Protein AF-X6NNB9-F1 (afdb_monomer_lite)

Foldseek 3Di:
DQCLLAPVQDDPVCVVVVHDPLRSCQVVVCVVDVVDHGDDPVDDDDLVCVVPDPDLEDEDEPDQPVVCLVVLVSLLVCQVPDVVRRFYWYFADFPFAWGKTFGFFWDWEDDWDFDWAADDDDDQGKGFGDPVDFPPDAQQWWKQKDPWPFQCVRRPDDTFTWHDDDSGMITTHGPVVTGDTDDDMTMTTGDDIDTDGADGPVVCLVVNDEDEPDPVVQDQDPDDDDDDDDDPPSRCASVLLRSLLVVLQSVLCVVPVDAAALLDLPQLVSSLVSSVVVQVVDPDDHDHPSVSSSLSRNLRRAHHNVRCVVVVVLSVVLVVCSVPVYDDHPRTIYTDHDCVPEDPDDDDSVQLDAPVDSNNSVSSTHGPVVVVVVVVDDD

Radius of gyration: 26.91 Å; chains: 1; bounding box: 64×59×76 Å

Organism: Reticulomyxa filosa (NCBI:txid46433)

InterPro domains:
  IPR032418 Ubiquitin-activating enzyme E1, FCCH domain [PF16190] (123-191)
  IPR032420 Ubiquitin-activating enzyme E1, four-helix bundle [PF16191] (244-278)
  IPR035985 Ubiquitin-activating enzyme-like [SSF69572] (2-343)
  IPR042302 Ubiquitin-activating enzyme E1, FCCH domain superfamily [G3DSA:2.40.30.180] (122-190)
  IPR042449 Ubiquitin-activating enzyme E1, inactive adenylation domain, subdomain 1 [G3DSA:3.50.50.80] (1-59)

Structure (mmCIF, N/CA/C/O backbone):
data_AF-X6NNB9-F1
#
_entry.id   AF-X6NNB9-F1
#
loop_
_atom_site.group_PDB
_atom_site.id
_atom_site.type_symbol
_atom_site.label_atom_id
_atom_site.label_alt_id
_atom_site.label_comp_id
_atom_site.label_asym_id
_atom_site.label_entity_id
_atom_site.label_seq_id
_atom_site.pdbx_PDB_ins_code
_atom_site.Cartn_x
_atom_site.Cartn_y
_atom_site.Cartn_z
_atom_site.occupancy
_atom_site.B_iso_or_equiv
_atom_site.auth_seq_id
_atom_site.auth_comp_id
_atom_site.auth_asym_id
_atom_site.auth_atom_id
_atom_site.pdbx_PDB_model_num
ATOM 1 N N . MET A 1 1 ? -18.240 -5.305 16.911 1.00 81.62 1 MET A N 1
ATOM 2 C CA . MET A 1 1 ? -19.152 -4.350 16.248 1.00 81.62 1 MET A CA 1
ATOM 3 C C . MET A 1 1 ? -18.374 -3.438 15.309 1.00 81.62 1 MET A C 1
ATOM 5 O O . MET A 1 1 ? -18.698 -3.414 14.134 1.00 81.62 1 MET A O 1
ATOM 9 N N . ASN A 1 2 ? -17.308 -2.787 15.786 1.00 83.62 2 ASN A N 1
ATOM 10 C CA . ASN A 1 2 ? -16.506 -1.815 15.028 1.00 83.62 2 ASN A CA 1
ATOM 11 C C . ASN A 1 2 ? -16.001 -2.300 13.659 1.00 83.62 2 ASN A C 1
ATOM 13 O O . ASN A 1 2 ? -16.065 -1.534 12.704 1.00 83.62 2 ASN A O 1
ATOM 17 N N . ASP A 1 3 ? -15.602 -3.574 13.522 1.00 86.69 3 ASP A N 1
ATOM 18 C CA . ASP A 1 3 ? -15.132 -4.123 12.236 1.00 86.69 3 ASP A CA 1
ATOM 19 C C . ASP A 1 3 ? -16.156 -3.945 11.083 1.00 86.69 3 ASP A C 1
ATOM 21 O O . ASP A 1 3 ? -15.767 -3.868 9.920 1.00 86.69 3 ASP A O 1
ATOM 25 N N . LEU A 1 4 ? -17.459 -3.828 11.381 1.00 90.38 4 LEU A N 1
ATOM 26 C CA . LEU A 1 4 ? -18.524 -3.601 10.387 1.00 90.38 4 LEU A CA 1
ATOM 27 C C . LEU A 1 4 ? -18.468 -2.218 9.714 1.00 90.38 4 LEU A C 1
ATOM 29 O O . LEU A 1 4 ? -19.171 -2.006 8.721 1.00 90.38 4 LEU A O 1
ATOM 33 N N . SER A 1 5 ? -17.669 -1.285 10.247 1.00 85.75 5 SER A N 1
ATOM 34 C CA . SER A 1 5 ? -17.521 0.075 9.706 1.00 85.75 5 SER A CA 1
ATOM 35 C C . SER A 1 5 ? -16.839 0.085 8.343 1.00 85.75 5 SER A C 1
ATOM 37 O O . SER A 1 5 ? -17.160 0.901 7.482 1.00 85.75 5 SER A O 1
ATOM 39 N N . SER A 1 6 ? -15.912 -0.846 8.125 1.00 86.12 6 SER A N 1
ATOM 40 C CA . SER A 1 6 ? -15.100 -0.900 6.909 1.00 86.12 6 SER A CA 1
ATOM 41 C C . SER A 1 6 ? -15.060 -2.279 6.261 1.00 86.12 6 SER A C 1
ATOM 43 O O . SER A 1 6 ? -14.846 -2.354 5.050 1.00 86.12 6 SER A O 1
ATOM 45 N N . GLN A 1 7 ? -15.300 -3.357 7.017 1.00 91.00 7 GLN A N 1
ATOM 46 C CA . GLN A 1 7 ? -15.304 -4.707 6.472 1.00 91.00 7 GLN A CA 1
ATOM 47 C C . GLN A 1 7 ? -16.680 -5.048 5.879 1.00 91.00 7 GLN A C 1
ATOM 49 O O . GLN A 1 7 ? -17.599 -5.485 6.573 1.00 91.00 7 GLN A O 1
ATOM 54 N N . PHE A 1 8 ? -16.808 -4.867 4.568 1.00 93.25 8 PHE A N 1
ATOM 55 C CA . PHE A 1 8 ? -18.043 -5.079 3.816 1.00 93.25 8 PHE A CA 1
ATOM 56 C C . PHE A 1 8 ? -18.513 -6.543 3.729 1.00 93.25 8 PHE A C 1
ATOM 58 O O . PHE A 1 8 ? -19.668 -6.772 3.378 1.00 93.25 8 PHE A O 1
ATOM 65 N N . TYR A 1 9 ? -17.674 -7.528 4.066 1.00 95.19 9 TYR A N 1
ATOM 66 C CA . TYR A 1 9 ? -18.084 -8.939 4.125 1.00 95.19 9 TYR A CA 1
ATOM 67 C C . TYR A 1 9 ? -18.668 -9.371 5.465 1.00 95.19 9 TYR A C 1
ATOM 69 O O . TYR A 1 9 ? -19.368 -10.386 5.520 1.00 95.19 9 TYR A O 1
ATOM 77 N N . LEU A 1 10 ? -18.390 -8.637 6.541 1.00 95.19 10 LEU A N 1
ATOM 78 C CA . LEU A 1 10 ? -18.893 -8.995 7.860 1.00 95.19 10 LEU A CA 1
ATOM 79 C C . LEU A 1 10 ? -20.354 -8.575 8.010 1.00 95.19 10 LEU A C 1
ATOM 81 O O . LEU A 1 10 ? -20.778 -7.517 7.541 1.00 95.19 10 LEU A O 1
ATOM 85 N N . LYS A 1 11 ? -21.122 -9.399 8.718 1.00 94.19 11 LYS A N 1
ATOM 86 C CA . LYS A 1 11 ? -22.515 -9.131 9.081 1.00 94.19 11 LYS A CA 1
ATOM 87 C C . LYS A 1 11 ? -22.673 -9.164 10.596 1.00 94.19 11 LYS A C 1
ATOM 89 O O . LYS A 1 11 ? -21.926 -9.830 11.309 1.00 94.19 11 LYS A O 1
ATOM 94 N N . GLU A 1 12 ? -23.708 -8.504 11.111 1.00 93.19 12 GLU A N 1
ATOM 95 C CA . GLU A 1 12 ? -24.040 -8.574 12.544 1.00 93.19 12 GLU A CA 1
ATOM 96 C C . GLU A 1 12 ? -24.313 -10.010 13.014 1.00 93.19 12 GLU A C 1
ATOM 98 O O . GLU A 1 12 ? -24.028 -10.362 14.158 1.00 93.19 12 GLU A O 1
ATOM 103 N N . SER A 1 13 ? -24.826 -10.866 12.124 1.00 95.06 13 SER A N 1
ATOM 104 C CA . SER A 1 13 ? -25.012 -12.292 12.397 1.00 95.06 13 SER A CA 1
ATOM 105 C C . SER A 1 13 ? -23.696 -13.021 12.665 1.00 95.06 13 SER A C 1
ATOM 107 O O . SER A 1 13 ? -23.679 -13.929 13.489 1.00 95.06 13 SER A O 1
ATOM 109 N N . ASP A 1 14 ? -22.588 -12.630 12.025 1.00 95.25 14 ASP A N 1
ATOM 110 C CA . ASP A 1 14 ? -21.284 -13.265 12.257 1.00 95.25 14 ASP A CA 1
ATOM 111 C C . ASP A 1 14 ? -20.779 -12.987 13.677 1.00 95.25 14 ASP A C 1
ATOM 113 O O . ASP A 1 14 ? -20.205 -13.872 14.310 1.00 95.25 14 ASP A O 1
ATOM 117 N N . ILE A 1 15 ? -21.076 -11.793 14.208 1.00 91.56 15 ILE A N 1
ATOM 118 C CA . ILE A 1 15 ? -20.790 -11.422 15.600 1.00 91.56 15 ILE A CA 1
ATOM 119 C C . ILE A 1 15 ? -21.631 -12.272 16.556 1.00 91.56 15 ILE A C 1
ATOM 121 O O . ILE A 1 15 ? -21.085 -12.861 17.486 1.00 91.56 15 ILE A O 1
ATOM 125 N N . LYS A 1 16 ? -22.946 -12.368 16.311 1.00 92.62 16 LYS A N 1
ATOM 126 C CA . LYS A 1 16 ? -23.874 -13.169 17.135 1.00 92.62 16 LYS A CA 1
ATOM 127 C C . LYS A 1 16 ? -23.490 -14.650 17.166 1.00 92.62 16 LYS A C 1
ATOM 129 O O . LYS A 1 16 ? -23.654 -15.301 18.189 1.00 92.62 16 LYS A O 1
ATOM 134 N N . ASN A 1 17 ? -22.952 -15.157 16.060 1.00 94.69 17 ASN A N 1
ATOM 135 C CA . ASN A 1 17 ? -22.528 -16.547 15.913 1.00 94.69 17 ASN A CA 1
ATOM 136 C C . ASN A 1 17 ? -21.061 -16.785 16.315 1.00 94.69 17 ASN A C 1
ATOM 138 O O . ASN A 1 17 ? -20.543 -17.870 16.065 1.00 94.69 17 ASN A O 1
ATOM 142 N N . HIS A 1 18 ? -20.377 -15.791 16.896 1.00 92.62 18 HIS A N 1
ATOM 143 C CA . HIS A 1 18 ? -18.976 -15.880 17.327 1.00 92.62 18 HIS A CA 1
ATOM 144 C C . HIS A 1 18 ? -18.006 -16.376 16.237 1.00 92.62 18 HIS A C 1
ATOM 146 O O . HIS A 1 18 ? -17.013 -17.048 16.525 1.00 92.62 18 HIS A O 1
ATOM 152 N N . ARG A 1 19 ? -18.270 -16.041 14.967 1.00 94.19 19 ARG A N 1
ATOM 153 C CA . ARG A 1 19 ? -17.373 -16.397 13.860 1.00 94.19 19 ARG A CA 1
ATOM 154 C C . ARG A 1 19 ? -16.107 -15.550 13.918 1.00 94.19 19 ARG A C 1
ATOM 156 O O . ARG A 1 19 ? -16.148 -14.346 14.167 1.00 94.19 19 ARG A O 1
ATOM 163 N N . THR A 1 20 ? -14.966 -16.167 13.619 1.00 93.94 20 THR A N 1
ATOM 164 C CA . THR A 1 20 ? -13.726 -15.410 13.410 1.00 93.94 20 THR A CA 1
ATOM 165 C C . THR A 1 20 ? -13.821 -14.617 12.108 1.00 93.94 20 THR A C 1
ATOM 167 O O . THR A 1 20 ? -14.436 -15.085 11.146 1.00 93.94 20 THR A O 1
ATOM 170 N N . ARG A 1 21 ? -13.160 -13.453 12.037 1.00 93.56 21 ARG A N 1
ATOM 171 C CA . ARG A 1 21 ? -13.135 -12.598 10.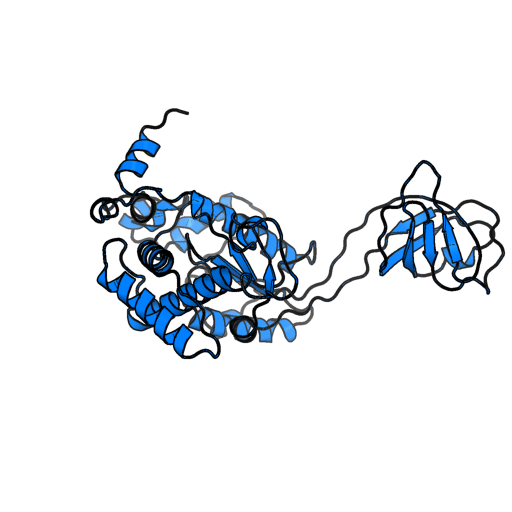831 1.00 93.56 21 ARG A CA 1
ATOM 172 C C . ARG A 1 21 ? -12.752 -13.377 9.569 1.00 93.56 21 ARG A C 1
ATOM 174 O O . ARG A 1 21 ? -13.436 -13.283 8.560 1.00 93.56 21 ARG A O 1
ATOM 181 N N . ALA A 1 22 ? -11.708 -14.205 9.648 1.00 94.19 22 ALA A N 1
ATOM 182 C CA . ALA A 1 22 ? -11.268 -15.031 8.524 1.00 94.19 22 ALA A CA 1
ATOM 183 C C . ALA A 1 22 ? -12.341 -16.048 8.097 1.00 94.19 22 ALA A C 1
ATOM 185 O O . ALA A 1 22 ? -12.646 -16.157 6.913 1.00 94.19 22 ALA A O 1
ATOM 186 N N . SER A 1 23 ? -12.965 -16.745 9.056 1.00 94.94 23 SER A N 1
ATOM 187 C CA . SER A 1 23 ? -14.029 -17.710 8.750 1.00 94.94 23 SER A CA 1
ATOM 188 C C . SER A 1 23 ? -15.288 -17.063 8.171 1.00 94.94 23 SER A C 1
ATOM 190 O O . SER A 1 23 ? -15.997 -17.722 7.422 1.00 94.94 23 SER A O 1
ATOM 192 N N . ALA A 1 24 ? -15.580 -15.803 8.510 1.00 95.75 24 ALA A N 1
ATOM 193 C CA . ALA A 1 24 ? -16.736 -15.065 8.002 1.00 95.75 24 ALA A CA 1
ATOM 194 C C . ALA A 1 24 ? -16.547 -14.569 6.557 1.00 95.75 24 ALA A C 1
ATOM 196 O O . ALA A 1 24 ? -17.519 -14.461 5.809 1.00 95.75 24 ALA A O 1
ATOM 197 N N . CYS A 1 25 ? -15.301 -14.308 6.152 1.00 95.88 25 CYS A N 1
ATOM 198 C CA . CYS A 1 25 ? -14.985 -13.754 4.834 1.00 95.88 25 CYS A CA 1
ATOM 199 C C . CYS A 1 25 ? -14.585 -14.802 3.782 1.00 95.88 25 CYS A C 1
ATOM 201 O O . CYS A 1 25 ? -14.632 -14.487 2.596 1.00 95.88 25 CYS A O 1
ATOM 203 N N . VAL A 1 26 ? -14.169 -16.013 4.181 1.00 96.12 26 VAL A N 1
ATOM 204 C CA . VAL A 1 26 ? -13.543 -16.996 3.270 1.00 96.12 26 VAL A CA 1
ATOM 205 C C . VAL A 1 26 ? -14.426 -17.365 2.072 1.00 96.12 2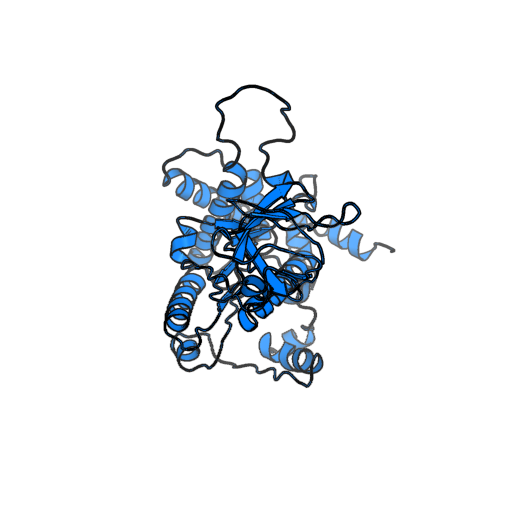6 VAL A C 1
ATOM 207 O O . VAL A 1 26 ? -13.951 -17.311 0.941 1.00 96.12 26 VAL A O 1
ATOM 210 N N . ASP A 1 27 ? -15.711 -17.644 2.300 1.00 95.25 27 ASP A N 1
ATOM 211 C CA . ASP A 1 27 ? -16.632 -18.074 1.239 1.00 95.25 27 ASP A CA 1
ATOM 212 C C . ASP A 1 27 ? -16.874 -16.943 0.227 1.00 95.25 27 ASP A C 1
ATOM 214 O O . ASP A 1 27 ? -16.748 -17.132 -0.980 1.00 95.25 27 ASP A O 1
ATOM 218 N N . GLN A 1 28 ? -17.114 -15.727 0.728 1.00 96.75 28 GLN A N 1
ATOM 219 C CA . GLN A 1 28 ? -17.351 -14.542 -0.104 1.00 96.75 28 GLN A CA 1
ATOM 220 C C . GLN A 1 28 ? -16.108 -14.148 -0.920 1.00 96.75 28 GLN A C 1
ATOM 222 O O . GLN A 1 28 ? -16.228 -13.684 -2.051 1.00 96.75 28 GLN A O 1
ATOM 227 N N . LEU A 1 29 ? -14.905 -14.351 -0.372 1.00 96.44 29 LEU A N 1
ATOM 228 C CA . LEU A 1 29 ? -13.653 -14.154 -1.107 1.00 96.44 29 LEU A CA 1
ATOM 229 C C . LEU A 1 29 ? -13.461 -15.212 -2.200 1.00 96.44 29 LEU A C 1
ATOM 231 O O . LEU A 1 29 ? -13.030 -14.877 -3.302 1.00 96.44 29 LEU A O 1
ATOM 235 N N . GLN A 1 30 ? -13.789 -16.475 -1.916 1.00 96.94 30 GLN A N 1
ATOM 236 C CA . GLN A 1 30 ? -13.692 -17.572 -2.881 1.00 96.94 30 GLN A CA 1
ATOM 237 C C . GLN A 1 30 ? -14.629 -17.370 -4.086 1.00 96.94 30 GLN A C 1
ATOM 239 O O . GLN A 1 30 ? -14.284 -17.747 -5.209 1.00 96.94 30 GLN A O 1
ATOM 244 N N . GLU A 1 31 ? -15.789 -16.744 -3.879 1.00 97.31 31 GLU A N 1
ATOM 245 C CA . GLU A 1 31 ? -16.753 -16.428 -4.940 1.00 97.31 31 GLU A CA 1
ATOM 246 C C . GLU A 1 31 ? -16.230 -15.413 -5.970 1.00 97.31 31 GLU A C 1
ATOM 248 O O . GLU A 1 31 ? -16.669 -15.446 -7.122 1.00 97.31 31 GLU A O 1
ATOM 253 N N . LEU A 1 32 ? -15.269 -14.553 -5.604 1.00 97.31 32 LEU A N 1
ATOM 254 C CA . LEU A 1 32 ? -14.730 -13.528 -6.508 1.00 97.31 32 LEU A CA 1
ATOM 255 C C . LEU A 1 32 ? -14.003 -14.120 -7.719 1.00 97.31 32 LEU A C 1
ATOM 257 O O . LEU A 1 32 ? -14.046 -13.548 -8.808 1.00 97.31 32 LEU A O 1
ATOM 261 N N . ASN A 1 33 ? -13.293 -15.237 -7.536 1.00 96.81 33 ASN A N 1
ATOM 262 C CA . ASN A 1 33 ? -12.534 -15.866 -8.609 1.00 96.81 33 ASN A CA 1
ATOM 263 C C . ASN A 1 33 ? -12.366 -17.372 -8.380 1.00 96.81 33 ASN A C 1
ATOM 265 O O . ASN A 1 33 ? -11.608 -17.807 -7.517 1.00 96.81 33 ASN A O 1
ATOM 269 N N . ARG A 1 34 ? -13.002 -18.175 -9.239 1.00 94.75 34 ARG A N 1
ATOM 270 C CA . ARG A 1 34 ? -12.955 -19.647 -9.184 1.00 94.75 34 ARG A CA 1
ATOM 271 C C . ARG A 1 34 ? -11.579 -20.241 -9.497 1.00 94.75 34 ARG A C 1
ATOM 273 O O . ARG A 1 34 ? -11.345 -21.402 -9.187 1.00 94.75 34 ARG A O 1
ATOM 280 N N . HIS A 1 35 ? -10.683 -19.476 -10.119 1.00 97.06 35 HIS A N 1
ATOM 281 C CA . HIS A 1 35 ? -9.320 -19.920 -10.419 1.00 97.06 35 HIS A CA 1
ATOM 282 C C . HIS A 1 35 ? -8.357 -19.751 -9.237 1.00 97.06 35 HIS A C 1
ATOM 284 O O . HIS A 1 35 ? -7.240 -20.257 -9.292 1.00 97.06 35 HIS A O 1
ATOM 290 N N . VAL A 1 36 ? -8.765 -19.042 -8.181 1.00 95.94 36 VAL A N 1
ATOM 291 C CA . VAL A 1 36 ? -7.947 -18.804 -6.989 1.00 95.94 36 VAL A CA 1
ATOM 292 C C . VAL A 1 36 ? -8.539 -19.589 -5.832 1.00 95.94 36 VAL A C 1
ATOM 294 O O . VAL A 1 36 ? -9.727 -19.479 -5.559 1.00 95.94 36 VAL A O 1
ATOM 297 N N . THR A 1 37 ? -7.720 -20.376 -5.141 1.00 96.75 37 THR A N 1
ATOM 298 C CA . THR A 1 37 ? -8.144 -21.051 -3.908 1.00 96.75 37 THR A CA 1
ATOM 299 C C . THR A 1 37 ? -7.945 -20.119 -2.720 1.00 96.75 37 THR A C 1
ATOM 301 O O . THR A 1 37 ? -6.839 -19.622 -2.504 1.00 96.75 37 THR A O 1
ATOM 304 N N . VAL A 1 38 ? -9.002 -19.894 -1.941 1.00 96.81 38 VAL A N 1
ATOM 305 C CA . VAL A 1 38 ? -8.962 -19.088 -0.717 1.00 96.81 38 VAL A CA 1
ATOM 306 C C . VAL A 1 38 ? -9.094 -20.007 0.491 1.00 96.81 38 VAL A C 1
ATOM 308 O O . VAL A 1 38 ? -10.103 -20.686 0.663 1.00 96.81 38 VAL A O 1
ATOM 311 N N . THR A 1 39 ? -8.085 -19.997 1.363 1.00 94.88 39 THR A N 1
ATOM 312 C CA . THR A 1 39 ? -8.033 -20.886 2.531 1.00 94.88 39 THR A CA 1
ATOM 313 C C . THR A 1 39 ? -7.853 -20.084 3.812 1.00 94.88 39 THR A C 1
ATOM 315 O O . THR A 1 39 ? -6.929 -19.280 3.932 1.00 94.88 39 THR A O 1
ATOM 318 N N . ASN A 1 40 ? -8.695 -20.346 4.814 1.00 94.94 40 ASN A N 1
ATOM 319 C CA . ASN A 1 40 ? -8.436 -19.904 6.181 1.00 94.94 40 ASN A CA 1
ATOM 320 C C . ASN A 1 40 ? -7.502 -20.907 6.873 1.00 94.94 40 ASN A C 1
ATOM 322 O O . ASN A 1 40 ? -7.904 -22.032 7.158 1.00 94.94 40 ASN A O 1
ATOM 326 N N . ILE A 1 41 ? -6.271 -20.489 7.171 1.00 92.19 41 ILE A N 1
ATOM 327 C CA . ILE A 1 41 ? -5.259 -21.343 7.815 1.00 92.19 41 ILE A CA 1
ATOM 328 C C . ILE A 1 41 ? -5.676 -21.719 9.249 1.00 92.19 41 ILE A C 1
ATOM 330 O O . ILE A 1 41 ? -5.284 -22.773 9.743 1.00 92.19 41 ILE A O 1
ATOM 334 N N . GLY A 1 42 ? -6.453 -20.866 9.930 1.00 87.88 42 GLY A N 1
ATOM 335 C CA . GLY A 1 42 ? -6.936 -21.107 11.296 1.00 87.88 42 GLY A CA 1
ATOM 336 C C . GLY A 1 42 ? -5.842 -21.198 12.369 1.00 87.88 42 GLY A C 1
ATOM 337 O O . GLY A 1 42 ? -6.141 -21.538 13.510 1.00 87.88 42 GLY A O 1
ATOM 338 N N . LYS A 1 43 ? -4.584 -20.909 12.018 1.00 87.25 43 LYS A N 1
ATOM 339 C CA . LYS A 1 43 ? -3.427 -20.913 12.918 1.00 87.25 43 LYS A CA 1
ATOM 340 C C . LYS A 1 43 ? -2.940 -19.489 13.136 1.00 87.25 43 LYS A C 1
ATOM 342 O O . LYS A 1 43 ? -3.019 -18.657 12.233 1.00 87.25 43 LYS A O 1
ATOM 347 N N . GLU A 1 44 ? -2.392 -19.235 14.315 1.00 89.56 44 GLU A N 1
ATOM 348 C CA . GLU A 1 44 ? -1.663 -17.999 14.568 1.00 89.56 44 GLU A CA 1
ATOM 349 C C . GLU A 1 44 ? -0.402 -17.924 13.701 1.00 89.56 44 GLU A C 1
ATOM 351 O O . GLU A 1 44 ? 0.235 -18.936 13.381 1.00 89.56 44 GLU A O 1
ATOM 356 N N . LEU A 1 45 ? -0.037 -16.699 13.325 1.00 89.62 45 LEU A N 1
ATOM 357 C CA . LEU A 1 45 ? 1.203 -16.446 12.612 1.00 89.62 45 LEU A CA 1
ATOM 358 C C . LEU A 1 45 ? 2.385 -16.821 13.511 1.00 89.62 45 LEU A C 1
ATOM 360 O O . LEU A 1 45 ? 2.487 -16.356 14.643 1.00 89.62 45 LEU A O 1
ATOM 364 N N . SER A 1 46 ? 3.289 -17.651 12.999 1.00 92.44 46 SER A N 1
ATOM 365 C CA . SER A 1 46 ? 4.490 -18.073 13.716 1.00 92.44 46 SER A CA 1
ATOM 366 C C . SER A 1 46 ? 5.685 -18.165 12.765 1.00 92.44 46 SER A C 1
ATOM 368 O O . SER A 1 46 ? 5.493 -18.362 11.562 1.00 92.44 46 SER A O 1
ATOM 370 N N . PRO A 1 47 ? 6.930 -18.068 13.275 1.00 90.44 47 PRO A N 1
ATOM 371 C CA . PRO A 1 47 ? 8.125 -18.241 12.448 1.00 90.44 47 PRO A CA 1
ATOM 372 C C . PRO A 1 47 ? 8.130 -19.579 11.703 1.00 90.44 47 PRO A C 1
ATOM 374 O O . PRO A 1 47 ? 8.441 -19.629 10.518 1.00 90.44 47 PRO A O 1
ATOM 377 N N . ARG A 1 48 ? 7.703 -20.644 12.391 1.00 91.94 48 ARG A N 1
ATOM 378 C CA . ARG A 1 48 ? 7.597 -21.992 11.835 1.00 91.94 48 ARG A CA 1
ATOM 379 C C . ARG A 1 48 ? 6.608 -22.056 10.672 1.00 91.94 48 ARG A C 1
ATOM 381 O O . ARG A 1 48 ? 6.946 -22.618 9.641 1.00 91.94 48 ARG A O 1
ATOM 388 N N . LEU A 1 49 ? 5.428 -21.439 10.809 1.00 90.62 49 LEU A N 1
ATOM 389 C CA . LEU A 1 49 ? 4.443 -21.381 9.724 1.00 90.62 49 LEU A CA 1
ATOM 390 C C . LEU A 1 49 ? 5.036 -20.728 8.472 1.00 90.62 49 LEU A C 1
ATOM 392 O O . LEU A 1 49 ? 4.851 -21.255 7.386 1.00 90.62 49 LEU A O 1
ATOM 396 N N . LEU A 1 50 ? 5.758 -19.613 8.618 1.00 86.19 50 LEU A N 1
ATOM 397 C CA . LEU A 1 50 ? 6.384 -18.930 7.481 1.00 86.19 50 LEU A CA 1
ATOM 398 C C . LEU A 1 50 ? 7.456 -19.796 6.809 1.00 86.19 50 LEU A C 1
ATOM 400 O O . LEU A 1 50 ? 7.485 -19.886 5.585 1.00 86.19 50 LEU A O 1
ATOM 404 N N . GLN A 1 51 ? 8.300 -20.456 7.603 1.00 85.75 51 GLN A N 1
ATOM 405 C CA . GLN A 1 51 ? 9.380 -21.319 7.115 1.00 85.75 51 GLN A CA 1
ATOM 406 C C . GLN A 1 51 ? 8.871 -22.587 6.418 1.00 85.75 51 GLN A C 1
ATOM 408 O O . GLN A 1 51 ? 9.444 -22.999 5.416 1.00 85.75 51 GLN A O 1
ATOM 413 N N . GLU A 1 52 ? 7.811 -23.201 6.945 1.00 88.19 52 GLU A N 1
ATOM 414 C CA . GLU A 1 52 ? 7.204 -24.418 6.389 1.00 88.19 52 GLU A CA 1
ATOM 415 C C . GLU A 1 52 ? 6.212 -24.119 5.251 1.00 88.19 52 GLU A C 1
ATOM 417 O O . GLU A 1 52 ? 5.728 -25.043 4.603 1.00 88.19 52 GLU A O 1
ATOM 422 N N . SER A 1 53 ? 5.880 -22.845 5.017 1.00 84.75 53 SER A N 1
ATOM 423 C CA . SER A 1 53 ? 4.950 -22.441 3.963 1.00 84.75 53 SER A CA 1
ATOM 424 C C . SER A 1 53 ? 5.624 -22.190 2.616 1.00 84.75 53 SER A C 1
ATOM 426 O O . SER A 1 53 ? 6.750 -21.691 2.511 1.00 84.75 53 SER A O 1
ATOM 428 N N . ASP A 1 54 ? 4.836 -22.400 1.567 1.00 82.44 54 ASP A N 1
ATOM 429 C CA . ASP A 1 54 ? 5.163 -21.996 0.202 1.00 82.44 54 ASP A CA 1
ATOM 430 C C . ASP A 1 54 ? 4.643 -20.594 -0.129 1.00 82.44 54 ASP A C 1
ATOM 432 O O . ASP A 1 54 ? 4.395 -20.293 -1.291 1.00 82.44 54 ASP A O 1
ATOM 436 N N . PHE A 1 55 ? 4.454 -19.715 0.863 1.00 83.00 55 PHE A N 1
ATOM 437 C CA . PHE A 1 55 ? 4.050 -18.339 0.585 1.00 83.00 55 PHE A CA 1
ATOM 438 C C . PHE A 1 55 ? 5.186 -17.583 -0.108 1.00 83.00 55 PHE A C 1
ATOM 440 O O . PHE A 1 55 ? 6.312 -17.520 0.389 1.00 83.00 55 PHE A O 1
ATOM 447 N N . GLN A 1 56 ? 4.878 -16.997 -1.266 1.00 77.25 56 GLN A N 1
ATOM 448 C CA . GLN A 1 56 ? 5.781 -16.081 -1.960 1.00 77.25 56 GLN A CA 1
ATOM 449 C C . GLN A 1 56 ? 5.668 -14.684 -1.355 1.00 77.25 56 GLN A C 1
ATOM 451 O O . GLN A 1 56 ? 6.690 -14.081 -1.057 1.00 77.25 56 GLN A O 1
ATOM 456 N N . VAL A 1 57 ? 4.436 -14.217 -1.114 1.00 78.06 57 VAL A N 1
ATOM 457 C CA . VAL A 1 57 ? 4.131 -12.886 -0.577 1.00 78.06 57 VAL A CA 1
ATOM 458 C C . VAL A 1 57 ? 3.388 -13.018 0.753 1.00 78.06 57 VAL A C 1
ATOM 460 O O . VAL A 1 57 ? 2.413 -13.761 0.848 1.00 78.06 57 VAL A O 1
ATOM 463 N N . VAL A 1 58 ? 3.816 -12.267 1.772 1.00 79.12 58 VAL A N 1
ATOM 464 C CA . VAL A 1 58 ? 3.188 -12.243 3.104 1.00 79.12 58 VAL A CA 1
ATOM 465 C C . VAL A 1 58 ? 2.792 -10.823 3.465 1.00 79.12 58 VAL A C 1
ATOM 467 O O . VAL A 1 58 ? 3.660 -9.981 3.663 1.00 79.12 58 VAL A O 1
ATOM 470 N N . VAL A 1 59 ? 1.490 -10.595 3.619 1.00 81.56 59 VAL A N 1
ATOM 471 C CA . VAL A 1 59 ? 0.904 -9.298 3.962 1.00 81.56 59 VAL A CA 1
ATOM 472 C C . VAL A 1 59 ? 0.483 -9.285 5.434 1.00 81.56 59 VAL A C 1
ATOM 474 O O . VAL A 1 59 ? -0.384 -10.053 5.845 1.00 81.56 59 VAL A O 1
ATOM 477 N N . LEU A 1 60 ? 1.076 -8.393 6.230 1.00 78.81 60 LEU A N 1
ATOM 478 C CA . LEU A 1 60 ? 0.691 -8.162 7.627 1.00 78.81 60 LEU A CA 1
ATOM 479 C C . LEU A 1 60 ? -0.289 -6.989 7.702 1.00 78.81 60 LEU A C 1
ATOM 481 O O . LEU A 1 60 ? -0.018 -5.935 7.160 1.00 78.81 60 LEU A O 1
ATOM 485 N N . VAL A 1 61 ? -1.435 -7.132 8.367 1.00 80.38 61 VAL A N 1
ATOM 486 C CA . VAL A 1 61 ? -2.426 -6.042 8.478 1.00 80.38 61 VAL A CA 1
ATOM 487 C C . VAL A 1 61 ? -2.767 -5.816 9.945 1.00 80.38 61 VAL A C 1
ATOM 489 O O . VAL A 1 61 ? -3.150 -6.757 10.635 1.00 80.38 61 VAL A O 1
ATOM 492 N N . ASN A 1 62 ? -2.637 -4.577 10.432 1.00 76.62 62 ASN A N 1
ATOM 493 C CA . ASN A 1 62 ? -2.925 -4.167 11.819 1.00 76.62 62 ASN A CA 1
ATOM 494 C C . ASN A 1 62 ? -2.097 -4.885 12.919 1.00 76.62 62 ASN A C 1
ATOM 496 O O . ASN A 1 62 ? -2.462 -4.843 14.105 1.00 76.62 62 ASN A O 1
ATOM 500 N N . TYR A 1 63 ? -0.970 -5.514 12.566 1.00 79.00 63 TYR A N 1
ATOM 501 C CA . TYR A 1 63 ? -0.072 -6.167 13.529 1.00 79.00 63 TYR A CA 1
ATOM 502 C C . TYR A 1 63 ? 0.691 -5.146 14.396 1.00 79.00 63 TYR A C 1
ATOM 504 O O . TYR A 1 63 ? 0.960 -4.034 13.937 1.00 79.00 63 TYR A O 1
ATOM 512 N N . PRO A 1 64 ? 1.060 -5.480 15.645 1.00 79.81 64 PRO A N 1
ATOM 513 C CA . PRO A 1 64 ? 1.997 -4.678 16.433 1.00 79.81 64 PRO A CA 1
ATOM 514 C C . PRO A 1 64 ? 3.336 -4.476 15.707 1.00 79.81 64 PRO A C 1
ATOM 516 O O . PRO A 1 64 ? 3.797 -5.369 14.999 1.00 79.81 64 PRO A O 1
ATOM 519 N N . LEU A 1 65 ? 3.987 -3.322 15.895 1.00 77.38 65 LEU A N 1
ATOM 520 C CA . LEU A 1 65 ? 5.267 -3.006 15.240 1.00 77.38 65 LEU A CA 1
ATOM 521 C C . LEU A 1 65 ? 6.353 -4.057 15.529 1.00 77.38 65 LEU A C 1
ATOM 523 O O . LEU A 1 65 ? 7.105 -4.424 14.631 1.00 77.38 65 LEU A O 1
ATOM 527 N N . GLU A 1 66 ? 6.412 -4.577 16.755 1.00 83.44 66 GLU A N 1
ATOM 528 C CA . GLU A 1 66 ? 7.364 -5.625 17.149 1.00 83.44 66 GLU A CA 1
ATOM 529 C C . GLU A 1 66 ? 7.198 -6.912 16.325 1.00 83.44 66 GLU A C 1
ATOM 531 O O . GLU A 1 66 ? 8.182 -7.464 15.828 1.00 83.44 66 GLU A O 1
ATOM 536 N N . ASP A 1 67 ? 5.955 -7.335 16.087 1.00 84.00 67 ASP A N 1
ATOM 537 C CA . ASP A 1 67 ? 5.646 -8.487 15.244 1.00 84.00 67 ASP A CA 1
ATOM 538 C C . ASP A 1 67 ? 5.984 -8.204 13.784 1.00 84.00 67 ASP A C 1
ATOM 540 O O . ASP A 1 67 ? 6.522 -9.066 13.091 1.00 84.00 67 ASP A O 1
ATOM 544 N N . GLN A 1 68 ? 5.726 -6.986 13.313 1.00 79.75 68 GLN A N 1
ATOM 545 C CA . GLN A 1 68 ? 6.076 -6.594 11.953 1.00 79.75 68 GLN A CA 1
ATOM 546 C C . GLN A 1 68 ? 7.589 -6.593 11.724 1.00 79.75 68 GLN A C 1
ATOM 548 O O . GLN A 1 68 ? 8.035 -7.063 10.684 1.00 79.75 68 GLN A O 1
ATOM 553 N N . ILE A 1 69 ? 8.398 -6.149 12.691 1.00 81.12 69 ILE A N 1
ATOM 554 C CA . ILE A 1 69 ? 9.867 -6.231 12.616 1.00 81.12 69 ILE A CA 1
ATOM 555 C C . ILE A 1 69 ? 10.335 -7.691 12.660 1.00 81.12 69 ILE A C 1
ATOM 557 O O . ILE A 1 69 ? 11.204 -8.089 11.877 1.00 81.12 69 ILE A O 1
ATOM 561 N N . LYS A 1 70 ? 9.755 -8.496 13.557 1.00 86.81 70 LYS A N 1
ATOM 562 C CA . LYS A 1 70 ? 10.092 -9.912 13.746 1.00 86.81 70 LYS A CA 1
ATOM 563 C C . LYS A 1 70 ? 9.791 -10.733 12.495 1.00 86.81 70 LYS A C 1
ATOM 565 O O . LYS A 1 70 ? 10.695 -11.344 11.926 1.00 86.81 70 LYS A O 1
ATOM 570 N N . TYR A 1 71 ? 8.532 -10.744 12.059 1.00 84.81 71 TYR A N 1
ATOM 571 C CA . TYR A 1 71 ? 8.112 -11.464 10.860 1.00 84.81 71 TYR A CA 1
ATOM 572 C C . TYR A 1 71 ? 8.712 -10.823 9.612 1.00 84.81 71 TYR A C 1
ATOM 574 O O . TYR A 1 71 ? 9.171 -11.550 8.744 1.00 84.81 71 TYR A O 1
ATOM 582 N N . GLY A 1 72 ? 8.847 -9.493 9.593 1.00 80.19 72 GLY A N 1
ATOM 583 C CA . GLY A 1 72 ? 9.633 -8.709 8.638 1.00 80.19 72 GLY A CA 1
ATOM 584 C C . GLY A 1 72 ? 11.002 -9.294 8.335 1.00 80.19 72 GLY A C 1
ATOM 585 O O . GLY A 1 72 ? 11.336 -9.593 7.190 1.00 80.19 72 GLY A O 1
ATOM 586 N N . SER A 1 73 ? 11.787 -9.485 9.390 1.00 82.88 73 SER A N 1
ATOM 587 C CA . SER A 1 73 ? 13.149 -10.005 9.299 1.00 82.88 73 SER A CA 1
ATOM 588 C C . SER A 1 73 ? 13.182 -11.465 8.855 1.00 82.88 73 SER A C 1
ATOM 590 O O . SER A 1 73 ? 13.936 -11.795 7.949 1.00 82.88 73 SER A O 1
ATOM 592 N N . ILE A 1 74 ? 12.337 -12.333 9.427 1.00 84.19 74 ILE A N 1
ATOM 593 C CA . ILE A 1 74 ? 12.244 -13.748 9.009 1.00 84.19 74 ILE A CA 1
ATOM 594 C C . ILE A 1 74 ? 11.962 -13.835 7.513 1.00 84.19 74 ILE A C 1
ATOM 596 O O . ILE A 1 74 ? 12.583 -14.603 6.780 1.00 84.19 74 ILE A O 1
ATOM 600 N N . CYS A 1 75 ? 11.023 -13.010 7.078 1.00 78.56 75 CYS A N 1
ATOM 601 C CA . CYS A 1 75 ? 10.594 -12.950 5.712 1.00 78.56 75 CYS A CA 1
ATOM 602 C C . CYS A 1 75 ? 11.706 -12.454 4.771 1.00 78.56 75 CYS A C 1
ATOM 604 O O . CYS A 1 75 ? 11.999 -13.074 3.753 1.00 78.56 75 CYS A O 1
ATOM 606 N N . TYR A 1 76 ? 12.400 -11.383 5.158 1.00 76.44 76 TYR A N 1
ATOM 607 C CA . TYR A 1 76 ? 13.574 -10.888 4.443 1.00 76.44 76 TYR A CA 1
ATOM 608 C C . TYR A 1 76 ? 14.634 -11.981 4.236 1.00 76.44 76 TYR A C 1
ATOM 610 O O . TYR A 1 76 ? 15.088 -12.195 3.112 1.00 76.44 76 TYR A O 1
ATOM 618 N N . GLU A 1 77 ? 14.992 -12.699 5.305 1.00 79.88 77 GLU A N 1
ATOM 619 C CA . GLU A 1 77 ? 16.013 -13.753 5.272 1.00 79.88 77 GLU A CA 1
ATOM 620 C C . GLU A 1 77 ? 15.616 -14.924 4.368 1.00 79.88 77 GLU A C 1
ATOM 622 O O . GLU A 1 77 ? 16.414 -15.404 3.565 1.00 79.88 77 GLU A O 1
ATOM 627 N N . LEU A 1 78 ? 14.373 -15.388 4.446 1.00 77.25 78 LEU A N 1
ATOM 628 C CA . LEU A 1 78 ? 13.878 -16.439 3.555 1.00 77.25 78 LEU A CA 1
ATOM 629 C C . LEU A 1 78 ? 13.836 -15.968 2.085 1.00 77.25 78 LEU A C 1
ATOM 631 O O . LEU A 1 78 ? 14.034 -16.762 1.161 1.00 77.25 78 LEU A O 1
ATOM 635 N N . GLY A 1 79 ? 13.599 -14.675 1.850 1.00 72.50 79 GLY A N 1
ATOM 636 C CA . GLY A 1 79 ? 13.528 -14.080 0.518 1.00 72.50 79 GLY A CA 1
ATOM 637 C C . GLY A 1 79 ? 14.869 -14.016 -0.187 1.00 72.50 79 GLY A C 1
ATOM 638 O O . GLY A 1 79 ? 14.981 -14.446 -1.331 1.00 72.50 79 GLY A O 1
ATOM 639 N N . ILE A 1 80 ? 15.904 -13.542 0.507 1.00 66.94 80 ILE A N 1
ATOM 640 C CA . ILE A 1 80 ? 17.256 -13.469 -0.062 1.00 66.94 80 ILE A CA 1
ATOM 641 C C . ILE A 1 80 ? 17.877 -14.855 -0.290 1.00 66.94 80 ILE A C 1
ATOM 643 O O . ILE A 1 80 ? 18.708 -15.000 -1.182 1.00 66.94 80 ILE A O 1
ATOM 647 N N . ASN A 1 81 ? 17.464 -15.862 0.488 1.00 60.00 81 ASN A N 1
ATOM 648 C CA . ASN A 1 81 ? 18.019 -17.218 0.446 1.00 60.00 81 ASN A CA 1
ATOM 649 C C . ASN A 1 81 ? 17.247 -18.184 -0.476 1.00 60.00 81 ASN A C 1
ATOM 651 O O . ASN A 1 81 ? 17.617 -19.353 -0.576 1.00 60.00 81 ASN A O 1
ATOM 655 N N . SER A 1 82 ? 16.179 -17.737 -1.146 1.00 60.00 82 SER A N 1
ATOM 656 C CA . SER A 1 82 ? 15.386 -18.581 -2.055 1.00 60.00 82 SER A CA 1
ATOM 657 C C . SER A 1 82 ? 15.862 -18.496 -3.513 1.00 60.00 82 SER A C 1
ATOM 659 O O . SER A 1 82 ? 16.392 -17.479 -3.959 1.00 60.00 82 SER A O 1
ATOM 661 N N . LEU A 1 83 ? 15.671 -19.585 -4.270 1.00 48.16 83 LEU A N 1
ATOM 662 C CA . LEU A 1 83 ? 15.932 -19.679 -5.712 1.00 48.16 83 LEU A CA 1
ATOM 663 C C . LEU A 1 83 ? 14.697 -20.272 -6.427 1.00 48.16 83 LEU A C 1
ATOM 665 O O . LEU A 1 83 ? 14.397 -21.446 -6.208 1.00 48.16 83 LEU A O 1
ATOM 669 N N . PRO A 1 84 ? 13.987 -19.500 -7.276 1.00 53.56 84 PRO A N 1
ATOM 670 C CA . PRO A 1 84 ? 14.159 -18.061 -7.488 1.00 53.56 84 PRO A CA 1
ATOM 671 C C . PRO A 1 84 ? 13.851 -17.271 -6.197 1.00 53.56 84 PRO A C 1
ATOM 673 O O . PRO A 1 84 ? 13.061 -17.749 -5.378 1.00 53.56 84 PRO A O 1
ATOM 676 N N . PRO A 1 85 ? 14.470 -16.093 -5.986 1.00 52.12 85 PRO A N 1
ATOM 677 C CA . PRO A 1 85 ? 14.192 -15.309 -4.791 1.00 52.12 85 PRO A CA 1
ATOM 678 C C . PRO A 1 85 ? 12.691 -14.987 -4.679 1.00 52.12 85 PRO A C 1
ATOM 680 O O . PRO A 1 85 ? 12.025 -14.637 -5.652 1.00 52.12 85 PRO A O 1
ATOM 683 N N . ARG A 1 86 ? 12.121 -15.178 -3.492 1.00 57.16 86 ARG A N 1
ATOM 684 C CA . ARG A 1 86 ? 10.716 -14.851 -3.203 1.00 57.16 86 ARG A CA 1
ATOM 685 C C . ARG A 1 86 ? 10.589 -13.324 -3.049 1.00 57.16 86 ARG A C 1
ATOM 687 O O . ARG A 1 86 ? 11.515 -12.708 -2.522 1.00 57.16 86 ARG A O 1
ATOM 694 N N . GLY A 1 87 ? 9.484 -12.717 -3.494 1.00 48.69 87 GLY A N 1
ATOM 695 C CA . GLY A 1 87 ? 9.190 -11.276 -3.367 1.00 48.69 87 GLY A CA 1
ATOM 696 C C . GLY A 1 87 ? 8.152 -10.999 -2.271 1.00 48.69 87 GLY A C 1
ATOM 697 O O . GLY A 1 87 ? 7.122 -11.653 -2.265 1.00 48.69 87 GLY A O 1
ATOM 698 N N . TRP A 1 88 ? 8.382 -10.064 -1.337 1.00 55.31 88 TRP A N 1
ATOM 699 C CA . TRP A 1 88 ? 7.631 -10.009 -0.068 1.00 55.31 88 TRP A CA 1
ATOM 700 C C . TRP A 1 88 ? 7.040 -8.609 0.141 1.00 55.31 88 TRP A C 1
ATOM 702 O O . TRP A 1 88 ? 7.735 -7.608 0.066 1.00 55.31 88 TRP A O 1
ATOM 712 N N . ALA A 1 89 ? 5.747 -8.484 0.420 1.00 44.25 89 ALA A N 1
ATOM 713 C CA . ALA A 1 89 ? 5.112 -7.177 0.606 1.00 44.25 89 ALA A CA 1
ATOM 714 C C . ALA A 1 89 ? 4.574 -7.060 2.030 1.00 44.25 89 ALA A C 1
ATOM 716 O O . ALA A 1 89 ? 3.526 -7.626 2.324 1.00 44.25 89 ALA A O 1
ATOM 717 N N . PHE A 1 90 ? 5.245 -6.314 2.910 1.00 48.66 90 PHE A N 1
ATOM 718 C CA . PHE A 1 90 ? 4.685 -6.036 4.230 1.00 48.66 90 PHE A CA 1
ATOM 719 C C . PHE A 1 90 ? 3.713 -4.871 4.129 1.00 48.66 90 PHE A C 1
ATOM 721 O O . PHE A 1 90 ? 3.998 -3.815 3.564 1.00 48.66 90 PHE A O 1
ATOM 728 N N . LEU A 1 91 ? 2.543 -5.038 4.720 1.00 42.00 91 LEU A N 1
ATOM 729 C CA . LEU A 1 91 ? 1.695 -3.894 4.961 1.00 42.00 91 LEU A CA 1
ATOM 730 C C . LEU A 1 91 ? 1.936 -3.416 6.372 1.00 42.00 91 LEU A C 1
ATOM 732 O O . LEU A 1 91 ? 2.017 -4.197 7.314 1.00 42.00 91 LEU A O 1
ATOM 736 N N . PHE A 1 92 ? 1.996 -2.102 6.491 1.00 41.88 92 PHE A N 1
ATOM 737 C CA . PHE A 1 92 ? 1.635 -1.452 7.725 1.00 41.88 92 PHE A CA 1
ATOM 738 C C . PHE A 1 92 ? 0.179 -1.011 7.567 1.00 41.88 92 PHE A C 1
ATOM 740 O O . PHE A 1 92 ? -0.252 -0.581 6.498 1.00 41.88 92 PHE A O 1
ATOM 747 N N . PHE A 1 93 ? -0.604 -1.149 8.629 1.00 38.69 93 PHE A N 1
ATOM 748 C CA . PHE A 1 93 ? -1.958 -0.617 8.675 1.00 38.69 93 PHE A CA 1
ATOM 749 C C . PHE A 1 93 ? -2.066 0.188 9.964 1.00 38.69 93 PHE A C 1
ATOM 751 O O . PHE A 1 93 ? -1.996 -0.367 11.059 1.00 38.69 93 PHE A O 1
ATOM 758 N N . PHE A 1 94 ? -2.154 1.502 9.809 1.00 40.28 94 PHE A N 1
ATOM 759 C CA . PHE A 1 94 ? -2.568 2.458 10.828 1.00 40.28 94 PHE A CA 1
ATOM 760 C C . PHE A 1 94 ? -3.576 3.342 10.110 1.00 40.28 94 PHE A C 1
ATOM 762 O O . PHE A 1 94 ? -3.249 3.986 9.112 1.00 40.28 94 PHE A O 1
ATOM 769 N N . ILE A 1 95 ? -4.841 3.257 10.506 1.00 40.66 95 ILE A N 1
ATOM 770 C CA . ILE A 1 95 ? -5.900 3.902 9.742 1.00 40.66 95 ILE A CA 1
ATOM 771 C C . ILE A 1 95 ? -6.042 5.345 10.217 1.00 40.66 95 ILE A C 1
ATOM 773 O O . ILE A 1 95 ? -5.910 5.668 11.396 1.00 40.66 95 ILE A O 1
ATOM 777 N N . ILE A 1 96 ? -6.330 6.182 9.219 1.00 39.59 96 ILE A N 1
ATOM 778 C CA . ILE A 1 96 ? -6.705 7.604 9.210 1.00 39.59 96 ILE A CA 1
ATOM 779 C C . ILE A 1 96 ? -5.549 8.593 9.141 1.00 39.59 96 ILE A C 1
ATOM 781 O O . ILE A 1 96 ? -5.748 9.682 8.617 1.00 39.59 96 ILE A O 1
ATOM 785 N N . HIS A 1 97 ? -4.340 8.247 9.574 1.00 43.34 97 HIS A N 1
ATOM 786 C CA . HIS A 1 97 ? -3.485 9.347 10.005 1.00 43.34 97 HIS A CA 1
ATOM 787 C C . HIS A 1 97 ? -1.992 9.221 9.739 1.00 43.34 97 HIS A C 1
ATOM 789 O O . HIS A 1 97 ? -1.378 10.175 9.271 1.00 43.34 97 HIS A O 1
ATOM 795 N N . LEU A 1 98 ? -1.444 8.024 9.881 1.00 33.59 98 LEU A N 1
ATOM 796 C CA . LEU A 1 98 ? -0.248 7.613 9.167 1.00 33.59 98 LEU A CA 1
ATOM 797 C C . LEU A 1 98 ? -0.529 6.222 8.680 1.00 33.59 98 LEU A C 1
ATOM 799 O O . LEU A 1 98 ? -0.647 5.331 9.505 1.00 33.59 98 LEU A O 1
ATOM 803 N N . THR A 1 99 ? -0.575 5.996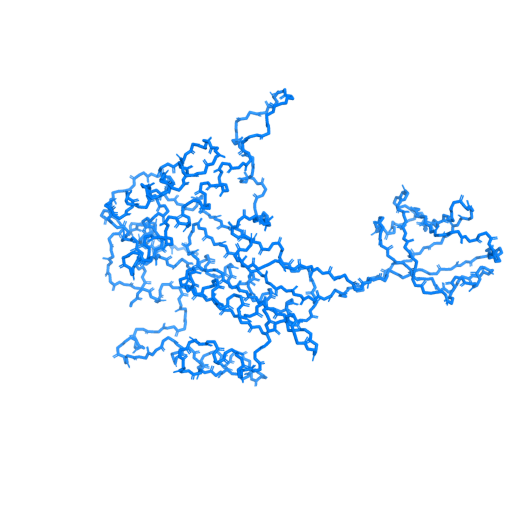 7.382 1.00 33.69 99 THR A N 1
ATOM 804 C CA . THR A 1 99 ? -0.388 4.632 6.910 1.00 33.69 99 THR A CA 1
ATOM 805 C C . THR A 1 99 ? 0.964 4.561 6.263 1.00 33.69 99 THR A C 1
ATOM 807 O O . THR A 1 99 ? 1.146 5.095 5.181 1.00 33.69 99 THR A O 1
ATOM 810 N N . THR A 1 100 ? 1.903 3.928 6.950 1.00 34.81 100 THR A N 1
ATOM 811 C CA . THR A 1 100 ? 3.129 3.424 6.348 1.00 34.81 100 THR A CA 1
ATOM 812 C C . THR A 1 100 ? 2.735 2.203 5.513 1.00 34.81 100 THR A C 1
ATOM 814 O O . THR A 1 100 ? 1.911 1.408 5.937 1.00 34.81 100 THR A O 1
ATOM 817 N N . CYS A 1 101 ? 3.263 1.996 4.321 1.00 38.78 101 CYS A N 1
ATOM 818 C CA . CYS A 1 101 ? 3.227 0.673 3.688 1.00 38.78 101 CYS A CA 1
ATOM 819 C C . CYS A 1 101 ? 4.664 0.286 3.389 1.00 38.78 101 CYS A C 1
ATOM 821 O O . CYS A 1 101 ? 5.397 1.134 2.892 1.00 38.78 101 CYS A O 1
ATOM 823 N N . PHE A 1 102 ? 5.073 -0.936 3.744 1.00 38.91 102 PHE A N 1
ATOM 824 C CA . PHE A 1 102 ? 6.474 -1.339 3.690 1.00 38.91 102 PHE A CA 1
ATOM 825 C C . PHE A 1 102 ? 6.700 -2.461 2.687 1.00 38.91 102 PHE A C 1
ATOM 827 O O . PHE A 1 102 ? 6.614 -3.652 2.984 1.00 38.91 102 PHE A O 1
ATOM 834 N N . PHE A 1 103 ? 7.041 -2.089 1.469 1.00 44.72 103 PHE A N 1
ATOM 835 C CA . PHE A 1 103 ? 7.250 -3.079 0.426 1.00 44.72 103 PHE A CA 1
ATOM 836 C C . PHE A 1 103 ? 8.679 -3.612 0.508 1.00 44.72 103 PHE A C 1
ATOM 838 O O . PHE A 1 103 ? 9.618 -2.853 0.746 1.00 44.72 103 PHE A O 1
ATOM 845 N N . LEU A 1 104 ? 8.847 -4.927 0.353 1.00 41.41 104 LEU A N 1
ATOM 846 C CA . LEU A 1 104 ? 10.145 -5.591 0.304 1.00 41.41 104 LEU A CA 1
ATOM 847 C C . LEU A 1 104 ? 10.222 -6.486 -0.932 1.00 41.41 104 LEU A C 1
ATOM 849 O O . LEU A 1 104 ? 10.227 -7.713 -0.855 1.00 41.41 104 LEU A O 1
ATOM 853 N N . VAL A 1 105 ? 10.255 -5.864 -2.102 1.00 36.91 105 VAL A N 1
ATOM 854 C CA . VAL A 1 105 ? 10.192 -6.600 -3.361 1.00 36.91 105 VAL A CA 1
ATOM 855 C C . VAL A 1 105 ? 11.589 -6.731 -3.962 1.00 36.91 105 VAL A C 1
ATOM 857 O O . VAL A 1 105 ? 11.979 -5.891 -4.766 1.00 36.91 105 VAL A O 1
ATOM 860 N N . PRO A 1 106 ? 12.382 -7.781 -3.689 1.00 32.75 106 PRO A N 1
ATOM 861 C CA . PRO A 1 106 ? 13.337 -8.166 -4.714 1.00 32.75 106 PRO A CA 1
ATOM 862 C C . PRO A 1 106 ? 12.486 -8.574 -5.923 1.00 32.75 106 PRO A C 1
ATOM 864 O O . PRO A 1 106 ? 11.654 -9.449 -5.755 1.00 32.75 106 PRO A O 1
ATOM 867 N N . PHE A 1 107 ? 12.573 -7.891 -7.071 1.00 38.69 107 PHE A N 1
ATOM 868 C CA . PHE A 1 107 ? 12.540 -8.495 -8.417 1.00 38.69 107 PHE A CA 1
ATOM 869 C C . PHE A 1 107 ? 12.449 -7.484 -9.573 1.00 38.69 107 PHE A C 1
ATOM 871 O O . PHE A 1 107 ? 12.235 -6.288 -9.389 1.00 38.69 107 PHE A O 1
ATOM 878 N N . PHE A 1 108 ? 12.739 -8.018 -10.763 1.00 35.44 108 PHE A N 1
ATOM 879 C CA . PHE A 1 108 ? 13.181 -7.356 -11.984 1.00 35.44 108 PHE A CA 1
ATOM 880 C C . PHE A 1 108 ? 12.050 -6.991 -12.947 1.00 35.44 108 PHE A C 1
ATOM 882 O O . PHE A 1 108 ? 11.078 -7.722 -13.086 1.00 35.44 108 PHE A O 1
ATOM 889 N N . PHE A 1 109 ? 12.275 -5.906 -13.683 1.00 30.84 109 PHE A N 1
ATOM 890 C CA . PHE A 1 109 ? 11.339 -5.280 -14.609 1.00 30.84 109 PHE A CA 1
ATOM 891 C C . PHE A 1 109 ? 11.409 -5.813 -16.034 1.00 30.84 109 PHE A C 1
ATOM 893 O O . PHE A 1 109 ? 12.503 -5.953 -16.579 1.00 30.84 109 PHE A O 1
ATOM 900 N N . PHE A 1 110 ? 10.241 -5.909 -16.674 1.00 29.62 110 PHE A N 1
ATOM 901 C CA . PHE A 1 110 ? 10.093 -5.906 -18.129 1.00 29.62 110 PHE A CA 1
ATOM 902 C C . PHE A 1 110 ? 8.906 -5.032 -18.545 1.00 29.62 110 PHE A C 1
ATOM 904 O O . PHE A 1 110 ? 7.793 -5.207 -18.044 1.00 29.62 110 PHE A O 1
ATOM 911 N N . VAL A 1 111 ? 9.140 -4.103 -19.474 1.00 30.80 111 VAL A N 1
ATOM 912 C CA . VAL A 1 111 ? 8.096 -3.408 -20.241 1.00 30.80 111 VAL A CA 1
ATOM 913 C C . VAL A 1 111 ? 8.641 -3.174 -21.651 1.00 30.80 111 VAL A C 1
ATOM 915 O O . VAL A 1 111 ? 9.685 -2.552 -21.801 1.00 30.80 111 VAL A O 1
ATOM 918 N N . GLU A 1 112 ? 7.956 -3.673 -22.673 1.00 31.05 112 GLU A N 1
ATOM 919 C CA . GLU A 1 112 ? 8.237 -3.356 -24.079 1.00 31.05 112 GLU A CA 1
ATOM 920 C C . GLU A 1 112 ? 7.436 -2.131 -24.519 1.00 31.05 112 GLU A C 1
ATOM 922 O O . GLU A 1 112 ? 6.291 -1.965 -24.102 1.00 31.05 112 GLU A O 1
ATOM 927 N N . ASN A 1 113 ? 8.025 -1.305 -25.387 1.00 34.06 113 ASN A N 1
ATOM 928 C CA . ASN A 1 113 ? 7.301 -0.377 -26.255 1.00 34.06 113 ASN A CA 1
ATOM 929 C C . ASN A 1 113 ? 8.105 -0.111 -27.543 1.00 34.06 113 ASN A C 1
ATOM 931 O O . ASN A 1 113 ? 9.320 0.076 -27.505 1.00 34.06 113 ASN A O 1
ATOM 935 N N . ASN A 1 114 ? 7.395 -0.067 -28.675 1.00 31.12 114 ASN A N 1
ATOM 936 C CA . ASN A 1 114 ? 7.921 0.145 -30.032 1.00 31.12 114 ASN A CA 1
ATOM 937 C C . ASN A 1 114 ? 7.889 1.624 -30.441 1.00 31.12 114 ASN A C 1
ATOM 939 O O . ASN A 1 114 ? 6.846 2.247 -30.237 1.00 31.12 114 ASN A O 1
ATOM 943 N N . LYS A 1 115 ? 8.945 2.135 -31.107 1.00 35.31 115 LYS A N 1
ATOM 944 C CA . LYS A 1 115 ? 8.945 3.346 -31.971 1.00 35.31 115 LYS A CA 1
ATOM 945 C C . LYS A 1 115 ? 10.107 3.316 -32.987 1.00 35.31 115 LYS A C 1
ATOM 947 O O . LYS A 1 115 ? 11.154 2.782 -32.660 1.00 35.31 115 LYS A O 1
ATOM 952 N N . ASN A 1 116 ? 9.914 3.933 -34.162 1.00 32.50 116 ASN A N 1
ATOM 953 C CA . ASN A 1 116 ? 10.806 3.921 -35.342 1.00 32.50 116 ASN A CA 1
ATOM 954 C C . ASN A 1 116 ? 11.689 5.193 -35.474 1.00 32.50 116 ASN A C 1
ATOM 956 O O . ASN A 1 116 ? 11.279 6.257 -35.006 1.00 32.50 116 ASN A O 1
ATOM 960 N N . GLY A 1 117 ? 12.823 5.121 -36.207 1.00 38.69 117 GLY A N 1
ATOM 961 C CA . GLY A 1 117 ? 13.548 6.284 -36.781 1.00 38.69 117 GLY A CA 1
ATOM 962 C C . GLY A 1 117 ? 15.058 6.095 -37.108 1.00 38.69 117 GLY A C 1
ATOM 963 O O . GLY A 1 117 ? 15.704 5.253 -36.495 1.00 38.69 117 GLY A O 1
ATOM 964 N N . ILE A 1 118 ? 15.593 6.883 -38.071 1.00 44.09 118 ILE A N 1
ATOM 965 C CA . ILE A 1 118 ? 16.817 6.680 -38.905 1.00 44.09 118 ILE A CA 1
ATOM 966 C C . ILE A 1 118 ? 17.865 7.860 -38.888 1.00 44.09 118 ILE A C 1
ATOM 968 O O . ILE A 1 118 ? 17.517 8.964 -39.300 1.00 44.09 118 ILE A O 1
ATOM 972 N N . HIS A 1 119 ? 19.149 7.563 -38.552 1.00 45.25 119 HIS A N 1
ATOM 973 C CA . HIS A 1 119 ? 20.491 8.069 -39.034 1.00 45.25 119 HIS A CA 1
ATOM 974 C C . HIS A 1 119 ? 21.447 9.168 -38.482 1.00 45.25 119 HIS A C 1
ATOM 976 O O . HIS A 1 119 ? 21.004 10.227 -38.088 1.00 45.25 119 HIS A O 1
ATOM 982 N N . GLY A 1 120 ? 22.789 8.945 -38.601 1.00 35.81 120 GLY A N 1
ATOM 983 C CA . GLY A 1 120 ? 23.882 9.970 -38.630 1.00 35.81 120 GLY A CA 1
ATOM 984 C C . GLY A 1 120 ? 25.286 9.710 -37.967 1.00 35.81 120 GLY A C 1
ATOM 985 O O . GLY A 1 120 ? 25.511 10.059 -36.815 1.00 35.81 120 GLY A O 1
ATOM 986 N N . SER A 1 121 ? 26.319 9.244 -38.701 1.00 37.12 121 SER A N 1
ATOM 987 C CA . SER A 1 121 ? 27.752 9.099 -38.261 1.00 37.12 121 SER A CA 1
ATOM 988 C C . SER A 1 121 ? 28.403 10.393 -37.690 1.00 37.12 121 SER A C 1
ATOM 990 O O . SER A 1 121 ? 28.040 11.463 -38.164 1.00 37.12 121 SER A O 1
ATOM 992 N N . ALA A 1 122 ? 29.413 10.466 -36.799 1.00 41.22 122 ALA A N 1
ATOM 993 C CA . ALA A 1 122 ? 30.442 9.557 -36.270 1.00 41.22 122 ALA A CA 1
ATOM 994 C C . ALA A 1 122 ? 30.966 10.049 -34.885 1.00 41.22 122 ALA A C 1
ATOM 996 O O . ALA A 1 122 ? 30.917 11.242 -34.600 1.00 41.22 122 ALA A O 1
ATOM 997 N N . SER A 1 123 ? 31.518 9.111 -34.095 1.00 44.28 123 SER A N 1
ATOM 998 C CA . SER A 1 123 ? 32.201 9.208 -32.782 1.00 44.28 123 SER A CA 1
ATOM 999 C C . SER A 1 123 ? 31.883 10.421 -31.886 1.00 44.28 123 SER A C 1
ATOM 1001 O O . SER A 1 123 ? 32.633 11.404 -31.875 1.00 44.28 123 SER A O 1
ATOM 1003 N N . PRO A 1 124 ? 30.880 10.307 -31.010 1.00 57.78 124 PRO A N 1
ATOM 1004 C CA . PRO A 1 124 ? 29.982 9.164 -30.832 1.00 57.78 124 PRO A CA 1
ATOM 1005 C C . PRO A 1 124 ? 28.906 9.120 -31.935 1.00 57.78 124 PRO A C 1
ATOM 1007 O O . PRO A 1 124 ? 28.567 10.148 -32.518 1.00 57.78 124 PRO A O 1
ATOM 1010 N N . ALA A 1 125 ? 28.425 7.927 -32.301 1.00 75.62 125 ALA A N 1
ATOM 1011 C CA . ALA A 1 125 ? 27.506 7.788 -33.432 1.00 75.62 125 ALA A CA 1
ATOM 1012 C C . ALA A 1 125 ? 26.128 8.357 -33.076 1.00 75.62 125 ALA A C 1
ATOM 1014 O O . ALA A 1 125 ? 25.547 7.992 -32.052 1.00 75.62 125 ALA A O 1
ATOM 1015 N N . VAL A 1 126 ? 25.606 9.253 -33.915 1.00 80.62 126 VAL A N 1
ATOM 1016 C CA . VAL A 1 126 ? 24.327 9.923 -33.679 1.00 80.62 126 VAL A CA 1
ATOM 1017 C C . VAL A 1 126 ? 23.243 9.242 -34.505 1.00 80.62 126 VAL A C 1
ATOM 1019 O O . VAL A 1 126 ? 23.365 8.996 -35.696 1.00 80.62 126 VAL A O 1
ATOM 1022 N N . VAL A 1 127 ? 22.141 8.904 -33.866 1.00 81.25 127 VAL A N 1
ATOM 1023 C CA . VAL A 1 127 ? 20.950 8.398 -34.529 1.00 81.25 127 VAL A CA 1
ATOM 1024 C C . VAL A 1 127 ? 19.929 9.516 -34.513 1.00 81.25 127 VAL A C 1
ATOM 1026 O O . VAL A 1 127 ? 19.430 9.895 -33.455 1.00 81.25 127 VAL A O 1
ATOM 1029 N N . GLN A 1 128 ? 19.636 10.063 -35.683 1.00 80.88 128 GLN A N 1
ATOM 1030 C CA . GLN A 1 128 ? 18.498 10.932 -35.918 1.00 80.88 128 GLN A CA 1
ATOM 1031 C C . GLN A 1 128 ? 17.249 10.075 -36.113 1.00 80.88 128 GLN A C 1
ATOM 1033 O O . GLN A 1 128 ? 17.319 8.903 -36.463 1.00 80.88 128 GLN A O 1
ATOM 1038 N N . VAL A 1 129 ? 16.081 10.620 -35.825 1.00 80.06 129 VAL A N 1
ATOM 1039 C CA . VAL A 1 129 ? 14.801 10.020 -36.201 1.00 80.06 129 VAL A CA 1
ATOM 1040 C C . VAL A 1 129 ? 14.103 10.930 -37.201 1.00 80.06 129 VAL A C 1
ATOM 1042 O O . VAL A 1 129 ? 14.504 12.078 -37.388 1.00 80.06 129 VAL A O 1
ATOM 1045 N N . HIS A 1 130 ? 13.079 10.413 -37.880 1.00 74.62 130 HIS A N 1
ATOM 1046 C CA . HIS A 1 130 ? 12.335 11.198 -38.864 1.00 74.62 130 HIS A CA 1
ATOM 1047 C C . HIS A 1 130 ? 11.800 12.496 -38.234 1.00 74.62 130 HIS A C 1
ATOM 1049 O O . HIS A 1 130 ? 11.338 12.478 -37.093 1.00 74.62 130 HIS A O 1
ATOM 1055 N N . GLU A 1 131 ? 11.839 13.609 -38.971 1.00 67.81 131 GLU A N 1
ATOM 1056 C CA . GLU A 1 131 ? 11.549 14.953 -38.437 1.00 67.81 131 GLU A CA 1
ATOM 1057 C C . GLU A 1 131 ? 10.140 15.077 -37.830 1.00 67.81 131 GLU A C 1
ATOM 1059 O O . GLU A 1 131 ? 9.930 15.813 -36.867 1.00 67.81 131 GLU A O 1
ATOM 1064 N N . ASP A 1 132 ? 9.188 14.285 -38.324 1.00 77.06 132 ASP A N 1
ATOM 1065 C CA . ASP A 1 132 ? 7.808 14.265 -37.824 1.00 77.06 132 ASP A CA 1
ATOM 1066 C C . ASP A 1 132 ? 7.602 13.414 -36.554 1.00 77.06 132 ASP A C 1
ATOM 1068 O O . ASP A 1 132 ? 6.509 13.412 -35.980 1.00 77.06 132 ASP A O 1
ATOM 1072 N N . GLN A 1 133 ? 8.617 12.676 -36.086 1.00 75.56 133 GLN A N 1
ATOM 1073 C CA . GLN A 1 133 ? 8.470 11.731 -34.977 1.00 75.56 133 GLN A CA 1
ATOM 1074 C C . GLN A 1 133 ? 9.561 11.897 -33.918 1.00 75.56 133 GLN A C 1
ATOM 1076 O O . GLN A 1 133 ? 10.724 11.588 -34.133 1.00 75.56 133 GLN A O 1
ATOM 1081 N N . ARG A 1 134 ? 9.166 12.291 -32.701 1.00 83.81 134 ARG A N 1
ATOM 1082 C CA . ARG A 1 134 ? 10.063 12.281 -31.533 1.00 83.81 134 ARG A CA 1
ATOM 1083 C C . ARG A 1 134 ? 10.309 10.853 -31.046 1.00 83.81 134 ARG A C 1
ATOM 1085 O O . ARG A 1 134 ? 9.351 10.094 -30.870 1.00 83.81 134 ARG A O 1
ATOM 1092 N N . HIS A 1 135 ? 11.559 10.518 -30.721 1.00 80.38 135 HIS A N 1
ATOM 1093 C CA . HIS A 1 135 ? 11.916 9.163 -30.271 1.00 80.38 135 HIS A CA 1
ATOM 1094 C C . HIS A 1 135 ? 11.429 8.847 -28.846 1.00 80.38 135 HIS A C 1
ATOM 1096 O O . HIS A 1 135 ? 11.058 7.710 -28.562 1.00 80.38 135 HIS A O 1
ATOM 1102 N N . GLY A 1 136 ? 11.371 9.847 -27.955 1.00 83.94 136 GLY A N 1
ATOM 1103 C CA . GLY A 1 136 ? 10.857 9.690 -26.583 1.00 83.94 136 GLY A CA 1
ATOM 1104 C C . GLY A 1 136 ? 11.694 8.768 -25.686 1.00 83.94 136 GLY A C 1
ATOM 1105 O O . GLY A 1 136 ? 11.135 8.104 -24.820 1.00 83.94 136 GLY A O 1
ATOM 1106 N N . LEU A 1 137 ? 13.005 8.711 -25.932 1.00 84.81 137 LEU A N 1
ATOM 1107 C CA . LEU A 1 137 ? 13.985 7.948 -25.148 1.00 84.81 137 LEU A CA 1
ATOM 1108 C C . LEU A 1 137 ? 14.710 8.882 -24.176 1.00 84.81 137 LEU A C 1
ATOM 1110 O O . LEU A 1 137 ? 14.853 10.069 -24.470 1.00 84.81 137 LEU A O 1
ATOM 1114 N N . GLU A 1 138 ? 15.223 8.336 -23.078 1.00 88.12 138 GLU A N 1
ATOM 1115 C CA . GLU A 1 138 ? 16.044 9.058 -22.100 1.00 88.12 138 GLU A CA 1
ATOM 1116 C C . GLU A 1 138 ? 17.458 8.469 -22.017 1.00 88.12 138 GLU A C 1
ATOM 1118 O O . GLU A 1 138 ? 17.678 7.291 -22.305 1.00 88.12 138 GLU A O 1
ATOM 1123 N N . THR A 1 139 ? 18.438 9.277 -21.596 1.00 91.94 139 THR A N 1
ATOM 1124 C CA . THR A 1 139 ? 19.800 8.784 -21.343 1.00 91.94 139 THR A CA 1
ATOM 1125 C C . THR A 1 139 ? 19.762 7.592 -20.391 1.00 91.94 139 THR A C 1
ATOM 1127 O O . THR A 1 139 ? 19.235 7.684 -19.283 1.00 91.94 139 THR A O 1
ATOM 1130 N N . GLY A 1 140 ? 20.363 6.484 -20.814 1.00 88.56 140 GLY A N 1
ATOM 1131 C CA . GLY A 1 140 ? 20.399 5.238 -20.059 1.00 88.56 140 GLY A CA 1
ATOM 1132 C C . GLY A 1 140 ? 19.420 4.166 -20.546 1.00 88.56 140 GLY A C 1
ATOM 1133 O O . GLY A 1 140 ? 19.568 3.010 -20.136 1.00 88.56 140 GLY A O 1
ATOM 1134 N N . ASP A 1 141 ? 18.477 4.514 -21.430 1.00 85.56 141 ASP A N 1
ATOM 1135 C CA . ASP A 1 141 ? 17.665 3.542 -22.163 1.00 85.56 141 ASP A CA 1
ATOM 1136 C C . ASP A 1 141 ? 18.525 2.687 -23.096 1.00 85.56 141 ASP A C 1
ATOM 1138 O O . ASP A 1 141 ? 19.604 3.094 -23.519 1.00 85.56 141 ASP A O 1
ATOM 1142 N N . TRP A 1 142 ? 18.032 1.494 -23.427 1.00 87.12 142 TRP A N 1
ATOM 1143 C CA . TRP A 1 142 ? 18.711 0.580 -24.336 1.00 87.12 142 TRP A CA 1
ATOM 1144 C C . TRP A 1 142 ? 17.891 0.385 -25.604 1.00 87.12 142 TRP A C 1
ATOM 1146 O O . TRP A 1 142 ? 16.665 0.282 -25.535 1.00 87.12 142 TRP A O 1
ATOM 1156 N N . VAL A 1 143 ? 18.557 0.297 -26.752 1.00 86.62 143 VAL A N 1
ATOM 1157 C CA . VAL A 1 143 ? 17.917 0.070 -28.051 1.00 86.62 143 VAL A CA 1
ATOM 1158 C C . VAL A 1 143 ? 18.621 -1.035 -28.828 1.00 86.62 143 VAL A C 1
ATOM 1160 O O . VAL A 1 143 ? 19.841 -1.147 -28.779 1.00 86.62 143 VAL A O 1
ATOM 1163 N N . ARG A 1 144 ? 17.860 -1.862 -29.544 1.00 85.56 144 ARG A N 1
ATOM 1164 C CA . ARG A 1 144 ? 18.374 -2.813 -30.541 1.00 85.56 144 ARG A CA 1
ATOM 1165 C C . ARG A 1 144 ? 17.998 -2.320 -31.929 1.00 85.56 144 ARG A C 1
ATOM 1167 O O . ARG A 1 144 ? 16.906 -1.785 -32.081 1.00 85.56 144 ARG A O 1
ATOM 1174 N N . PHE A 1 145 ? 18.859 -2.527 -32.914 1.00 83.88 145 PHE A N 1
ATOM 1175 C CA . PHE A 1 145 ? 18.603 -2.130 -34.294 1.00 83.88 145 PHE A CA 1
ATOM 1176 C C . PHE A 1 145 ? 18.281 -3.330 -35.181 1.00 83.88 145 PHE A C 1
ATOM 1178 O O . PHE A 1 145 ? 18.793 -4.420 -34.943 1.00 83.88 145 PHE A O 1
ATOM 1185 N N . GLU A 1 146 ? 17.458 -3.117 -36.205 1.00 82.31 146 GLU A N 1
ATOM 1186 C CA . GLU A 1 146 ? 17.206 -4.070 -37.290 1.00 82.31 146 GLU A CA 1
ATOM 1187 C C . GLU A 1 146 ? 17.058 -3.326 -38.626 1.00 82.31 146 GLU A C 1
ATOM 1189 O O . GLU A 1 146 ? 16.859 -2.113 -38.657 1.00 82.31 146 GLU A O 1
ATOM 1194 N N . GLU A 1 147 ? 17.149 -4.056 -39.740 1.00 82.69 147 GLU A N 1
ATOM 1195 C CA . GLU A 1 147 ? 16.931 -3.533 -41.101 1.00 82.69 147 GLU A CA 1
ATOM 1196 C C . GLU A 1 147 ? 17.847 -2.362 -41.520 1.00 82.69 147 GLU A C 1
ATOM 1198 O O . GLU A 1 147 ? 17.565 -1.653 -42.484 1.00 82.69 147 GLU A O 1
ATOM 1203 N N . ILE A 1 148 ? 18.989 -2.170 -40.851 1.00 81.94 148 ILE A N 1
ATOM 1204 C CA . ILE A 1 148 ? 19.990 -1.175 -41.255 1.00 81.94 148 ILE A CA 1
ATOM 1205 C C . ILE A 1 148 ? 20.730 -1.668 -42.504 1.00 81.94 148 ILE A C 1
ATOM 1207 O O . ILE A 1 148 ? 21.362 -2.731 -42.476 1.00 81.94 148 ILE A O 1
ATOM 1211 N N . LYS A 1 149 ? 20.721 -0.880 -43.589 1.00 79.69 149 LYS A N 1
ATOM 1212 C CA . LYS A 1 149 ? 21.530 -1.143 -44.792 1.00 79.69 149 LYS A CA 1
ATOM 1213 C C . LYS A 1 149 ? 22.899 -0.471 -44.691 1.00 79.69 149 LYS A C 1
ATOM 1215 O O . LYS A 1 149 ? 23.030 0.670 -44.252 1.00 79.69 149 LYS A O 1
ATOM 1220 N N . GLY A 1 150 ? 23.939 -1.162 -45.155 1.00 83.06 150 GLY A N 1
ATOM 1221 C CA . GLY A 1 150 ? 25.328 -0.697 -45.068 1.00 83.06 150 GLY A CA 1
ATOM 1222 C C . GLY A 1 150 ? 25.980 -1.094 -43.746 1.00 83.06 150 GLY A C 1
ATOM 1223 O O . GLY A 1 150 ? 26.785 -2.018 -43.738 1.00 83.06 150 GLY A O 1
ATOM 1224 N N . MET A 1 151 ? 25.553 -0.484 -42.638 1.00 81.94 151 MET A N 1
ATOM 1225 C CA . MET A 1 151 ? 26.065 -0.733 -41.279 1.00 81.94 151 MET A CA 1
ATOM 1226 C C . MET A 1 151 ? 25.394 -1.960 -40.625 1.00 81.94 151 MET A C 1
ATOM 1228 O O . MET A 1 151 ? 24.707 -1.868 -39.607 1.00 81.94 151 MET A O 1
ATOM 1232 N N . THR A 1 152 ? 25.519 -3.121 -41.272 1.00 86.31 152 THR A N 1
ATOM 1233 C CA . THR A 1 152 ? 24.802 -4.359 -40.899 1.00 86.31 152 THR A CA 1
ATOM 1234 C C . THR A 1 152 ? 25.248 -4.975 -39.571 1.00 86.31 152 THR A C 1
ATOM 1236 O O . THR A 1 152 ? 24.512 -5.768 -38.985 1.00 86.31 152 THR A O 1
ATOM 1239 N N . GLU A 1 153 ? 26.420 -4.591 -39.067 1.00 87.44 153 GLU A N 1
ATOM 1240 C CA . GLU A 1 153 ? 26.974 -5.009 -37.779 1.00 87.44 153 GLU A CA 1
ATOM 1241 C C . GLU A 1 153 ? 26.039 -4.634 -36.617 1.00 87.44 153 GLU A C 1
ATOM 1243 O O . GLU A 1 153 ? 25.934 -5.378 -35.642 1.00 87.44 153 GLU A O 1
ATOM 1248 N N . LEU A 1 154 ? 25.294 -3.528 -36.749 1.00 83.62 154 LEU A N 1
ATOM 1249 C CA . LEU A 1 154 ? 24.299 -3.100 -35.763 1.00 83.62 154 LEU A CA 1
ATOM 1250 C C . LEU A 1 154 ? 23.062 -4.007 -35.704 1.00 83.62 154 LEU A C 1
ATOM 1252 O O . LEU A 1 154 ? 22.484 -4.143 -34.629 1.00 83.62 154 LEU A O 1
ATOM 1256 N N . ASN A 1 155 ? 22.675 -4.656 -36.809 1.00 82.62 155 ASN A N 1
ATOM 1257 C CA . ASN A 1 155 ? 21.481 -5.516 -36.848 1.00 82.62 155 ASN A CA 1
ATOM 1258 C C . ASN A 1 155 ? 21.647 -6.788 -36.002 1.00 82.62 155 ASN A C 1
ATOM 1260 O O . ASN A 1 155 ? 20.675 -7.336 -35.491 1.00 82.62 155 ASN A O 1
ATOM 1264 N N . ASN A 1 156 ? 22.885 -7.271 -35.869 1.00 80.62 156 ASN A N 1
ATOM 1265 C CA . ASN A 1 156 ? 23.207 -8.508 -35.153 1.00 80.62 156 ASN A CA 1
ATOM 1266 C C . ASN A 1 156 ? 23.730 -8.255 -33.731 1.00 80.62 156 ASN A C 1
ATOM 1268 O O . ASN A 1 156 ? 24.163 -9.192 -33.059 1.00 80.62 156 ASN A O 1
ATOM 1272 N N . ARG A 1 157 ? 23.733 -6.997 -33.278 1.00 83.19 157 ARG A N 1
ATOM 1273 C CA . ARG A 1 157 ? 24.246 -6.617 -31.962 1.00 83.19 157 ARG A CA 1
ATOM 1274 C C . ARG A 1 157 ? 23.144 -6.709 -30.908 1.00 83.19 157 ARG A C 1
ATOM 1276 O O . ARG A 1 157 ? 21.979 -6.399 -31.160 1.00 83.19 157 ARG A O 1
ATOM 1283 N N . ASP A 1 158 ? 23.538 -7.083 -29.694 1.00 87.25 158 ASP A N 1
ATOM 1284 C CA . ASP A 1 158 ? 22.697 -6.886 -28.516 1.00 87.25 158 ASP A CA 1
ATOM 1285 C C . ASP A 1 158 ? 22.333 -5.407 -28.343 1.00 87.25 158 ASP A C 1
ATOM 1287 O O . ASP A 1 158 ? 23.019 -4.513 -28.841 1.00 87.25 158 ASP A O 1
ATOM 1291 N N . ALA A 1 159 ? 21.255 -5.147 -27.599 1.00 87.56 159 ALA A N 1
ATOM 1292 C CA . ALA A 1 159 ? 20.836 -3.781 -27.316 1.00 87.56 159 ALA A CA 1
ATOM 1293 C C . ALA A 1 159 ? 21.997 -2.941 -26.751 1.00 87.56 159 ALA A C 1
ATOM 1295 O O . ALA A 1 159 ? 22.751 -3.429 -25.905 1.00 87.56 159 ALA A O 1
ATOM 1296 N N . VAL A 1 160 ? 22.090 -1.683 -27.180 1.00 87.81 160 VAL A N 1
ATOM 1297 C CA . VAL A 1 160 ? 23.108 -0.698 -26.785 1.00 87.81 160 VAL A CA 1
ATOM 1298 C C . VAL A 1 160 ? 22.482 0.421 -25.967 1.00 87.81 160 VAL A C 1
ATOM 1300 O O . VAL A 1 160 ? 21.318 0.760 -26.181 1.00 87.81 160 VAL A O 1
ATOM 1303 N N . GLN A 1 161 ? 23.234 0.979 -25.020 1.00 90.31 161 GLN A N 1
ATOM 1304 C CA . GLN A 1 161 ? 22.757 2.088 -24.201 1.00 90.31 161 GLN A CA 1
ATOM 1305 C C . GLN A 1 161 ? 22.818 3.400 -24.990 1.00 90.31 161 GLN A C 1
ATOM 1307 O O . GLN A 1 161 ? 23.755 3.626 -25.750 1.00 90.31 161 GLN A O 1
ATOM 1312 N N . ILE A 1 162 ? 21.819 4.261 -24.801 1.00 89.19 162 ILE A N 1
ATOM 1313 C CA . ILE A 1 162 ? 21.711 5.542 -25.498 1.00 89.19 162 ILE A CA 1
ATOM 1314 C C . ILE A 1 162 ? 22.010 6.721 -24.575 1.00 89.19 162 ILE A C 1
ATOM 1316 O O . ILE A 1 162 ? 21.756 6.680 -23.365 1.00 89.19 162 ILE A O 1
ATOM 1320 N N . LYS A 1 163 ? 22.472 7.819 -25.171 1.00 91.75 163 LYS A N 1
ATOM 1321 C CA . LYS A 1 163 ? 22.587 9.129 -24.529 1.00 91.75 163 LYS A CA 1
ATOM 1322 C C . LYS A 1 163 ? 21.741 10.151 -25.282 1.00 91.75 163 LYS A C 1
ATOM 1324 O O . LYS A 1 163 ? 21.870 10.330 -26.487 1.00 91.75 163 LYS A O 1
ATOM 1329 N N . PHE A 1 164 ? 20.828 10.797 -24.567 1.00 92.25 164 PHE A N 1
ATOM 1330 C CA . PHE A 1 164 ? 19.910 11.779 -25.134 1.00 92.25 164 PHE A CA 1
ATOM 1331 C C . PHE A 1 164 ? 20.669 13.020 -25.624 1.00 92.25 164 PHE A C 1
ATOM 1333 O O . PHE A 1 164 ? 21.492 13.560 -24.881 1.00 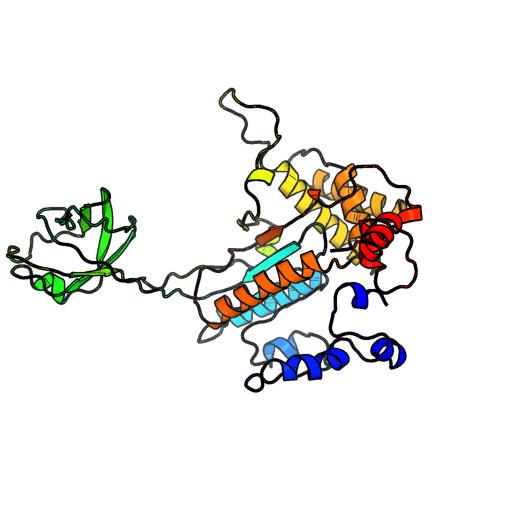92.25 164 PHE A O 1
ATOM 1340 N N . LEU A 1 165 ? 20.352 13.497 -26.834 1.00 87.75 165 LEU A N 1
ATOM 1341 C CA . LEU A 1 165 ? 20.863 14.767 -27.365 1.00 87.75 165 LEU A CA 1
ATOM 1342 C C . LEU A 1 165 ? 19.728 15.774 -27.584 1.00 87.75 165 LEU A C 1
ATOM 1344 O O . LEU A 1 165 ? 19.729 16.853 -26.994 1.00 87.75 165 LEU A O 1
ATOM 1348 N N . THR A 1 166 ? 18.744 15.426 -28.412 1.00 88.38 166 THR A N 1
ATOM 1349 C CA . THR A 1 166 ? 17.562 16.258 -28.703 1.00 88.38 166 THR A CA 1
ATOM 1350 C C . THR A 1 166 ? 16.324 15.369 -28.800 1.00 88.38 166 THR A C 1
ATOM 1352 O O . THR A 1 166 ? 16.484 14.163 -28.853 1.00 88.38 166 THR A O 1
ATOM 1355 N N . PRO A 1 167 ? 15.084 15.889 -28.893 1.00 88.50 167 PRO A N 1
ATOM 1356 C CA . PRO A 1 167 ? 13.897 15.050 -29.118 1.00 88.50 167 PRO A CA 1
ATOM 1357 C C . PRO A 1 167 ? 13.907 14.217 -30.413 1.00 88.50 167 PRO A C 1
ATOM 1359 O O . PRO A 1 167 ? 13.037 13.355 -30.580 1.00 88.50 167 PRO A O 1
ATOM 1362 N N . PHE A 1 168 ? 14.842 14.504 -31.323 1.00 84.25 168 PHE A N 1
ATOM 1363 C CA . PHE A 1 168 ? 14.986 13.863 -32.627 1.00 84.25 168 PHE A CA 1
ATOM 1364 C C . PHE A 1 168 ? 16.338 13.170 -32.809 1.00 84.25 168 PHE A C 1
ATOM 1366 O O . PHE A 1 168 ? 16.561 12.580 -33.858 1.00 84.25 168 PHE A O 1
ATOM 1373 N N . THR A 1 169 ? 17.248 13.242 -31.834 1.00 84.94 169 THR A N 1
ATOM 1374 C CA . THR A 1 169 ? 18.583 12.651 -31.953 1.00 84.94 169 THR A CA 1
ATOM 1375 C C . THR A 1 169 ? 19.055 12.056 -30.634 1.00 84.94 169 THR A C 1
ATOM 1377 O O . THR A 1 169 ? 18.907 12.653 -29.564 1.00 84.94 169 THR A O 1
ATOM 1380 N N . PHE A 1 170 ? 19.694 10.895 -30.711 1.00 86.44 170 PHE A N 1
ATOM 1381 C CA . PHE A 1 170 ? 20.377 10.272 -29.584 1.00 86.44 170 PHE A CA 1
ATOM 1382 C C . PHE A 1 170 ? 21.720 9.692 -30.016 1.00 86.44 170 PHE A C 1
ATOM 1384 O O . PHE A 1 170 ? 21.965 9.438 -31.185 1.00 86.44 170 PHE A O 1
ATOM 1391 N N . GLU A 1 171 ? 22.603 9.511 -29.055 1.00 86.25 171 GLU A N 1
ATOM 1392 C CA . GLU A 1 171 ? 23.964 9.031 -29.228 1.00 86.25 171 GLU A CA 1
ATOM 1393 C C . GLU A 1 171 ? 24.055 7.556 -28.808 1.00 86.25 171 GLU A C 1
ATOM 1395 O O . GLU A 1 171 ? 23.451 7.172 -27.802 1.00 86.25 171 GLU A O 1
ATOM 1400 N N . ILE A 1 172 ? 24.805 6.747 -29.561 1.00 86.94 172 ILE A N 1
ATOM 1401 C CA . ILE A 1 172 ? 25.174 5.363 -29.218 1.00 86.94 172 ILE A CA 1
ATOM 1402 C C . ILE A 1 172 ? 26.701 5.202 -29.159 1.00 86.94 172 ILE A C 1
ATOM 1404 O O . ILE A 1 172 ? 27.450 6.112 -29.524 1.00 86.94 172 ILE A O 1
ATOM 1408 N N . ASP A 1 173 ? 27.151 4.028 -28.703 1.00 83.12 173 ASP A N 1
ATOM 1409 C CA . ASP A 1 173 ? 28.565 3.641 -28.647 1.00 83.12 173 ASP A CA 1
ATOM 1410 C C . ASP A 1 173 ? 29.310 3.853 -29.978 1.00 83.12 173 ASP A C 1
ATOM 1412 O O . ASP A 1 173 ? 28.712 3.954 -31.050 1.00 83.12 173 ASP A O 1
ATOM 1416 N N . ASP A 1 174 ? 30.642 3.845 -29.915 1.00 79.62 174 ASP A N 1
ATOM 1417 C CA . ASP A 1 174 ? 31.493 4.001 -31.092 1.00 79.62 174 ASP A CA 1
ATOM 1418 C C . ASP A 1 174 ? 31.196 2.954 -32.186 1.00 79.62 174 ASP A C 1
ATOM 1420 O O . ASP A 1 174 ? 31.241 1.743 -31.956 1.00 79.62 174 ASP A O 1
ATOM 1424 N N . THR A 1 175 ? 30.920 3.446 -33.396 1.00 79.81 175 THR A N 1
ATOM 1425 C CA . THR A 1 175 ? 30.694 2.651 -34.612 1.00 79.81 175 THR A CA 1
ATOM 1426 C C . THR A 1 175 ? 31.804 2.856 -35.646 1.00 79.81 175 THR A C 1
ATOM 1428 O O . THR A 1 175 ? 31.611 2.531 -36.814 1.00 79.81 175 THR A O 1
ATOM 1431 N N . SER A 1 176 ? 32.956 3.422 -35.262 1.00 76.88 176 SER A N 1
ATOM 1432 C CA . SER A 1 176 ? 34.083 3.715 -36.166 1.00 76.88 176 SER A CA 1
ATOM 1433 C C . SER A 1 176 ? 34.610 2.491 -36.926 1.00 76.88 176 SER A C 1
ATOM 1435 O O . SER A 1 176 ? 35.120 2.621 -38.036 1.00 76.88 176 SER A O 1
ATOM 1437 N N . SER A 1 177 ? 34.463 1.301 -36.339 1.00 81.94 177 SER A N 1
ATOM 1438 C CA . SER A 1 177 ? 34.861 0.018 -36.929 1.00 81.94 177 SER A CA 1
ATOM 1439 C C . SER A 1 177 ? 33.815 -0.598 -37.863 1.00 81.94 177 SER A C 1
ATOM 1441 O O . SER A 1 177 ? 34.070 -1.663 -38.425 1.00 81.94 177 SER A O 1
ATOM 1443 N N . PHE A 1 178 ? 32.642 0.024 -38.017 1.00 83.00 178 PHE A N 1
ATOM 1444 C CA . PHE A 1 178 ? 31.539 -0.535 -38.794 1.00 83.00 178 PHE A CA 1
ATOM 1445 C C . PHE A 1 178 ? 31.519 -0.014 -40.226 1.00 83.00 178 PHE A C 1
ATOM 1447 O O . PHE A 1 178 ? 32.047 1.052 -40.549 1.00 83.00 178 PHE A O 1
ATOM 1454 N N . SER A 1 179 ? 30.860 -0.784 -41.084 1.00 84.19 179 SER A N 1
ATOM 1455 C CA . SER A 1 179 ? 30.604 -0.410 -42.466 1.00 84.19 179 SER A CA 1
ATOM 1456 C C . SER A 1 179 ? 29.813 0.899 -42.565 1.00 84.19 179 SER A C 1
ATOM 1458 O O . SER A 1 179 ? 28.966 1.213 -41.725 1.00 84.19 179 SER A O 1
ATOM 1460 N N . GLU A 1 180 ? 30.063 1.660 -43.633 1.00 79.75 180 GLU A N 1
ATOM 1461 C CA . GLU A 1 180 ? 29.326 2.891 -43.912 1.00 79.75 180 GLU A CA 1
ATOM 1462 C C . GLU A 1 180 ? 27.833 2.593 -44.057 1.00 79.75 180 GLU A C 1
ATOM 1464 O O . GLU A 1 180 ? 27.416 1.647 -44.738 1.00 79.75 180 GLU A O 1
ATOM 1469 N N . TYR A 1 181 ? 27.015 3.421 -43.424 1.00 80.38 181 TYR A N 1
ATOM 1470 C CA . TYR A 1 181 ? 25.580 3.322 -43.567 1.00 80.38 181 TYR A CA 1
ATOM 1471 C C . TYR A 1 181 ? 25.095 3.739 -44.959 1.00 80.38 181 TYR A C 1
ATOM 1473 O O . TYR A 1 181 ? 25.580 4.705 -45.537 1.00 80.38 181 TYR A O 1
ATOM 1481 N N . LYS A 1 182 ? 24.067 3.045 -45.462 1.00 76.00 182 LYS A N 1
ATOM 1482 C CA . LYS A 1 182 ? 23.523 3.252 -46.809 1.00 76.00 182 LYS A CA 1
ATOM 1483 C C . LYS A 1 182 ? 22.022 3.537 -46.875 1.00 76.00 182 LYS A C 1
ATOM 1485 O O . LYS A 1 182 ? 21.548 3.903 -47.945 1.00 76.00 182 LYS A O 1
ATOM 1490 N N . GLY A 1 183 ? 21.260 3.351 -45.800 1.00 75.88 183 GLY A N 1
ATOM 1491 C CA . GLY A 1 183 ? 19.811 3.582 -45.806 1.00 75.88 183 GLY A CA 1
ATOM 1492 C C . GLY A 1 183 ? 19.037 2.708 -44.816 1.00 75.88 183 GLY A C 1
ATOM 1493 O O . GLY A 1 183 ? 19.543 1.684 -44.363 1.00 75.88 183 GLY A O 1
ATOM 1494 N N . GLU A 1 184 ? 17.791 3.101 -44.545 1.00 76.94 184 GLU A N 1
ATOM 1495 C CA . GLU A 1 184 ? 16.831 2.363 -43.710 1.00 76.94 184 GLU A CA 1
ATOM 1496 C C . GLU A 1 184 ? 17.289 2.094 -42.263 1.00 76.94 184 GLU A C 1
ATOM 1498 O O . GLU A 1 184 ? 18.325 2.564 -41.806 1.00 76.94 184 GLU A O 1
ATOM 1503 N N . GLY A 1 185 ? 16.469 1.400 -41.485 1.00 76.88 185 GLY A N 1
ATOM 1504 C CA . GLY A 1 185 ? 16.793 1.070 -40.104 1.00 76.88 185 GLY A CA 1
ATOM 1505 C C . GLY A 1 185 ? 15.624 1.292 -39.164 1.00 76.88 185 GLY A C 1
ATOM 1506 O O . GLY A 1 185 ? 14.998 2.352 -39.129 1.00 76.88 185 GLY A O 1
ATOM 1507 N N . LEU A 1 186 ? 15.361 0.270 -38.369 1.00 78.88 186 LEU A N 1
ATOM 1508 C CA . LEU A 1 186 ? 14.438 0.299 -37.253 1.00 78.88 186 LEU A CA 1
ATOM 1509 C C . LEU A 1 186 ? 15.246 0.183 -35.967 1.00 78.88 186 LEU A C 1
ATOM 1511 O O . LEU A 1 186 ? 16.289 -0.472 -35.929 1.00 78.88 186 LEU A O 1
ATOM 1515 N N . TYR A 1 187 ? 14.752 0.801 -34.902 1.00 81.62 187 TYR A N 1
ATOM 1516 C CA . TYR A 1 187 ? 15.248 0.534 -33.563 1.00 81.62 187 TYR A CA 1
ATOM 1517 C C . TYR A 1 187 ? 14.088 0.128 -32.659 1.00 81.62 187 TYR A C 1
ATOM 1519 O O . TYR A 1 187 ? 12.946 0.531 -32.854 1.00 81.62 187 TYR A O 1
ATOM 1527 N N . PHE A 1 188 ? 14.395 -0.671 -31.646 1.00 78.06 188 PHE A N 1
ATOM 1528 C CA . PHE A 1 188 ? 13.446 -1.166 -30.661 1.00 78.06 188 PHE A CA 1
ATOM 1529 C C . PHE A 1 188 ? 13.988 -0.855 -29.278 1.00 78.06 188 PHE A C 1
ATOM 1531 O O . PHE A 1 188 ? 15.121 -1.223 -28.965 1.00 78.06 188 PHE A O 1
ATOM 1538 N N . GLN A 1 189 ? 13.196 -0.189 -28.437 1.00 83.12 189 GLN A N 1
ATOM 1539 C CA . GLN A 1 189 ? 13.585 0.036 -27.051 1.00 83.12 189 GLN A CA 1
ATOM 1540 C C . GLN A 1 189 ? 13.539 -1.292 -26.291 1.00 83.12 189 GLN A C 1
ATOM 1542 O O . GLN A 1 189 ? 12.503 -1.950 -26.212 1.00 83.12 189 GLN A O 1
ATOM 1547 N N . VAL A 1 190 ? 14.662 -1.668 -25.691 1.00 80.00 190 VAL A N 1
ATOM 1548 C CA . VAL A 1 190 ? 14.799 -2.880 -24.886 1.00 80.00 190 VAL A CA 1
ATOM 1549 C C . VAL A 1 190 ? 14.914 -2.468 -23.426 1.00 80.00 190 VAL A C 1
ATOM 1551 O O . VAL A 1 190 ? 15.893 -1.852 -23.019 1.00 80.00 190 VAL A O 1
ATOM 1554 N N . LYS A 1 191 ? 13.942 -2.817 -22.582 1.00 75.81 191 LYS A N 1
ATOM 1555 C CA . LYS A 1 191 ? 14.098 -2.615 -21.135 1.00 75.81 191 LYS A CA 1
ATOM 1556 C C . LYS A 1 191 ? 14.920 -3.759 -20.553 1.00 75.81 191 LYS A C 1
ATOM 1558 O O . LYS A 1 191 ? 14.486 -4.907 -20.530 1.00 75.81 191 LYS A O 1
ATOM 1563 N N . LYS A 1 192 ? 16.128 -3.442 -20.085 1.00 75.19 192 LYS A N 1
ATOM 1564 C CA . LYS A 1 192 ? 16.969 -4.402 -19.366 1.00 75.19 192 LYS A CA 1
ATOM 1565 C C . LYS A 1 192 ? 16.405 -4.650 -17.955 1.00 75.19 192 LYS A C 1
ATOM 1567 O O . LYS A 1 192 ? 15.936 -3.699 -17.323 1.00 75.19 192 LYS A O 1
ATOM 1572 N N . PRO A 1 193 ? 16.497 -5.886 -17.430 1.00 71.75 193 PRO A N 1
ATOM 1573 C CA . PRO A 1 193 ? 16.154 -6.186 -16.045 1.00 71.75 193 PRO A CA 1
ATOM 1574 C C . PRO A 1 193 ? 16.919 -5.277 -15.078 1.00 71.75 193 PRO A C 1
ATOM 1576 O O . PRO A 1 193 ? 18.147 -5.322 -15.008 1.00 71.75 193 PRO A O 1
ATOM 1579 N N . LYS A 1 194 ? 16.200 -4.463 -14.300 1.00 70.88 194 LYS A N 1
ATOM 1580 C CA . LYS A 1 194 ? 16.791 -3.654 -13.228 1.00 70.88 194 LYS A CA 1
ATOM 1581 C C . LYS A 1 194 ? 16.626 -4.363 -11.891 1.00 70.88 194 LYS A C 1
ATOM 1583 O O . LYS A 1 194 ? 15.507 -4.687 -11.502 1.00 70.88 194 LYS A O 1
ATOM 1588 N N . ARG A 1 195 ? 17.732 -4.563 -11.171 1.00 70.38 195 ARG A N 1
ATOM 1589 C CA . ARG A 1 195 ? 17.698 -5.038 -9.785 1.00 70.38 195 ARG A CA 1
ATOM 1590 C C . ARG A 1 195 ? 17.476 -3.849 -8.855 1.00 70.38 195 ARG A C 1
ATOM 1592 O O . ARG A 1 195 ? 18.271 -2.912 -8.867 1.00 70.38 195 ARG A O 1
ATOM 1599 N N . ILE A 1 196 ? 16.420 -3.897 -8.050 1.00 72.12 196 ILE A N 1
ATOM 1600 C CA . ILE A 1 196 ? 16.196 -2.951 -6.951 1.00 72.12 196 ILE A CA 1
ATOM 1601 C C . ILE A 1 196 ? 16.442 -3.693 -5.640 1.00 72.12 196 ILE A C 1
ATOM 1603 O O . ILE A 1 196 ? 15.920 -4.788 -5.433 1.00 72.12 196 ILE A O 1
ATOM 1607 N N . ALA A 1 197 ? 17.282 -3.117 -4.783 1.00 75.19 197 ALA A N 1
ATOM 1608 C CA . ALA A 1 197 ? 17.545 -3.641 -3.451 1.00 75.19 197 ALA A CA 1
ATOM 1609 C C . ALA A 1 197 ? 16.605 -2.980 -2.443 1.00 75.19 197 ALA A C 1
ATOM 1611 O O . ALA A 1 197 ? 16.421 -1.766 -2.464 1.00 75.19 197 ALA A O 1
ATOM 1612 N N . PHE A 1 198 ? 16.036 -3.786 -1.557 1.00 76.19 198 PHE A N 1
ATOM 1613 C CA . PHE A 1 198 ? 15.159 -3.349 -0.479 1.00 76.19 198 PHE A CA 1
ATOM 1614 C C . PHE A 1 198 ? 15.873 -3.575 0.851 1.00 76.19 198 PHE A C 1
ATOM 1616 O O . PHE A 1 198 ? 16.503 -4.614 1.029 1.00 76.19 198 PHE A O 1
ATOM 1623 N N . SER A 1 199 ? 15.789 -2.616 1.768 1.00 75.19 199 SER A N 1
ATOM 1624 C CA . SER A 1 199 ? 16.349 -2.734 3.119 1.00 75.19 199 SER A CA 1
ATOM 1625 C C . SER A 1 199 ? 15.343 -3.392 4.064 1.00 75.19 199 SER A C 1
ATOM 1627 O O . SER A 1 199 ? 14.139 -3.374 3.793 1.00 75.19 199 SER A O 1
ATOM 1629 N N . ARG A 1 200 ? 15.804 -3.950 5.193 1.00 77.62 200 ARG A N 1
ATOM 1630 C CA . ARG A 1 200 ? 14.909 -4.506 6.222 1.00 77.62 200 ARG A CA 1
ATOM 1631 C C . ARG A 1 200 ? 14.048 -3.398 6.833 1.00 77.62 200 ARG A C 1
ATOM 1633 O O . ARG A 1 200 ? 14.487 -2.252 6.929 1.00 77.62 200 ARG A O 1
ATOM 1640 N N . LEU A 1 201 ? 12.862 -3.753 7.336 1.00 73.75 201 LEU A N 1
ATOM 1641 C CA . LEU A 1 201 ? 11.986 -2.803 8.037 1.00 73.75 201 LEU A CA 1
ATOM 1642 C C . LEU A 1 201 ? 12.726 -2.107 9.188 1.00 73.75 201 LEU A C 1
ATOM 1644 O O . LEU A 1 201 ? 12.667 -0.892 9.300 1.00 73.75 201 LEU A O 1
ATOM 1648 N N . GLN A 1 202 ? 13.487 -2.852 9.995 1.00 75.12 202 GLN A N 1
ATOM 1649 C CA . GLN A 1 202 ? 14.255 -2.281 11.107 1.00 75.12 202 GLN A CA 1
ATOM 1650 C C . GLN A 1 202 ? 15.263 -1.210 10.661 1.00 75.12 202 GLN A C 1
ATOM 1652 O O . GLN A 1 202 ? 15.477 -0.238 11.383 1.00 75.12 202 GLN A O 1
ATOM 1657 N N . ASP A 1 203 ? 15.869 -1.377 9.486 1.00 78.06 203 ASP A N 1
ATOM 1658 C CA . ASP A 1 203 ? 16.822 -0.413 8.936 1.00 78.06 203 ASP A CA 1
ATOM 1659 C C . ASP A 1 203 ? 16.086 0.815 8.386 1.00 78.06 203 ASP A C 1
ATOM 1661 O O . ASP A 1 203 ? 16.509 1.948 8.594 1.00 78.06 203 ASP A O 1
ATOM 1665 N N . GLN A 1 204 ? 14.925 0.606 7.765 1.00 72.19 204 GLN A N 1
ATOM 1666 C CA . GLN A 1 204 ? 14.078 1.682 7.249 1.00 72.19 204 GLN A CA 1
ATOM 1667 C C . GLN A 1 204 ? 13.405 2.507 8.346 1.00 72.19 204 GLN A C 1
ATOM 1669 O O . GLN A 1 204 ? 13.166 3.687 8.142 1.00 72.19 204 GLN A O 1
ATOM 1674 N N . LEU A 1 205 ? 13.175 1.947 9.535 1.00 71.69 205 LEU A N 1
ATOM 1675 C CA . LEU A 1 205 ? 12.736 2.732 10.694 1.00 71.69 205 LEU A CA 1
ATOM 1676 C C . LEU A 1 205 ? 13.824 3.691 11.205 1.00 71.69 205 LEU A C 1
ATOM 1678 O O . LEU A 1 205 ? 13.496 4.661 11.877 1.00 71.69 205 LEU A O 1
ATOM 1682 N N . LYS A 1 206 ? 15.104 3.428 10.904 1.00 72.56 206 LYS A N 1
ATOM 1683 C CA . LYS A 1 206 ? 16.232 4.309 11.258 1.00 72.56 206 LYS A CA 1
ATOM 1684 C C . LYS A 1 206 ? 16.561 5.298 10.145 1.00 72.56 206 LYS A C 1
ATOM 1686 O O . LYS A 1 206 ? 16.954 6.428 10.410 1.00 72.56 206 LYS A O 1
ATOM 1691 N N . THR A 1 207 ? 16.468 4.853 8.894 1.00 70.12 207 THR A N 1
ATOM 1692 C CA . THR A 1 207 ? 16.800 5.653 7.711 1.00 70.12 207 THR A CA 1
ATOM 1693 C C . THR A 1 207 ? 15.754 5.400 6.625 1.00 70.12 207 THR A C 1
ATOM 1695 O O . THR A 1 207 ? 15.978 4.589 5.719 1.00 70.12 207 THR A O 1
ATOM 1698 N N . PRO A 1 208 ? 14.577 6.037 6.744 1.00 68.12 208 PRO A N 1
ATOM 1699 C CA . PRO A 1 208 ? 13.452 5.764 5.864 1.00 68.12 208 PRO A CA 1
ATOM 1700 C C . PRO A 1 208 ? 13.658 6.328 4.457 1.00 68.12 208 PRO A C 1
ATOM 1702 O O . PRO A 1 2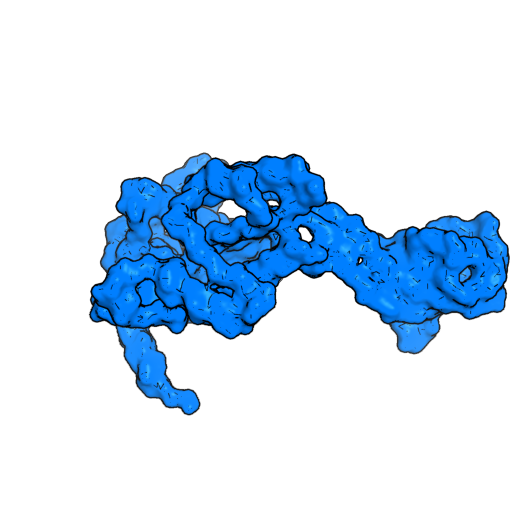08 ? 14.188 7.423 4.270 1.00 68.12 208 PRO A O 1
ATOM 1705 N N . SER A 1 209 ? 13.183 5.583 3.458 1.00 68.06 209 SER A N 1
ATOM 1706 C CA . SER A 1 209 ? 13.022 6.051 2.082 1.00 68.06 209 SER A CA 1
ATOM 1707 C C . SER A 1 209 ? 11.538 6.222 1.770 1.00 68.06 209 SER A C 1
ATOM 1709 O O . SER A 1 209 ? 10.787 5.241 1.719 1.00 68.06 209 SER A O 1
ATOM 1711 N N . PHE A 1 210 ? 11.120 7.477 1.593 1.00 70.81 210 PHE A N 1
ATOM 1712 C CA . PHE A 1 210 ? 9.722 7.847 1.407 1.00 70.81 210 PHE A CA 1
ATOM 1713 C C . PHE A 1 210 ? 9.358 8.035 -0.064 1.00 70.81 210 PHE A C 1
ATOM 1715 O O . PHE A 1 210 ? 10.002 8.792 -0.788 1.00 70.81 210 PHE A O 1
ATOM 1722 N N . LEU A 1 211 ? 8.249 7.418 -0.467 1.00 72.94 211 LEU A N 1
ATOM 1723 C CA . LEU A 1 211 ? 7.486 7.826 -1.632 1.00 72.94 211 LEU A CA 1
ATOM 1724 C C . LEU A 1 211 ? 6.441 8.851 -1.195 1.00 72.94 211 LEU A C 1
ATOM 1726 O O . LEU A 1 211 ? 5.553 8.563 -0.388 1.00 72.94 211 LEU A O 1
ATOM 1730 N N . MET A 1 212 ? 6.534 10.043 -1.767 1.00 70.69 212 MET A N 1
ATOM 1731 C CA . MET A 1 212 ? 5.568 11.102 -1.534 1.00 70.69 212 MET A CA 1
ATOM 1732 C C . MET A 1 212 ? 4.257 10.820 -2.274 1.00 70.69 212 MET A C 1
ATOM 1734 O O . MET A 1 212 ? 4.254 10.571 -3.478 1.00 70.69 212 MET A O 1
ATOM 1738 N N . SER A 1 213 ? 3.143 10.882 -1.544 1.00 71.94 213 SER A N 1
ATOM 1739 C CA . SER A 1 213 ? 1.794 10.723 -2.097 1.00 71.94 213 SER A CA 1
ATOM 1740 C C . SER A 1 213 ? 1.166 12.037 -2.566 1.00 71.94 213 SER A C 1
ATOM 1742 O O . SER A 1 213 ? 0.360 12.021 -3.493 1.00 71.94 213 SER A O 1
ATOM 1744 N N . ASP A 1 214 ? 1.542 13.163 -1.955 1.00 70.25 214 ASP A N 1
ATOM 1745 C CA . ASP A 1 214 ? 1.024 14.495 -2.269 1.00 70.25 214 ASP A CA 1
ATOM 1746 C C . ASP A 1 214 ? 2.139 15.549 -2.192 1.00 70.25 214 ASP A C 1
ATOM 1748 O O . ASP A 1 214 ? 2.620 15.894 -1.111 1.00 70.25 214 ASP A O 1
ATOM 1752 N N . PHE A 1 215 ? 2.517 16.086 -3.356 1.00 73.94 215 PHE A N 1
ATOM 1753 C CA . PHE A 1 215 ? 3.554 17.114 -3.513 1.00 73.94 215 PHE A CA 1
ATOM 1754 C C . PHE A 1 215 ? 3.215 18.439 -2.818 1.00 73.94 215 PHE A C 1
ATOM 1756 O O . PHE A 1 215 ? 4.103 19.247 -2.557 1.00 73.94 215 PHE A O 1
ATOM 1763 N N . THR A 1 216 ? 1.940 18.687 -2.510 1.00 69.38 216 THR A N 1
ATOM 1764 C CA . THR A 1 216 ? 1.500 19.914 -1.833 1.00 69.38 216 THR A CA 1
ATOM 1765 C C . THR A 1 216 ? 1.646 19.843 -0.315 1.00 69.38 216 THR A C 1
ATOM 1767 O O . THR A 1 216 ? 1.593 20.876 0.351 1.00 69.38 216 THR A O 1
ATOM 1770 N N . LYS A 1 217 ? 1.868 18.644 0.236 1.00 64.12 217 LYS A N 1
ATOM 1771 C CA . LYS A 1 217 ? 2.057 18.412 1.676 1.00 64.12 217 LYS A CA 1
ATOM 1772 C C . LYS A 1 217 ? 3.533 18.456 2.103 1.00 64.12 217 LYS A C 1
ATOM 1774 O O . LYS A 1 217 ? 3.820 18.339 3.292 1.00 64.12 217 LYS A O 1
ATOM 1779 N N . ASP A 1 218 ? 4.439 18.651 1.144 1.00 53.47 218 ASP A N 1
ATOM 1780 C CA . ASP A 1 218 ? 5.903 18.670 1.306 1.00 53.47 218 ASP A CA 1
ATOM 1781 C C . ASP A 1 218 ? 6.490 20.093 1.351 1.00 53.47 218 ASP A C 1
ATOM 1783 O O . ASP A 1 218 ? 7.605 20.323 1.816 1.00 53.47 218 ASP A O 1
ATOM 1787 N N . CYS A 1 219 ? 5.717 21.107 0.951 1.00 41.97 219 CYS A N 1
ATOM 1788 C CA . CYS A 1 219 ? 6.113 22.497 1.124 1.00 41.97 219 CYS A CA 1
ATOM 1789 C C . CYS A 1 219 ? 5.667 23.020 2.494 1.00 41.97 219 CYS A C 1
ATOM 1791 O O . CYS A 1 219 ? 4.481 23.181 2.789 1.00 41.97 219 CYS A O 1
ATOM 1793 N N . GLY A 1 220 ? 6.655 23.323 3.339 1.00 43.94 220 GLY A N 1
ATOM 1794 C CA . GLY A 1 220 ? 6.474 24.132 4.534 1.00 43.94 220 GLY A CA 1
ATOM 1795 C C . GLY A 1 220 ? 5.816 25.464 4.177 1.00 43.94 220 GLY A C 1
ATOM 1796 O O . GLY A 1 220 ? 6.494 26.411 3.800 1.00 43.94 220 GLY A O 1
ATOM 1797 N N . GLN A 1 221 ? 4.496 25.490 4.368 1.00 38.12 221 GLN A N 1
ATOM 1798 C CA . GLN A 1 221 ? 3.564 26.615 4.334 1.00 38.12 221 GLN A CA 1
ATOM 1799 C C . GLN A 1 221 ? 3.091 27.079 2.947 1.00 38.12 221 GLN A C 1
ATOM 1801 O O . GLN A 1 221 ? 3.855 27.527 2.100 1.00 38.12 221 GLN A O 1
ATOM 1806 N N . ARG A 1 222 ? 1.763 27.205 2.798 1.00 33.47 222 ARG A N 1
ATOM 1807 C CA . ARG A 1 222 ? 1.123 28.111 1.820 1.00 33.47 222 ARG A CA 1
ATOM 1808 C C . ARG A 1 222 ? 1.446 29.603 2.045 1.00 33.47 222 ARG A C 1
ATOM 1810 O O . ARG A 1 222 ? 0.760 30.458 1.503 1.00 33.47 222 ARG A O 1
ATOM 1817 N N . HIS A 1 223 ? 2.483 29.945 2.800 1.00 32.62 223 HIS A N 1
ATOM 1818 C CA . HIS A 1 223 ? 2.962 31.309 2.953 1.00 32.62 223 HIS A CA 1
ATOM 1819 C C . HIS A 1 223 ? 4.488 31.305 2.961 1.00 32.62 223 HIS A C 1
ATOM 1821 O O . HIS A 1 223 ? 5.104 31.123 3.998 1.00 32.62 223 HIS A O 1
ATOM 1827 N N . ILE A 1 224 ? 5.083 31.505 1.788 1.00 28.61 224 ILE A N 1
ATOM 1828 C CA . ILE A 1 224 ? 6.021 32.597 1.474 1.00 28.61 224 ILE A CA 1
ATOM 1829 C C . ILE A 1 224 ? 6.646 32.242 0.119 1.00 28.61 224 ILE A C 1
ATOM 1831 O O . ILE A 1 224 ? 7.600 31.482 -0.017 1.00 28.61 224 ILE A O 1
ATOM 1835 N N . PHE A 1 225 ? 6.029 32.801 -0.918 1.00 28.66 225 PHE A N 1
ATOM 1836 C CA . PHE A 1 225 ? 6.646 33.018 -2.217 1.00 28.66 225 PHE A CA 1
ATOM 1837 C C . PHE A 1 225 ? 7.896 33.890 -1.992 1.00 28.66 225 PHE A C 1
ATOM 1839 O O . PHE A 1 225 ? 7.771 34.963 -1.412 1.00 28.66 225 PHE A O 1
ATOM 1846 N N . TYR A 1 226 ? 9.058 33.447 -2.481 1.00 28.94 226 TYR A N 1
ATOM 1847 C CA . TYR A 1 226 ? 10.305 34.217 -2.611 1.00 28.94 226 TYR A CA 1
ATOM 1848 C C . TYR A 1 226 ? 10.889 34.830 -1.324 1.00 28.94 226 TYR A C 1
ATOM 1850 O O . TYR A 1 226 ? 10.458 35.889 -0.881 1.00 28.94 226 TYR A O 1
ATOM 1858 N N . GLN A 1 227 ? 12.009 34.279 -0.843 1.00 24.69 227 GLN A N 1
ATOM 1859 C CA . GLN A 1 227 ? 13.319 34.948 -0.915 1.00 24.69 227 GLN A CA 1
ATOM 1860 C C . GLN A 1 227 ? 14.405 34.186 -0.128 1.00 24.69 227 GLN A C 1
ATOM 1862 O O . GLN A 1 227 ? 14.191 33.709 0.977 1.00 24.69 227 GLN A O 1
ATOM 1867 N N . VAL A 1 228 ? 15.601 34.203 -0.721 1.00 25.28 228 VAL A N 1
ATOM 1868 C CA . VAL A 1 228 ? 16.936 33.935 -0.159 1.00 25.28 228 VAL A CA 1
ATOM 1869 C C . VAL A 1 228 ? 17.345 32.475 0.108 1.00 25.28 228 VAL A C 1
ATOM 1871 O O . VAL A 1 228 ? 16.845 31.779 0.982 1.00 25.28 228 VAL A O 1
ATOM 1874 N N . HIS A 1 229 ? 18.357 32.067 -0.663 1.00 32.09 229 HIS A N 1
ATOM 1875 C CA . HIS A 1 229 ? 19.383 31.071 -0.348 1.00 32.09 229 HIS A CA 1
ATOM 1876 C C . HIS A 1 229 ? 19.625 30.872 1.169 1.00 32.09 229 HIS A C 1
ATOM 1878 O O . HIS A 1 229 ? 19.832 31.854 1.879 1.00 32.09 229 HIS A O 1
ATOM 1884 N N . ASN A 1 230 ? 19.741 29.601 1.594 1.00 26.25 230 ASN A N 1
ATOM 1885 C CA . ASN A 1 230 ? 20.137 29.079 2.926 1.00 26.25 230 ASN A CA 1
ATOM 1886 C C . ASN A 1 230 ? 19.040 28.698 3.949 1.00 26.25 230 ASN A C 1
ATOM 1888 O O . ASN A 1 230 ? 19.193 28.993 5.130 1.00 26.25 230 ASN A O 1
ATOM 1892 N N . PHE A 1 231 ? 17.993 27.949 3.569 1.00 28.47 231 PHE A N 1
ATOM 1893 C CA . PHE A 1 231 ? 17.047 27.368 4.547 1.00 28.47 231 PHE A CA 1
ATOM 1894 C C . PHE A 1 231 ? 16.564 25.953 4.162 1.00 28.47 231 PHE A C 1
ATOM 1896 O O . PHE A 1 231 ? 15.471 25.748 3.643 1.00 28.47 231 PHE A O 1
ATOM 1903 N N . PHE A 1 232 ? 17.399 24.946 4.426 1.00 29.97 232 PHE A N 1
ATOM 1904 C CA . PHE A 1 232 ? 17.118 23.520 4.194 1.00 29.97 232 PHE A CA 1
ATOM 1905 C C . PHE A 1 232 ? 16.469 22.877 5.441 1.00 29.97 232 PHE A C 1
ATOM 1907 O O . PHE A 1 232 ? 17.030 21.959 6.022 1.00 29.97 232 PHE A O 1
ATOM 1914 N N . PHE A 1 233 ? 15.348 23.420 5.938 1.00 35.03 233 PHE A N 1
ATOM 1915 C CA . PHE A 1 233 ? 14.772 23.005 7.238 1.00 35.03 233 PHE A CA 1
ATOM 1916 C C . PHE A 1 233 ? 13.230 22.921 7.396 1.00 35.03 233 PHE A C 1
ATOM 1918 O O . PHE A 1 233 ? 12.804 22.352 8.400 1.00 35.03 233 PHE A O 1
ATOM 1925 N N . PRO A 1 234 ? 12.354 23.369 6.468 1.00 34.38 234 PRO A N 1
ATOM 1926 C CA . PRO A 1 234 ? 10.905 23.121 6.604 1.00 34.38 234 PRO A CA 1
ATOM 1927 C C . PRO A 1 234 ? 10.454 21.709 6.176 1.00 34.38 234 PRO A C 1
ATOM 1929 O O . PRO A 1 234 ? 9.361 21.280 6.539 1.00 34.38 234 PRO A O 1
ATOM 1932 N N . LEU A 1 235 ? 11.297 20.993 5.421 1.00 34.12 235 LEU A N 1
ATOM 1933 C CA . LEU A 1 235 ? 10.992 19.726 4.734 1.00 34.12 235 LEU A CA 1
ATOM 1934 C C . LEU A 1 235 ? 10.741 18.546 5.700 1.00 34.12 235 LEU A C 1
ATOM 1936 O O . LEU A 1 235 ? 9.931 17.666 5.436 1.00 34.12 235 LEU A O 1
ATOM 1940 N N . CYS A 1 236 ? 11.389 18.545 6.870 1.00 43.69 236 CYS A N 1
ATOM 1941 C CA . CYS A 1 236 ? 11.295 17.446 7.839 1.00 43.69 236 CYS A CA 1
ATOM 1942 C C . CYS A 1 236 ? 10.094 17.546 8.792 1.00 43.69 236 CYS A C 1
ATOM 1944 O O . CYS A 1 236 ? 9.843 16.610 9.538 1.00 43.69 236 CYS A O 1
ATOM 1946 N N . TYR A 1 237 ? 9.353 18.655 8.825 1.00 45.78 237 TYR A N 1
ATOM 1947 C CA . TYR A 1 237 ? 8.445 18.953 9.939 1.00 45.78 237 TYR A CA 1
ATOM 1948 C C . TYR A 1 237 ? 7.233 18.017 10.030 1.00 45.78 237 TYR A C 1
ATOM 1950 O O . TYR A 1 237 ? 6.961 17.416 11.074 1.00 45.78 237 TYR A O 1
ATOM 1958 N N . LEU A 1 238 ? 6.490 17.898 8.927 1.00 45.00 238 LEU A N 1
ATOM 1959 C CA . LEU A 1 238 ? 5.264 17.109 8.883 1.00 45.00 238 LEU A CA 1
ATOM 1960 C C . LEU A 1 238 ? 5.595 15.614 8.868 1.00 45.00 238 LEU A C 1
ATOM 1962 O O . LEU A 1 238 ? 4.945 14.849 9.566 1.00 45.00 238 LEU A O 1
ATOM 1966 N N . ILE A 1 239 ? 6.636 15.219 8.129 1.00 49.66 239 ILE A N 1
ATOM 1967 C CA . ILE A 1 239 ? 7.121 13.835 8.049 1.00 49.66 239 ILE A CA 1
ATOM 1968 C C . ILE A 1 239 ? 7.642 13.373 9.418 1.00 49.66 239 ILE A C 1
ATOM 1970 O O . ILE A 1 239 ? 7.201 12.339 9.905 1.00 49.66 239 ILE A O 1
ATOM 1974 N N . LYS A 1 240 ? 8.450 14.184 10.115 1.00 58.06 240 LYS A N 1
ATOM 1975 C CA . LYS A 1 240 ? 8.956 13.849 11.455 1.00 58.06 240 LYS A CA 1
ATOM 1976 C C . LYS A 1 240 ? 7.858 13.859 12.520 1.00 58.06 240 LYS A C 1
ATOM 1978 O O . LYS A 1 240 ? 7.803 12.944 13.332 1.00 58.06 240 LYS A O 1
ATOM 1983 N N . THR A 1 241 ? 6.937 14.833 12.506 1.00 53.47 241 THR A N 1
ATOM 1984 C CA . THR A 1 241 ? 5.765 14.820 13.414 1.00 53.47 241 THR A CA 1
ATOM 1985 C C . THR A 1 241 ? 4.928 13.565 13.191 1.00 53.47 241 THR A C 1
ATOM 1987 O O . THR A 1 241 ? 4.454 12.951 14.148 1.00 53.47 241 THR A O 1
ATOM 1990 N N . LYS A 1 242 ? 4.772 13.166 11.926 1.00 57.19 242 LYS A N 1
ATOM 1991 C CA . LYS A 1 242 ? 4.079 11.945 11.558 1.00 57.19 242 LYS A CA 1
ATOM 1992 C C . LYS A 1 242 ? 4.825 10.723 12.107 1.00 57.19 242 LYS A C 1
ATOM 1994 O O . LYS A 1 242 ? 4.246 10.005 12.918 1.00 57.19 242 LYS A O 1
ATOM 1999 N N . ASP A 1 243 ? 6.103 10.542 11.794 1.00 63.44 243 ASP A N 1
ATOM 2000 C CA . ASP A 1 243 ? 6.915 9.423 12.295 1.00 63.44 243 ASP A CA 1
ATOM 2001 C C . ASP A 1 243 ? 6.897 9.328 13.833 1.00 63.44 243 ASP A C 1
ATOM 2003 O O . ASP A 1 243 ? 6.628 8.263 14.394 1.00 63.44 243 ASP A O 1
ATOM 2007 N N . LEU A 1 244 ? 7.063 10.454 14.534 1.00 69.56 244 LEU A N 1
ATOM 2008 C CA . LEU A 1 244 ? 6.996 10.521 15.997 1.00 69.56 244 LEU A CA 1
ATOM 2009 C C . LEU A 1 244 ? 5.623 10.111 16.538 1.00 69.56 244 LEU A C 1
ATOM 2011 O O . LEU A 1 244 ? 5.548 9.371 17.518 1.00 69.56 244 LEU A O 1
ATOM 2015 N N . SER A 1 245 ? 4.535 10.547 15.894 1.00 69.75 245 SER A N 1
ATOM 2016 C CA . SER A 1 245 ? 3.174 10.146 16.272 1.00 69.75 245 SER A CA 1
ATOM 2017 C C . SER A 1 245 ? 2.979 8.637 16.169 1.00 69.75 245 SER A C 1
ATOM 2019 O O . SER A 1 245 ? 2.376 8.014 17.043 1.00 69.75 245 SER A O 1
ATOM 2021 N N . PHE A 1 246 ? 3.551 8.035 15.131 1.00 74.06 246 PHE A N 1
ATOM 2022 C CA . PHE A 1 246 ? 3.465 6.614 14.882 1.00 74.06 246 PHE A CA 1
ATOM 2023 C C . PHE A 1 246 ? 4.254 5.813 15.916 1.00 74.06 246 PHE A C 1
ATOM 2025 O O . PHE A 1 246 ? 3.713 4.872 16.502 1.00 74.06 246 PHE A O 1
ATOM 2032 N N . PHE A 1 247 ? 5.495 6.208 16.207 1.00 78.12 247 PHE A N 1
ATOM 2033 C CA . PHE A 1 247 ? 6.291 5.550 17.240 1.00 78.12 247 PHE A CA 1
ATOM 2034 C C . PHE A 1 247 ? 5.674 5.723 18.632 1.00 78.12 247 PHE A C 1
ATOM 2036 O O . PHE A 1 247 ? 5.613 4.761 19.400 1.00 78.12 247 PHE A O 1
ATOM 2043 N N . ALA A 1 248 ? 5.140 6.907 18.941 1.00 83.31 248 ALA A N 1
ATOM 2044 C CA . ALA A 1 248 ? 4.427 7.166 20.187 1.00 83.31 248 ALA A CA 1
ATOM 2045 C C . ALA A 1 248 ? 3.167 6.296 20.324 1.00 83.31 248 ALA A C 1
ATOM 2047 O O . ALA A 1 248 ? 2.929 5.719 21.386 1.00 83.31 248 ALA A O 1
ATOM 2048 N N . LEU A 1 249 ? 2.393 6.135 19.247 1.00 81.88 249 LEU A N 1
ATOM 2049 C CA . LEU A 1 249 ? 1.233 5.243 19.210 1.00 81.88 249 LEU A CA 1
ATOM 2050 C C . LEU A 1 249 ? 1.621 3.771 19.358 1.00 81.88 249 LEU A C 1
ATOM 2052 O O . LEU A 1 249 ? 0.962 3.037 20.096 1.00 81.88 249 LEU A O 1
ATOM 2056 N N . CYS A 1 250 ? 2.695 3.335 18.697 1.00 81.81 250 CYS A N 1
ATOM 2057 C CA . CYS A 1 250 ? 3.223 1.982 18.856 1.00 81.81 250 CYS A CA 1
ATOM 2058 C C . CYS A 1 250 ? 3.623 1.719 20.312 1.00 81.81 250 CYS A C 1
ATOM 2060 O O . CYS A 1 250 ? 3.218 0.706 20.880 1.00 81.81 250 CYS A O 1
ATOM 2062 N N . ALA A 1 251 ? 4.341 2.654 20.939 1.00 84.25 251 ALA A N 1
ATOM 2063 C CA . ALA A 1 251 ? 4.731 2.563 22.342 1.00 84.25 251 ALA A CA 1
ATOM 2064 C C . ALA A 1 251 ? 3.514 2.559 23.284 1.00 84.25 251 ALA A C 1
ATOM 2066 O O . ALA A 1 251 ? 3.461 1.765 24.226 1.00 84.25 251 ALA A O 1
ATOM 2067 N N . PHE A 1 252 ? 2.503 3.394 23.018 1.00 88.31 252 PHE A N 1
ATOM 2068 C CA . PHE A 1 252 ? 1.253 3.391 23.778 1.00 88.31 252 PHE A CA 1
ATOM 2069 C C . PHE A 1 252 ? 0.545 2.037 23.675 1.00 88.31 252 PHE A C 1
ATOM 2071 O O . PHE A 1 252 ? 0.141 1.478 24.697 1.00 88.31 252 PHE A O 1
ATOM 2078 N N . ARG A 1 253 ? 0.417 1.489 22.461 1.00 86.56 253 ARG A N 1
ATOM 2079 C CA . ARG A 1 253 ? -0.228 0.192 22.225 1.00 86.56 253 ARG A CA 1
ATOM 2080 C C . ARG A 1 253 ? 0.535 -0.945 22.891 1.00 86.56 253 ARG A C 1
ATOM 2082 O O . ARG A 1 253 ? -0.099 -1.811 23.482 1.00 86.56 253 ARG A O 1
ATOM 2089 N N . GLN A 1 254 ? 1.865 -0.923 22.840 1.00 84.88 254 GLN A N 1
ATOM 2090 C CA . GLN A 1 254 ? 2.704 -1.922 23.500 1.00 84.88 254 GLN A CA 1
ATOM 2091 C C . GLN A 1 254 ? 2.517 -1.894 25.023 1.00 84.88 254 GLN A C 1
ATOM 2093 O O . GLN A 1 254 ? 2.381 -2.941 25.647 1.00 84.88 254 GLN A O 1
ATOM 2098 N N . LYS A 1 255 ? 2.448 -0.699 25.623 1.00 90.56 255 LYS A N 1
ATOM 2099 C CA . LYS A 1 255 ? 2.249 -0.540 27.069 1.00 90.56 255 LYS A CA 1
ATOM 2100 C C . LYS A 1 255 ? 0.839 -0.925 27.528 1.00 90.56 255 LYS A C 1
ATOM 2102 O O . LYS A 1 255 ? 0.690 -1.525 28.586 1.00 90.56 255 LYS A O 1
ATOM 2107 N N . ASN A 1 256 ? -0.190 -0.539 26.772 1.00 91.00 256 ASN A N 1
ATOM 2108 C CA . ASN A 1 256 ? -1.586 -0.627 27.218 1.00 91.00 256 ASN A CA 1
ATOM 2109 C C . ASN A 1 256 ? -2.369 -1.797 26.602 1.00 91.00 256 ASN A C 1
ATOM 2111 O O . ASN A 1 256 ? -3.513 -2.028 26.984 1.00 91.00 256 ASN A O 1
ATOM 2115 N N . GLY A 1 257 ? -1.818 -2.496 25.606 1.00 88.19 257 GLY A N 1
ATOM 2116 C CA . GLY A 1 257 ? -2.513 -3.558 24.867 1.00 88.19 257 GLY A CA 1
ATOM 2117 C C . GLY A 1 257 ? -3.671 -3.068 23.985 1.00 88.19 257 GLY A C 1
ATOM 2118 O O . GLY A 1 257 ? -4.388 -3.877 23.399 1.00 88.19 257 GLY A O 1
ATOM 2119 N N . ARG A 1 258 ? -3.869 -1.750 23.871 1.00 89.06 258 ARG A N 1
ATOM 2120 C CA . ARG A 1 258 ? -4.956 -1.109 23.118 1.00 89.06 258 ARG A CA 1
ATOM 2121 C C . ARG A 1 258 ? -4.507 0.216 22.514 1.00 89.06 258 ARG A C 1
ATOM 2123 O O . ARG A 1 258 ? -3.523 0.805 22.954 1.00 89.06 258 ARG A O 1
ATOM 2130 N N . PHE A 1 259 ? -5.266 0.703 21.543 1.00 86.31 259 PHE A N 1
ATOM 2131 C CA . PHE A 1 259 ? -5.149 2.079 21.067 1.00 86.31 259 PHE A CA 1
ATOM 2132 C C . PHE A 1 259 ? -5.811 3.070 22.048 1.00 86.31 259 PHE A C 1
ATOM 2134 O O . PHE A 1 259 ? -6.645 2.656 22.870 1.00 86.31 259 PHE A O 1
ATOM 2141 N N . PRO A 1 260 ? -5.446 4.364 21.988 1.00 89.19 260 PRO A N 1
ATOM 2142 C CA . PRO A 1 260 ? -6.179 5.437 22.651 1.00 89.19 260 PRO A CA 1
ATOM 2143 C C . PRO A 1 260 ? -7.679 5.408 22.342 1.00 89.19 260 PRO A C 1
ATOM 2145 O O . PRO A 1 260 ? -8.094 5.124 21.214 1.00 89.19 260 PRO A O 1
ATOM 2148 N N . HIS A 1 261 ? -8.497 5.716 23.347 1.00 89.44 261 HIS A N 1
ATOM 2149 C CA . HIS A 1 261 ? -9.939 5.830 23.169 1.00 89.44 261 HIS A CA 1
ATOM 2150 C C . HIS A 1 261 ? -10.311 7.190 22.536 1.00 89.44 261 HIS A C 1
ATOM 2152 O O . HIS A 1 261 ? -9.779 8.215 22.975 1.00 89.44 261 HIS A O 1
ATOM 2158 N N . PRO A 1 262 ? -11.270 7.259 21.588 1.00 86.00 262 PRO A N 1
ATOM 2159 C CA . PRO A 1 262 ? -11.626 8.503 20.886 1.00 86.00 262 PRO A CA 1
ATOM 2160 C C . PRO A 1 262 ? -12.080 9.668 21.764 1.00 86.00 262 PRO A C 1
ATOM 2162 O O . PRO A 1 262 ? -11.964 10.830 21.371 1.00 86.00 262 PRO A O 1
ATOM 2165 N N . THR A 1 263 ? -12.587 9.381 22.960 1.00 89.31 263 THR A N 1
ATOM 2166 C CA . THR A 1 263 ? -13.046 10.386 23.933 1.00 89.31 263 THR A CA 1
ATOM 2167 C C . THR A 1 263 ? -12.103 10.573 25.124 1.00 89.31 263 THR A C 1
ATOM 2169 O O . THR A 1 263 ? -12.419 11.363 26.008 1.00 89.31 263 THR A O 1
ATOM 2172 N N . SER A 1 264 ? -10.974 9.856 25.182 1.00 91.44 264 SER A N 1
ATOM 2173 C CA . SER A 1 264 ? -10.032 9.944 26.304 1.00 91.44 264 SER A CA 1
ATOM 2174 C C . SER A 1 264 ? -8.962 10.996 26.030 1.00 91.44 264 SER A C 1
ATOM 2176 O O . SER A 1 264 ? -8.043 10.776 25.239 1.00 91.44 264 SER A O 1
ATOM 2178 N N . GLU A 1 265 ? -9.065 12.142 26.705 1.00 91.75 265 GLU A N 1
ATOM 2179 C CA . GLU A 1 265 ? -7.993 13.143 26.690 1.00 91.75 265 GLU A CA 1
ATOM 2180 C C . GLU A 1 265 ? -6.722 12.610 27.351 1.00 91.75 265 GLU A C 1
ATOM 2182 O O . GLU A 1 265 ? -5.624 12.924 26.903 1.00 91.75 265 GLU A O 1
ATOM 2187 N N . GLU A 1 266 ? -6.858 11.784 28.390 1.00 94.50 266 GLU A N 1
ATOM 2188 C CA . GLU A 1 266 ? -5.727 11.183 29.097 1.00 94.50 266 GLU A CA 1
ATOM 2189 C C . GLU A 1 266 ? -4.887 10.311 28.158 1.00 94.50 266 GLU A C 1
ATOM 2191 O O . GLU A 1 266 ? -3.671 10.486 28.080 1.00 94.50 266 GLU A O 1
ATOM 2196 N N . ASP A 1 267 ? -5.531 9.431 27.381 1.00 93.94 267 ASP A N 1
ATOM 2197 C CA . ASP A 1 267 ? -4.822 8.581 26.422 1.00 93.94 267 ASP A CA 1
ATOM 2198 C C . ASP A 1 267 ? -4.127 9.424 25.342 1.00 93.94 267 ASP A C 1
ATOM 2200 O O . ASP A 1 267 ? -2.976 9.167 24.986 1.00 93.94 267 ASP A O 1
ATOM 2204 N N . ALA A 1 268 ? -4.821 10.440 24.820 1.00 89.62 268 ALA A N 1
ATOM 2205 C CA . ALA A 1 268 ? -4.285 11.311 23.782 1.00 89.62 268 ALA A CA 1
ATOM 2206 C C . ALA A 1 268 ? -3.080 12.120 24.285 1.00 89.62 268 ALA A C 1
ATOM 2208 O O . ALA A 1 268 ? -2.041 12.164 23.625 1.00 89.62 268 ALA A O 1
ATOM 2209 N N . ASN A 1 269 ? -3.176 12.682 25.491 1.00 93.25 269 ASN A N 1
ATOM 2210 C CA . ASN A 1 269 ? -2.078 13.388 26.145 1.00 93.25 269 ASN A CA 1
ATOM 2211 C C . ASN A 1 269 ? -0.901 12.455 26.457 1.00 93.25 269 ASN A C 1
ATOM 2213 O O . ASN A 1 269 ? 0.249 12.867 26.310 1.00 93.25 269 ASN A O 1
ATOM 2217 N N . ALA A 1 270 ? -1.151 11.191 26.814 1.00 93.62 270 ALA A N 1
ATOM 2218 C CA . ALA A 1 270 ? -0.090 10.205 27.005 1.00 93.62 270 ALA A CA 1
ATOM 2219 C C . ALA A 1 270 ? 0.689 9.932 25.704 1.00 93.62 270 ALA A C 1
ATOM 2221 O O . ALA A 1 270 ? 1.914 9.800 25.739 1.00 93.62 270 ALA A O 1
ATOM 2222 N N . VAL A 1 271 ? 0.011 9.896 24.550 1.00 88.12 271 VAL A N 1
ATOM 2223 C CA . VAL A 1 271 ? 0.668 9.775 23.235 1.00 88.12 271 VAL A CA 1
ATOM 2224 C C . VAL A 1 271 ? 1.463 11.037 22.894 1.00 88.12 271 VAL A C 1
ATOM 2226 O O . VAL A 1 271 ? 2.619 10.925 22.488 1.00 88.12 271 VAL A O 1
ATOM 2229 N N . VAL A 1 272 ? 0.896 12.231 23.103 1.00 87.44 272 VAL A N 1
ATOM 2230 C CA . VAL A 1 272 ? 1.604 13.510 22.889 1.00 87.44 272 VAL A CA 1
ATOM 2231 C C . VAL A 1 272 ? 2.867 13.579 23.749 1.00 87.44 272 VAL A C 1
ATOM 2233 O O . VAL A 1 272 ? 3.941 13.915 23.251 1.00 87.44 272 VAL A O 1
ATOM 2236 N N . GLN A 1 273 ? 2.765 13.207 25.026 1.00 91.12 273 GLN A N 1
ATOM 2237 C CA . GLN A 1 273 ? 3.903 13.177 25.938 1.00 91.12 273 GLN A CA 1
ATOM 2238 C C . GLN A 1 273 ? 4.964 12.181 25.468 1.00 91.12 273 GLN A C 1
ATOM 2240 O O . GLN A 1 273 ? 6.154 12.497 25.481 1.00 91.12 273 GLN A O 1
ATOM 2245 N N . LYS A 1 274 ? 4.549 11.007 24.981 1.00 87.62 274 LYS A N 1
ATOM 2246 C CA . LYS A 1 274 ? 5.492 10.021 24.459 1.00 87.62 274 LYS A CA 1
ATOM 2247 C C . LYS A 1 274 ? 6.202 10.501 23.195 1.00 87.62 274 LYS A C 1
ATOM 2249 O O . LYS A 1 274 ? 7.398 10.265 23.057 1.00 87.62 274 LYS A O 1
ATOM 2254 N N . ALA A 1 275 ? 5.507 11.212 22.310 1.00 84.50 275 ALA A N 1
ATOM 2255 C CA . ALA A 1 275 ? 6.121 11.828 21.135 1.00 84.50 275 ALA A CA 1
ATOM 2256 C C . ALA A 1 275 ? 7.184 12.869 21.530 1.00 84.50 275 ALA A C 1
ATOM 2258 O O . ALA A 1 275 ? 8.274 12.862 20.963 1.00 84.50 275 ALA A O 1
ATOM 2259 N N . LYS A 1 276 ? 6.913 13.695 22.554 1.00 85.50 276 LYS A N 1
ATOM 2260 C CA . LYS A 1 276 ? 7.889 14.649 23.115 1.00 85.50 276 LYS A CA 1
ATOM 2261 C C . LYS A 1 276 ? 9.116 13.950 23.703 1.00 85.50 276 LYS A C 1
ATOM 2263 O O . LYS A 1 276 ? 10.233 14.423 23.535 1.00 85.50 276 LYS A O 1
ATOM 2268 N N . GLU A 1 277 ? 8.931 12.830 24.402 1.00 86.25 277 GLU A N 1
ATOM 2269 C CA . GLU A 1 277 ? 10.053 12.036 24.926 1.00 86.25 277 GLU A CA 1
ATOM 2270 C C . GLU A 1 277 ? 10.952 11.500 23.807 1.00 86.25 277 GLU A C 1
ATOM 2272 O O . GLU A 1 277 ? 12.172 11.563 23.934 1.00 86.25 277 GLU A O 1
ATOM 2277 N N . ILE A 1 278 ? 10.357 10.991 22.721 1.00 79.44 278 ILE A N 1
ATOM 2278 C CA . ILE A 1 278 ? 11.105 10.471 21.568 1.00 79.44 278 ILE A CA 1
ATOM 2279 C C . ILE A 1 278 ? 11.839 11.615 20.857 1.00 79.44 278 ILE A C 1
ATOM 2281 O O . ILE A 1 278 ? 13.020 11.477 20.562 1.00 79.44 278 ILE A O 1
ATOM 2285 N N . GLU A 1 279 ? 11.186 12.7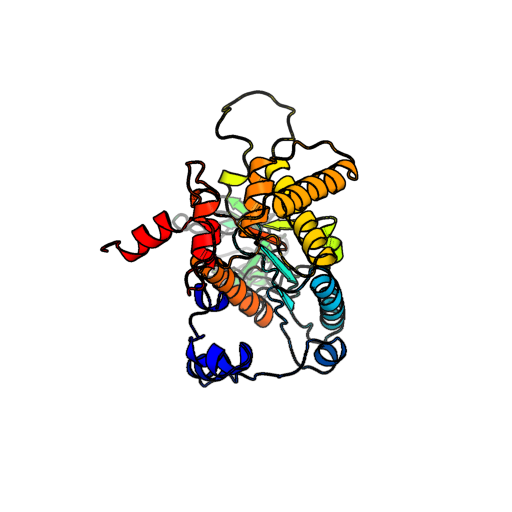65 20.658 1.00 79.31 279 GLU A N 1
ATOM 2286 C CA . GLU A 1 279 ? 11.818 13.948 20.059 1.00 79.31 279 GLU A CA 1
ATOM 2287 C C . GLU A 1 279 ? 13.024 14.432 20.872 1.00 79.31 279 GLU A C 1
ATOM 2289 O O . GLU A 1 279 ? 14.079 14.697 20.305 1.00 79.31 279 GLU A O 1
ATOM 2294 N N . ASN A 1 280 ? 12.893 14.514 22.199 1.00 79.69 280 ASN A N 1
ATOM 2295 C CA . ASN A 1 280 ? 13.976 14.966 23.078 1.00 79.69 280 ASN A CA 1
ATOM 2296 C C . ASN A 1 280 ? 15.167 13.997 23.128 1.00 79.69 280 ASN A C 1
ATOM 2298 O O . ASN A 1 280 ? 16.264 14.407 23.506 1.00 79.69 280 ASN A O 1
ATOM 2302 N N . ALA A 1 281 ? 14.953 12.721 22.799 1.00 74.94 281 ALA A N 1
ATOM 2303 C CA . ALA A 1 281 ? 16.010 11.719 22.720 1.00 74.94 281 ALA A CA 1
ATOM 2304 C C . ALA A 1 281 ? 16.792 11.781 21.395 1.00 74.94 281 ALA A C 1
ATOM 2306 O O . ALA A 1 281 ? 17.883 11.218 21.311 1.00 74.94 281 ALA A O 1
ATOM 2307 N N . GLU A 1 282 ? 16.261 12.456 20.373 1.00 68.12 282 GLU A N 1
ATOM 2308 C CA . GLU A 1 282 ? 16.929 12.642 19.087 1.00 68.12 282 GLU A CA 1
ATOM 2309 C C . GLU A 1 282 ? 17.711 13.964 19.037 1.00 68.12 282 GLU A C 1
ATOM 2311 O O . GLU A 1 282 ? 17.249 15.019 19.476 1.00 68.12 282 GLU A O 1
ATOM 2316 N N . GLU A 1 283 ? 18.907 13.936 18.444 1.00 53.16 283 GLU A N 1
ATOM 2317 C CA . GLU A 1 283 ? 19.677 15.151 18.171 1.00 53.16 283 GLU A CA 1
ATOM 2318 C C . GLU A 1 283 ? 18.985 15.976 17.074 1.00 53.16 283 GLU A C 1
ATOM 2320 O O . GLU A 1 283 ? 19.106 15.709 15.880 1.00 53.16 283 GLU A O 1
ATOM 2325 N N . GLY A 1 284 ? 18.222 16.988 17.485 1.00 53.78 284 GLY A N 1
ATOM 2326 C CA . GLY A 1 284 ? 17.584 17.939 16.577 1.00 53.78 284 GLY A CA 1
ATOM 2327 C C . GLY A 1 284 ? 16.214 18.365 17.079 1.00 53.78 284 GLY A C 1
ATOM 2328 O O . GLY A 1 284 ? 15.242 17.623 16.953 1.00 53.78 284 GLY A O 1
ATOM 2329 N N . LYS A 1 285 ? 16.129 19.591 17.608 1.00 50.59 285 LYS A N 1
ATOM 2330 C CA . LYS A 1 285 ? 14.857 20.196 18.017 1.00 50.59 285 LYS A CA 1
ATOM 2331 C C . LYS A 1 285 ? 13.992 20.447 16.784 1.00 50.59 285 LYS A C 1
ATOM 2333 O O . LYS A 1 285 ? 14.280 21.348 15.998 1.00 50.59 285 LYS A O 1
ATOM 2338 N N . SER A 1 286 ? 12.928 19.672 16.637 1.00 54.91 286 SER A N 1
ATOM 2339 C CA . SER A 1 286 ? 11.778 20.044 15.818 1.00 54.91 286 SER A CA 1
ATOM 2340 C C . SER A 1 286 ? 10.731 20.738 16.697 1.00 54.91 286 SER A C 1
ATOM 2342 O O . SER A 1 286 ? 10.897 20.875 17.907 1.00 54.91 286 SER A O 1
ATOM 2344 N N . SER A 1 287 ? 9.691 21.295 16.081 1.00 60.75 287 SER A N 1
ATOM 2345 C CA . SER A 1 287 ? 8.527 21.796 16.816 1.00 60.75 287 SER A CA 1
ATOM 2346 C C . SER A 1 287 ? 7.393 20.789 16.643 1.00 60.75 287 SER A C 1
ATOM 2348 O O . SER A 1 287 ? 6.805 20.708 15.582 1.00 60.75 287 SER A O 1
ATOM 2350 N N . LEU A 1 288 ? 7.042 19.991 17.643 1.00 66.44 288 LEU A N 1
ATOM 2351 C CA . LEU A 1 288 ? 5.884 19.097 17.512 1.00 66.44 288 LEU A CA 1
ATOM 2352 C C . LEU A 1 288 ? 4.572 19.885 17.377 1.00 66.44 288 LEU A C 1
ATOM 2354 O O . LEU A 1 288 ? 4.297 20.792 18.164 1.00 66.44 288 LEU A O 1
ATOM 2358 N N . ASN A 1 289 ? 3.716 19.511 16.420 1.00 72.00 289 ASN A N 1
ATOM 2359 C CA . ASN A 1 289 ? 2.343 20.016 16.389 1.00 72.00 289 ASN A CA 1
ATOM 2360 C C . ASN A 1 289 ? 1.459 19.183 17.327 1.00 72.00 289 ASN A C 1
ATOM 2362 O O . ASN A 1 289 ? 0.891 18.161 16.938 1.00 72.00 289 ASN A O 1
ATOM 2366 N N . GLU A 1 290 ? 1.337 19.636 18.574 1.00 79.31 290 GLU A N 1
ATOM 2367 C CA . GLU A 1 290 ? 0.576 18.938 19.616 1.00 79.31 290 GLU A CA 1
ATOM 2368 C C . GLU A 1 290 ? -0.907 18.770 19.268 1.00 79.31 290 GLU A C 1
ATOM 2370 O O . GLU A 1 290 ? -1.479 17.727 19.573 1.00 79.31 290 GLU A O 1
ATOM 2375 N N . LYS A 1 291 ? -1.525 19.745 18.582 1.00 77.19 291 LYS A N 1
ATOM 2376 C CA . LYS A 1 291 ? -2.940 19.656 18.181 1.00 77.19 291 LYS A CA 1
ATOM 2377 C C . LYS A 1 291 ? -3.154 18.515 17.189 1.00 77.19 291 LYS A C 1
ATOM 2379 O O . LYS A 1 291 ? -4.109 17.752 17.329 1.00 77.19 291 LYS A O 1
ATOM 2384 N N . ILE A 1 292 ? -2.246 18.376 16.221 1.00 73.25 292 ILE A N 1
ATOM 2385 C CA . ILE A 1 292 ? -2.268 17.260 15.274 1.00 73.25 292 ILE A CA 1
ATOM 2386 C C . ILE A 1 292 ? -2.038 15.948 16.030 1.00 73.25 292 ILE A C 1
ATOM 2388 O O . ILE A 1 292 ? -2.883 15.070 15.941 1.00 73.25 292 ILE A O 1
ATOM 2392 N N . LEU A 1 293 ? -0.982 15.827 16.842 1.00 76.31 293 LEU A N 1
ATOM 2393 C CA . LEU A 1 293 ? -0.701 14.616 17.635 1.00 76.31 293 LEU A CA 1
ATOM 2394 C C . LEU A 1 293 ? -1.870 14.176 18.523 1.00 76.31 293 LEU A C 1
ATOM 2396 O O . LEU A 1 293 ? -2.185 12.990 18.603 1.00 76.31 293 LEU A O 1
ATOM 2400 N N . PHE A 1 294 ? -2.529 15.131 19.168 1.00 81.50 294 PHE A N 1
ATOM 2401 C CA . PHE A 1 294 ? -3.690 14.874 20.003 1.00 81.50 294 PHE A CA 1
ATOM 2402 C C . PHE A 1 294 ? -4.868 14.341 19.178 1.00 81.50 294 PHE A C 1
ATOM 2404 O O . PHE A 1 294 ? -5.483 13.341 19.552 1.00 81.50 294 PHE A O 1
ATOM 2411 N N . GLY A 1 295 ? -5.156 14.966 18.030 1.00 77.00 295 GLY A N 1
ATOM 2412 C CA . GLY A 1 295 ? -6.159 14.480 17.082 1.00 77.00 295 GLY A CA 1
ATOM 2413 C C . GLY A 1 295 ? -5.838 13.066 16.598 1.00 77.00 295 GLY A C 1
ATOM 2414 O O . GLY A 1 295 ? -6.662 12.170 16.766 1.00 77.00 295 GLY A O 1
ATOM 2415 N N . LEU A 1 296 ? -4.606 12.861 16.110 1.00 76.06 296 LEU A N 1
ATOM 2416 C CA . LEU A 1 296 ? -4.060 11.583 15.637 1.00 76.06 296 LEU A CA 1
ATOM 2417 C C . LEU A 1 296 ? -4.284 10.462 16.650 1.00 76.06 296 LEU A C 1
ATOM 2419 O O . LEU A 1 296 ? -4.764 9.381 16.299 1.00 76.06 296 LEU A O 1
ATOM 2423 N N . ALA A 1 297 ? -3.959 10.729 17.916 1.00 82.19 297 ALA A N 1
ATOM 2424 C CA . ALA A 1 297 ? -4.090 9.752 18.977 1.00 82.19 297 ALA A CA 1
ATOM 2425 C C . ALA A 1 297 ? -5.538 9.282 19.129 1.00 82.19 297 ALA A C 1
ATOM 2427 O O . ALA A 1 297 ? -5.796 8.079 19.125 1.00 82.19 297 ALA A O 1
ATOM 2428 N N . ARG A 1 298 ? -6.492 10.212 19.183 1.00 82.50 298 ARG A N 1
ATOM 2429 C CA . ARG A 1 298 ? -7.905 9.913 19.463 1.00 82.50 298 ARG A CA 1
ATOM 2430 C C . ARG A 1 298 ? -8.558 9.035 18.399 1.00 82.50 298 ARG A C 1
ATOM 2432 O O . ARG A 1 298 ? -9.310 8.126 18.722 1.00 82.50 298 ARG A O 1
ATOM 2439 N N . CYS A 1 299 ? -8.238 9.249 17.135 1.00 78.62 299 CYS A N 1
ATOM 2440 C CA . CYS A 1 299 ? -8.808 8.474 16.031 1.00 78.62 299 CYS A CA 1
ATOM 2441 C C . CYS A 1 299 ? -7.996 7.227 15.643 1.00 78.62 299 CYS A C 1
ATOM 2443 O O . CYS A 1 299 ? -8.371 6.529 14.707 1.00 78.62 299 CYS A O 1
ATOM 2445 N N . SER A 1 300 ? -6.895 6.926 16.335 1.00 79.88 300 SER A N 1
ATOM 2446 C CA . SER A 1 300 ? -5.965 5.847 15.952 1.00 79.88 300 SER A CA 1
ATOM 2447 C C . SER A 1 300 ? -6.563 4.431 15.954 1.00 79.88 300 SER A C 1
ATOM 2449 O O . SER A 1 300 ? -5.992 3.525 15.350 1.00 79.88 300 SER A O 1
ATOM 2451 N N . SER A 1 301 ? -7.700 4.227 16.625 1.00 81.06 301 SER A N 1
ATOM 2452 C CA . SER A 1 301 ? -8.418 2.947 16.668 1.00 81.06 301 SER A CA 1
ATOM 2453 C C . SER A 1 301 ? -9.441 2.760 15.543 1.00 81.06 301 SER A C 1
ATOM 2455 O O . SER A 1 301 ? -9.901 1.639 15.337 1.00 81.06 301 SER A O 1
ATOM 2457 N N . ALA A 1 302 ? -9.808 3.827 14.833 1.00 85.06 302 ALA A N 1
ATOM 2458 C CA . ALA A 1 302 ? -10.928 3.824 13.903 1.00 85.06 302 ALA A CA 1
ATOM 2459 C C . ALA A 1 302 ? -10.521 3.382 12.491 1.00 85.06 302 ALA A C 1
ATOM 2461 O O . ALA A 1 302 ? -9.468 3.774 11.990 1.00 85.06 302 ALA A O 1
ATOM 2462 N N . VAL A 1 303 ? -11.383 2.612 11.814 1.00 84.62 303 VAL A N 1
ATOM 2463 C CA . VAL A 1 303 ? -11.197 2.197 10.420 1.00 84.62 303 VAL A CA 1
ATOM 2464 C C . VAL A 1 303 ? -12.167 2.905 9.469 1.00 84.62 303 VAL A C 1
ATOM 2466 O O . VAL A 1 303 ? -13.340 2.549 9.374 1.00 84.62 303 VAL A O 1
ATOM 2469 N N . ILE A 1 304 ? -11.662 3.859 8.684 1.00 86.31 304 ILE A N 1
ATOM 2470 C CA . ILE A 1 304 ? -12.455 4.598 7.686 1.00 86.31 304 ILE A CA 1
ATOM 2471 C C . ILE A 1 304 ? -12.430 3.888 6.336 1.00 86.31 304 ILE A C 1
ATOM 2473 O O . ILE A 1 304 ? -11.364 3.623 5.777 1.00 86.31 304 ILE A O 1
ATOM 2477 N N . ASN A 1 305 ? -13.616 3.614 5.789 1.00 87.81 305 ASN A N 1
ATOM 2478 C CA . ASN A 1 305 ? -13.778 2.818 4.574 1.00 87.81 305 ASN A CA 1
ATOM 2479 C C . ASN A 1 305 ? -13.018 3.382 3.346 1.00 87.81 305 ASN A C 1
ATOM 2481 O O . ASN A 1 305 ? -12.241 2.618 2.774 1.00 87.81 305 ASN A O 1
ATOM 2485 N N . PRO A 1 306 ? -13.117 4.680 2.981 1.00 88.56 306 PRO A N 1
ATOM 2486 C CA . PRO A 1 306 ? -12.317 5.248 1.890 1.00 88.56 306 PRO A CA 1
ATOM 2487 C C . PRO A 1 306 ? -10.802 5.056 2.041 1.00 88.56 306 PRO A C 1
ATOM 2489 O O . PRO A 1 306 ? -10.121 4.723 1.073 1.00 88.56 306 PRO A O 1
ATOM 2492 N N . MET A 1 307 ? -10.275 5.205 3.261 1.00 83.88 307 MET A N 1
ATOM 2493 C CA . MET A 1 307 ? -8.847 5.014 3.540 1.00 83.88 307 MET A CA 1
ATOM 2494 C C . MET A 1 307 ? -8.454 3.543 3.383 1.00 83.88 307 MET A C 1
ATOM 2496 O O . MET A 1 307 ? -7.453 3.230 2.740 1.00 83.88 307 MET A O 1
ATOM 2500 N N . ALA A 1 308 ? -9.273 2.631 3.918 1.00 84.81 308 ALA A N 1
ATOM 2501 C CA . ALA A 1 308 ? -9.066 1.195 3.768 1.00 84.81 308 ALA A CA 1
ATOM 2502 C C . ALA A 1 308 ? -9.132 0.752 2.295 1.00 84.81 308 ALA A C 1
ATOM 2504 O O . ALA A 1 308 ? -8.330 -0.081 1.877 1.00 84.81 308 ALA A O 1
ATOM 2505 N N . ALA A 1 309 ? -10.037 1.330 1.499 1.00 87.69 309 ALA A N 1
ATOM 2506 C CA . ALA A 1 309 ? -10.171 1.043 0.074 1.00 87.69 309 ALA A CA 1
ATOM 2507 C C . ALA A 1 309 ? -8.961 1.537 -0.735 1.00 87.69 309 ALA A C 1
ATOM 2509 O O . ALA A 1 309 ? -8.402 0.769 -1.520 1.00 87.69 309 ALA A O 1
ATOM 2510 N N . PHE A 1 310 ? -8.518 2.781 -0.511 1.00 86.44 310 PHE A N 1
ATOM 2511 C CA . PHE A 1 310 ? -7.325 3.337 -1.158 1.00 86.44 310 PHE A CA 1
ATOM 2512 C C . PHE A 1 310 ? -6.093 2.463 -0.898 1.00 86.44 310 PHE A C 1
ATOM 2514 O O . PHE A 1 310 ? -5.434 2.007 -1.834 1.00 86.44 310 PHE A O 1
ATOM 2521 N N . LEU A 1 311 ? -5.825 2.166 0.374 1.00 80.75 311 LEU A N 1
ATOM 2522 C CA . LEU A 1 311 ? -4.672 1.361 0.769 1.00 80.75 311 LEU A CA 1
ATOM 2523 C C . LEU A 1 311 ? -4.789 -0.076 0.280 1.00 80.75 311 LEU A C 1
ATOM 2525 O O . LEU A 1 311 ? -3.810 -0.621 -0.216 1.00 80.75 311 LEU A O 1
ATOM 2529 N N . GLY A 1 312 ? -5.980 -0.675 0.366 1.00 85.00 312 GLY A N 1
ATOM 2530 C CA . GLY A 1 312 ? -6.244 -2.008 -0.169 1.00 85.00 312 GLY A CA 1
ATOM 2531 C C . GLY A 1 312 ? -5.939 -2.103 -1.666 1.00 85.00 312 GLY A C 1
ATOM 2532 O O . GLY A 1 312 ? -5.345 -3.087 -2.101 1.00 85.00 312 GLY A O 1
ATOM 2533 N N . GLY A 1 313 ? -6.264 -1.061 -2.439 1.00 87.88 313 GLY A N 1
ATOM 2534 C CA . GLY A 1 313 ? -5.925 -0.964 -3.860 1.00 87.88 313 GLY A CA 1
ATOM 2535 C C . GLY A 1 313 ? -4.422 -0.841 -4.115 1.00 87.88 313 GLY A C 1
ATOM 2536 O O . GLY A 1 313 ? -3.870 -1.620 -4.893 1.00 87.88 313 GLY A O 1
ATOM 2537 N N . VAL A 1 314 ? -3.745 0.089 -3.426 1.00 84.44 314 VAL A N 1
ATOM 2538 C CA . VAL A 1 314 ? -2.280 0.262 -3.518 1.00 84.44 314 VAL A CA 1
ATOM 2539 C C . VAL A 1 314 ? -1.573 -1.056 -3.219 1.00 84.44 314 VAL A C 1
ATOM 2541 O O . VAL A 1 314 ? -0.723 -1.516 -3.974 1.00 84.44 314 VAL A O 1
ATOM 2544 N N . VAL A 1 315 ? -1.976 -1.701 -2.136 1.00 82.00 315 VAL A N 1
ATOM 2545 C CA . VAL A 1 315 ? -1.370 -2.933 -1.646 1.00 82.00 315 VAL A CA 1
ATOM 2546 C C . VAL A 1 315 ? -1.647 -4.100 -2.571 1.00 82.00 315 VAL A C 1
ATOM 2548 O O . VAL A 1 315 ? -0.729 -4.858 -2.874 1.00 82.00 315 VAL A O 1
ATOM 2551 N N . GLY A 1 316 ? -2.894 -4.253 -3.020 1.00 84.75 316 GLY A N 1
ATOM 2552 C CA . GLY A 1 316 ? -3.256 -5.295 -3.972 1.00 84.75 316 GLY A CA 1
ATOM 2553 C C . GLY A 1 316 ? -2.389 -5.198 -5.223 1.00 84.75 316 GLY A C 1
ATOM 2554 O O . GLY A 1 316 ? -1.872 -6.209 -5.695 1.00 84.75 316 GLY A O 1
ATOM 2555 N N . GLN A 1 317 ? -2.132 -3.975 -5.695 1.00 83.56 317 GLN A N 1
ATOM 2556 C CA . GLN A 1 317 ? -1.233 -3.751 -6.818 1.00 83.56 317 GLN A CA 1
ATOM 2557 C C . GLN A 1 317 ? 0.218 -4.117 -6.484 1.00 83.56 317 GLN A C 1
ATOM 2559 O O . GLN A 1 317 ? 0.862 -4.784 -7.288 1.00 83.56 317 GLN A O 1
ATOM 2564 N N . GLU A 1 318 ? 0.748 -3.735 -5.323 1.00 81.00 318 GLU A N 1
ATOM 2565 C CA . GLU A 1 318 ? 2.123 -4.077 -4.925 1.00 81.00 318 GLU A CA 1
ATOM 2566 C C . GLU A 1 318 ? 2.337 -5.585 -4.740 1.00 81.00 318 GLU A C 1
ATOM 2568 O O . GLU A 1 318 ? 3.395 -6.096 -5.103 1.00 81.00 318 GLU A O 1
ATOM 2573 N N . VAL A 1 319 ? 1.324 -6.325 -4.276 1.00 80.38 319 VAL A N 1
ATOM 2574 C CA . VAL A 1 319 ? 1.350 -7.797 -4.261 1.00 80.38 319 VAL A CA 1
ATOM 2575 C C . VAL A 1 319 ? 1.500 -8.343 -5.685 1.00 80.38 319 VAL A C 1
ATOM 2577 O O . VAL A 1 319 ? 2.323 -9.226 -5.918 1.00 80.38 319 VAL A O 1
ATOM 2580 N N . LEU A 1 320 ? 0.779 -7.789 -6.669 1.00 82.25 320 LEU A N 1
ATOM 2581 C CA . LEU A 1 320 ? 0.936 -8.188 -8.073 1.00 82.25 320 LEU A CA 1
ATOM 2582 C C . LEU A 1 320 ? 2.334 -7.862 -8.609 1.00 82.25 320 LEU A C 1
ATOM 2584 O O . LEU A 1 320 ? 2.919 -8.691 -9.309 1.00 82.25 320 LEU A O 1
ATOM 2588 N N . LYS A 1 321 ? 2.897 -6.694 -8.270 1.00 78.19 321 LYS A N 1
ATOM 2589 C CA . LYS A 1 321 ? 4.278 -6.336 -8.646 1.00 78.19 321 LYS A CA 1
ATOM 2590 C C . LYS A 1 321 ? 5.279 -7.320 -8.041 1.00 78.19 321 LYS A C 1
ATOM 2592 O O . LYS A 1 321 ? 6.160 -7.795 -8.752 1.00 78.19 321 LYS A O 1
ATOM 2597 N N . ALA A 1 322 ? 5.093 -7.694 -6.774 1.00 74.44 322 ALA A N 1
ATOM 2598 C CA . ALA A 1 322 ? 5.939 -8.661 -6.080 1.00 74.44 322 ALA A CA 1
ATOM 2599 C C . ALA A 1 322 ? 5.891 -10.062 -6.706 1.00 74.44 322 ALA A C 1
ATOM 2601 O O . ALA A 1 322 ? 6.926 -10.710 -6.829 1.00 74.44 322 ALA A O 1
ATOM 2602 N N . CYS A 1 323 ? 4.713 -10.509 -7.149 1.00 75.50 323 CYS A N 1
ATOM 2603 C CA . CYS A 1 323 ? 4.555 -11.806 -7.806 1.00 75.50 323 CYS A CA 1
ATOM 2604 C C . CYS A 1 323 ? 5.085 -11.836 -9.248 1.00 75.50 323 CYS A C 1
ATOM 2606 O O . CYS A 1 323 ? 5.455 -12.902 -9.733 1.00 75.50 323 CYS A O 1
ATOM 2608 N N . THR A 1 324 ? 5.062 -10.706 -9.962 1.00 76.88 324 THR A N 1
ATOM 2609 C CA . THR A 1 324 ? 5.265 -10.686 -11.426 1.00 76.88 324 THR A CA 1
ATOM 2610 C C . THR A 1 324 ? 6.542 -9.992 -11.886 1.00 76.88 324 THR A C 1
ATOM 2612 O O . THR A 1 324 ? 6.944 -10.185 -13.030 1.00 76.88 324 THR A O 1
ATOM 2615 N N . GLY A 1 325 ? 7.153 -9.141 -11.057 1.00 71.81 325 GLY A N 1
ATOM 2616 C CA . GLY A 1 325 ? 8.222 -8.232 -11.488 1.00 71.81 325 GLY A CA 1
ATOM 2617 C C . GLY A 1 325 ? 7.748 -7.133 -12.453 1.00 71.81 325 GLY A C 1
ATOM 2618 O O . GLY A 1 325 ? 8.552 -6.405 -13.031 1.00 71.81 325 GLY A O 1
ATOM 2619 N N . LYS A 1 326 ? 6.436 -6.987 -12.668 1.00 73.69 326 LYS A N 1
ATOM 2620 C CA . LYS A 1 326 ? 5.883 -5.974 -13.570 1.00 73.69 326 LYS A CA 1
ATOM 2621 C C . LYS A 1 326 ? 5.614 -4.677 -12.808 1.00 73.69 326 LYS A C 1
ATOM 2623 O O . LYS A 1 326 ? 4.994 -4.712 -11.753 1.00 73.69 326 LYS A O 1
ATOM 2628 N N . PHE A 1 327 ? 5.986 -3.540 -13.406 1.00 79.75 327 PHE A N 1
ATOM 2629 C CA . PHE A 1 327 ? 5.917 -2.179 -12.837 1.00 79.75 327 PHE A CA 1
ATOM 2630 C C . PHE A 1 327 ? 6.889 -1.893 -11.687 1.00 79.75 327 PHE A C 1
ATOM 2632 O O . PHE A 1 327 ? 7.466 -2.795 -11.092 1.00 79.75 327 PHE A O 1
ATOM 2639 N N . SER A 1 328 ? 7.049 -0.601 -11.371 1.00 79.12 328 SER A N 1
ATOM 2640 C CA . SER A 1 328 ? 7.922 -0.157 -10.282 1.00 79.12 328 SER A CA 1
ATOM 2641 C C . SER A 1 328 ? 7.280 -0.389 -8.932 1.00 79.12 328 SER A C 1
ATOM 2643 O O . SER A 1 328 ? 6.212 0.189 -8.705 1.00 79.12 328 SER A O 1
ATOM 2645 N N . PRO A 1 329 ? 7.891 -1.199 -8.047 1.00 77.19 329 PRO A N 1
ATOM 2646 C CA . PRO A 1 329 ? 7.429 -1.294 -6.677 1.00 77.19 329 PRO A CA 1
ATOM 2647 C C . PRO A 1 329 ? 7.661 0.036 -5.962 1.00 77.19 329 PRO A C 1
ATOM 2649 O O . PRO A 1 329 ? 8.569 0.801 -6.309 1.00 77.19 329 PRO A O 1
ATOM 2652 N N . ILE A 1 330 ? 6.842 0.303 -4.954 1.00 77.00 330 ILE A N 1
ATOM 2653 C CA . ILE A 1 330 ? 7.087 1.409 -4.028 1.00 77.00 330 ILE A CA 1
ATOM 2654 C C . ILE A 1 330 ? 8.386 1.113 -3.269 1.00 77.00 330 ILE A C 1
ATOM 2656 O O . ILE A 1 330 ? 8.579 0.013 -2.758 1.00 77.00 330 ILE A O 1
ATOM 2660 N N . HIS A 1 331 ? 9.287 2.093 -3.192 1.00 72.50 331 HIS A N 1
ATOM 2661 C CA . HIS A 1 331 ? 10.596 1.954 -2.551 1.00 72.50 331 HIS A CA 1
ATOM 2662 C C . HIS A 1 331 ? 10.790 3.064 -1.504 1.00 72.50 331 HIS A C 1
ATOM 2664 O O . HIS A 1 331 ? 11.005 4.209 -1.871 1.00 72.50 331 HIS A O 1
ATOM 2670 N N . GLN A 1 332 ? 10.648 2.806 -0.203 1.00 68.81 332 GLN A N 1
ATOM 2671 C CA . GLN A 1 332 ? 10.021 1.614 0.400 1.00 68.81 332 GLN A CA 1
ATOM 2672 C C . GLN A 1 332 ? 8.766 1.958 1.197 1.00 68.81 332 GLN A C 1
ATOM 2674 O O . GLN A 1 332 ? 7.878 1.113 1.306 1.00 68.81 332 GLN A O 1
ATOM 2679 N N . ILE A 1 333 ? 8.696 3.180 1.729 1.00 72.75 333 ILE A N 1
ATOM 2680 C CA . ILE A 1 333 ? 7.617 3.640 2.589 1.00 72.75 333 ILE A CA 1
ATOM 2681 C C . ILE A 1 333 ? 6.712 4.598 1.824 1.00 72.75 333 ILE A C 1
ATOM 2683 O O . ILE A 1 333 ? 7.147 5.657 1.389 1.00 72.75 333 ILE A O 1
ATOM 2687 N N . LEU A 1 334 ? 5.429 4.265 1.725 1.00 72.75 334 LEU A N 1
ATOM 2688 C CA . LEU A 1 334 ? 4.391 5.223 1.346 1.00 72.75 334 LEU A CA 1
ATOM 2689 C C . LEU A 1 334 ? 3.720 5.762 2.606 1.00 72.75 334 LEU A C 1
ATOM 2691 O O . LEU A 1 334 ? 3.338 4.960 3.452 1.00 72.75 334 LEU A O 1
ATOM 2695 N N . TYR A 1 335 ? 3.528 7.080 2.676 1.00 71.94 335 TYR A N 1
ATOM 2696 C CA . TYR A 1 335 ? 2.623 7.722 3.627 1.00 71.94 335 TYR A CA 1
ATOM 2697 C C . TYR A 1 335 ? 1.472 8.402 2.910 1.00 71.94 335 TYR A C 1
ATOM 2699 O O . TYR A 1 335 ? 1.677 9.075 1.902 1.00 71.94 335 TYR A O 1
ATOM 2707 N N . PHE A 1 336 ? 0.271 8.279 3.464 1.00 74.25 336 PHE A N 1
ATOM 2708 C CA . PHE A 1 336 ? -0.907 8.992 2.990 1.00 74.25 336 PHE A CA 1
ATOM 2709 C C . PHE A 1 336 ? -1.752 9.479 4.167 1.00 74.25 336 PHE A C 1
ATOM 2711 O O . PHE A 1 336 ? -1.904 8.775 5.167 1.00 74.25 336 PHE A O 1
ATOM 2718 N N . ASP A 1 337 ? -2.298 10.681 4.024 1.00 74.69 337 ASP A N 1
ATOM 2719 C CA . ASP A 1 337 ? -3.233 11.299 4.956 1.00 74.69 337 ASP A CA 1
ATOM 2720 C C . ASP A 1 337 ? -4.274 12.118 4.184 1.00 74.69 337 ASP A C 1
ATOM 2722 O O . ASP A 1 337 ? -4.027 12.570 3.062 1.00 74.69 337 ASP A O 1
ATOM 2726 N N . ALA A 1 338 ? -5.421 12.333 4.820 1.00 77.69 338 ALA A N 1
ATOM 2727 C CA . ALA A 1 338 ? -6.499 13.173 4.316 1.00 77.69 338 ALA A CA 1
ATOM 2728 C C . ALA A 1 338 ? -7.020 14.084 5.438 1.00 77.69 338 ALA A C 1
ATOM 2730 O O . ALA A 1 338 ? -8.214 14.088 5.744 1.00 77.69 338 ALA A O 1
ATOM 2731 N N . PHE A 1 339 ? -6.120 14.830 6.094 1.00 75.50 339 PHE A N 1
ATOM 2732 C CA . PHE A 1 339 ? -6.488 15.759 7.175 1.00 75.50 339 PHE A CA 1
ATOM 2733 C C . PHE A 1 339 ? -7.540 16.784 6.746 1.00 75.50 339 PHE A C 1
ATOM 2735 O O . PHE A 1 339 ? -8.325 17.249 7.566 1.00 75.50 339 PHE A O 1
ATOM 2742 N N . GLU A 1 340 ? -7.579 17.113 5.457 1.00 79.56 340 GLU A N 1
ATOM 2743 C CA . GLU A 1 340 ? -8.534 18.041 4.860 1.00 79.56 340 GLU A CA 1
ATOM 2744 C C . GLU A 1 340 ? -9.987 17.560 4.985 1.00 79.56 340 GLU A C 1
ATOM 2746 O O . GLU A 1 340 ? -10.907 18.367 4.883 1.00 79.56 340 GLU A O 1
ATOM 2751 N N . ALA A 1 341 ? -10.203 16.260 5.211 1.00 83.06 341 ALA A N 1
ATOM 2752 C CA . ALA A 1 341 ? -11.527 15.694 5.438 1.00 83.06 341 ALA A CA 1
ATOM 2753 C C . ALA A 1 341 ? -12.034 15.901 6.875 1.00 83.06 341 ALA A C 1
ATOM 2755 O O . ALA A 1 341 ? -13.227 15.720 7.128 1.00 83.06 341 ALA A O 1
ATOM 2756 N N . LEU A 1 342 ? -11.157 16.241 7.827 1.00 78.62 342 LEU A N 1
ATOM 2757 C CA . LEU A 1 342 ? -11.553 16.427 9.220 1.00 78.62 342 LEU A CA 1
ATOM 2758 C C . LEU A 1 342 ? -12.438 17.674 9.390 1.00 78.62 342 LEU A C 1
ATOM 2760 O O . LEU A 1 342 ? -12.284 18.654 8.655 1.00 78.62 342 LEU A O 1
ATOM 2764 N N . PRO A 1 343 ? -13.343 17.682 10.386 1.00 74.44 343 PRO A N 1
ATOM 2765 C CA . PRO A 1 343 ? -14.116 18.872 10.716 1.00 74.44 343 PRO A CA 1
ATOM 2766 C C . PRO A 1 343 ? -13.197 20.064 11.022 1.00 74.44 343 PRO A C 1
ATOM 2768 O O . PRO A 1 343 ? -12.271 19.960 11.822 1.00 74.44 343 PRO A O 1
ATOM 2771 N N . SER A 1 344 ? -13.470 21.214 10.403 1.00 71.69 344 SER A N 1
ATOM 2772 C CA . SER A 1 344 ? -12.690 22.444 10.607 1.00 71.69 344 SER A CA 1
ATOM 2773 C C . SER A 1 344 ? -12.995 23.151 11.931 1.00 71.69 344 SER A C 1
ATOM 2775 O O . SER A 1 344 ? -12.180 23.935 12.414 1.00 71.69 344 SER A O 1
ATOM 2777 N N . ALA A 1 345 ? -14.167 22.889 12.514 1.00 75.94 345 ALA A N 1
ATOM 2778 C CA . ALA A 1 345 ? -14.571 23.414 13.811 1.00 75.94 345 ALA A CA 1
ATOM 2779 C C . ALA A 1 345 ? -14.141 22.467 14.939 1.00 75.94 345 ALA A C 1
ATOM 2781 O O . ALA A 1 345 ? -14.228 21.248 14.793 1.00 75.94 345 ALA A O 1
ATOM 2782 N N . ASP A 1 346 ? -13.745 23.022 16.086 1.00 74.69 346 ASP A N 1
ATOM 2783 C CA . ASP A 1 346 ? -13.524 22.224 17.291 1.00 74.69 346 ASP A CA 1
ATOM 2784 C C . ASP A 1 346 ? -14.883 21.719 17.808 1.00 74.69 346 ASP A C 1
ATOM 2786 O O . ASP A 1 346 ? -15.735 22.481 18.271 1.00 74.69 346 ASP A O 1
ATOM 2790 N N . VAL A 1 347 ? -15.101 20.412 17.677 1.00 80.19 347 VAL A N 1
ATOM 2791 C CA . VAL A 1 347 ? -16.340 19.735 18.070 1.00 80.19 347 VAL A CA 1
ATOM 2792 C C . VAL A 1 347 ? -16.185 19.137 19.482 1.00 80.19 347 VAL A C 1
ATOM 2794 O O . VAL A 1 347 ? -15.131 18.558 19.769 1.00 80.19 347 VAL A O 1
ATOM 2797 N N . PRO A 1 348 ? -17.203 19.213 20.370 1.00 86.00 348 PRO A N 1
ATOM 2798 C CA . PRO A 1 348 ? -17.131 18.634 21.714 1.00 86.00 348 PRO A CA 1
ATOM 2799 C C . PRO A 1 348 ? -16.798 17.137 21.717 1.00 86.00 348 PRO A C 1
ATOM 2801 O O . PRO A 1 348 ? -17.274 16.391 20.864 1.00 86.00 348 PRO A O 1
ATOM 2804 N N . LEU A 1 349 ? -16.064 16.658 22.729 1.00 84.38 349 LEU A N 1
ATOM 2805 C CA . LEU A 1 349 ? -15.688 15.237 22.850 1.00 84.38 349 LEU A CA 1
ATOM 2806 C C . LEU A 1 349 ? -16.875 14.269 22.813 1.00 84.38 349 LEU A C 1
ATOM 2808 O O . LEU A 1 349 ? -16.755 13.154 22.311 1.00 84.38 349 LEU A O 1
ATOM 2812 N N . THR A 1 350 ? -18.031 14.708 23.308 1.00 89.06 350 THR A N 1
ATOM 2813 C CA . THR A 1 350 ? -19.278 13.931 23.335 1.00 89.06 350 THR A CA 1
ATOM 2814 C C . THR A 1 350 ? -19.782 13.541 21.946 1.00 89.06 350 THR A C 1
ATOM 2816 O O . THR A 1 350 ? -20.590 12.622 21.827 1.00 89.06 350 THR A O 1
ATOM 2819 N N . GLN A 1 351 ? -19.311 14.208 20.891 1.00 90.56 351 GLN A N 1
ATOM 2820 C CA . GLN A 1 351 ? -19.650 13.888 19.507 1.00 90.56 351 GLN A CA 1
ATOM 2821 C C . GLN A 1 351 ? -18.950 12.627 19.000 1.00 90.56 351 GLN A C 1
ATOM 2823 O O . GLN A 1 351 ? -19.475 11.976 18.105 1.00 90.56 351 GLN A O 1
ATOM 2828 N N . TYR A 1 352 ? -17.824 12.250 19.606 1.00 90.06 352 TYR A N 1
ATOM 2829 C CA . TYR A 1 352 ? -17.016 11.091 19.216 1.00 90.06 352 TYR A CA 1
ATOM 2830 C C . TYR A 1 352 ? -17.292 9.852 20.080 1.00 90.06 352 TYR A C 1
ATOM 2832 O O . TYR A 1 352 ? -16.577 8.856 19.985 1.00 90.06 352 TYR A O 1
ATOM 2840 N N . ALA A 1 353 ? -18.288 9.922 20.971 1.00 91.06 353 ALA A N 1
ATOM 2841 C CA . ALA A 1 353 ? -18.658 8.802 21.825 1.00 91.06 353 ALA A CA 1
ATOM 2842 C C . ALA A 1 353 ? -19.256 7.657 20.983 1.00 91.06 353 ALA A C 1
ATOM 2844 O O . ALA A 1 353 ? -20.101 7.926 20.124 1.00 91.06 353 ALA A O 1
ATOM 2845 N N . PRO A 1 354 ? -18.851 6.396 21.223 1.00 90.62 354 PRO A N 1
ATOM 2846 C CA . PRO A 1 354 ? -19.384 5.256 20.486 1.00 90.62 354 PRO A CA 1
ATOM 2847 C C . PRO A 1 354 ? -20.887 5.103 20.741 1.00 90.62 354 PRO A C 1
ATOM 2849 O O . PRO A 1 354 ? -21.358 5.286 21.864 1.00 90.62 354 PRO A O 1
ATOM 2852 N N . LEU A 1 355 ? -21.634 4.738 19.698 1.00 92.19 355 LEU A N 1
ATOM 2853 C CA . LEU A 1 355 ? -23.070 4.454 19.775 1.00 92.19 355 LEU A CA 1
ATOM 2854 C C . LEU A 1 355 ? -23.359 2.944 19.738 1.00 92.19 355 LEU A C 1
ATOM 2856 O O . LEU A 1 355 ? -24.520 2.542 19.685 1.00 92.19 355 LEU A O 1
ATOM 2860 N N . HIS A 1 356 ? -22.313 2.111 19.763 1.00 90.56 356 HIS A N 1
ATOM 2861 C CA . HIS A 1 356 ? -22.380 0.655 19.629 1.00 90.56 356 HIS A CA 1
ATOM 2862 C C . HIS A 1 356 ? -23.033 0.218 18.317 1.00 90.56 356 HIS A C 1
ATOM 2864 O O . HIS A 1 356 ? -23.786 -0.756 18.260 1.00 90.56 356 HIS A O 1
ATOM 2870 N N . CYS A 1 357 ? -22.723 0.944 17.245 1.00 91.50 357 CYS A N 1
ATOM 2871 C CA . CYS A 1 357 ? -23.284 0.732 15.921 1.00 91.50 357 CYS A CA 1
ATOM 2872 C C . CYS A 1 357 ? -22.192 0.434 14.886 1.00 91.50 357 CYS A C 1
ATOM 2874 O O . CYS A 1 357 ? -20.993 0.549 15.135 1.00 91.50 357 CYS A O 1
ATOM 2876 N N . ARG A 1 358 ? -22.613 0.079 13.669 1.00 91.56 358 ARG A N 1
ATOM 2877 C CA . ARG A 1 358 ? -21.699 -0.171 12.544 1.00 91.56 358 ARG A CA 1
ATOM 2878 C C . ARG A 1 358 ? -20.970 1.074 12.019 1.00 91.56 358 ARG A C 1
ATOM 2880 O O . ARG A 1 358 ? -20.230 0.951 11.058 1.00 91.56 358 ARG A O 1
ATOM 2887 N N . TYR A 1 359 ? -21.241 2.256 12.569 1.00 93.31 359 TYR A N 1
ATOM 2888 C CA . TYR A 1 359 ? -20.629 3.522 12.159 1.00 93.31 359 TYR A CA 1
ATOM 2889 C C . TYR A 1 359 ? -19.701 4.095 13.237 1.00 93.31 359 TYR A C 1
ATOM 2891 O O . TYR A 1 359 ? -19.234 5.220 13.081 1.00 93.31 359 TYR A O 1
ATOM 2899 N N . ASP A 1 360 ? -19.435 3.354 14.319 1.00 92.19 360 ASP A N 1
ATOM 2900 C CA . ASP A 1 360 ? -18.662 3.849 15.466 1.00 92.19 360 ASP A CA 1
ATOM 2901 C C . ASP A 1 360 ? -17.264 4.343 15.070 1.00 92.19 360 ASP A C 1
ATOM 2903 O O . ASP A 1 360 ? -16.810 5.352 15.604 1.00 92.19 360 ASP A O 1
ATOM 2907 N N . ASP A 1 361 ? -16.612 3.714 14.088 1.00 91.31 361 ASP A N 1
ATOM 2908 C CA . ASP A 1 361 ? -15.303 4.177 13.617 1.00 91.31 361 ASP A CA 1
ATOM 2909 C C . ASP A 1 361 ? -15.403 5.501 12.844 1.00 91.31 361 ASP A C 1
ATOM 2911 O O . ASP A 1 361 ? -14.548 6.369 12.992 1.00 91.31 361 ASP A O 1
ATOM 2915 N N . ASN A 1 362 ? -16.466 5.714 12.061 1.00 90.50 362 ASN A N 1
ATOM 2916 C CA . ASN A 1 362 ? -16.700 7.015 11.426 1.00 90.50 362 ASN A CA 1
ATOM 2917 C C . ASN A 1 362 ? -17.016 8.086 12.479 1.00 90.50 362 ASN A C 1
ATOM 2919 O O . ASN A 1 362 ? -16.507 9.204 12.404 1.00 90.50 362 ASN A O 1
ATOM 2923 N N . ILE A 1 363 ? -17.828 7.742 13.482 1.00 92.19 363 ILE A N 1
ATOM 2924 C CA . ILE A 1 363 ? -18.211 8.639 14.580 1.00 92.19 363 ILE A CA 1
ATOM 2925 C C . ILE A 1 363 ? -16.986 9.043 15.401 1.00 92.19 363 ILE A C 1
ATOM 2927 O O . ILE A 1 363 ? -16.842 10.217 15.734 1.00 92.19 363 ILE A O 1
ATOM 2931 N N . ALA A 1 364 ? -16.066 8.115 15.665 1.00 89.44 364 ALA A N 1
ATOM 2932 C CA . ALA A 1 364 ? -14.820 8.370 16.386 1.00 89.44 364 ALA A CA 1
ATOM 2933 C C . ALA A 1 364 ? -13.922 9.436 15.725 1.00 89.44 364 ALA A C 1
ATOM 2935 O O . ALA A 1 364 ? -13.019 9.964 16.373 1.00 89.44 364 ALA A O 1
ATOM 2936 N N . VAL A 1 365 ? -14.168 9.759 14.453 1.00 86.81 365 VAL A N 1
ATOM 2937 C CA . VAL A 1 365 ? -13.294 10.590 13.611 1.00 86.81 365 VAL A CA 1
ATOM 2938 C C . VAL A 1 365 ? -13.986 11.875 13.197 1.00 86.81 365 VAL A C 1
ATOM 2940 O O . VAL A 1 365 ? -13.399 12.951 13.265 1.00 86.81 365 VAL A O 1
ATOM 2943 N N . PHE A 1 366 ? -15.245 11.764 12.786 1.00 89.25 366 PHE A N 1
ATOM 2944 C CA . PHE A 1 366 ? -16.023 12.863 12.227 1.00 89.25 366 PHE A CA 1
ATOM 2945 C C . PHE A 1 366 ? -17.111 13.382 13.171 1.00 89.25 366 PHE A C 1
ATOM 2947 O O . PHE A 1 366 ? -17.656 14.463 12.949 1.00 89.25 366 PHE A O 1
ATOM 2954 N N . GLY A 1 367 ? -17.427 12.625 14.221 1.00 91.50 367 GLY A N 1
ATOM 2955 C CA . GLY A 1 367 ? -18.525 12.903 15.134 1.00 91.50 367 GLY A CA 1
ATOM 2956 C C . GLY A 1 367 ? -19.884 12.410 14.626 1.00 91.50 367 GLY A C 1
ATOM 2957 O O . GLY A 1 367 ? -20.124 12.252 13.424 1.00 91.50 367 GLY A O 1
ATOM 2958 N N . LYS A 1 368 ? -20.801 12.169 15.566 1.00 93.38 368 LYS A N 1
ATOM 2959 C CA . LYS A 1 368 ? -22.153 11.658 15.292 1.00 93.38 368 LYS A CA 1
ATOM 2960 C C . LYS A 1 368 ? -22.991 12.601 14.426 1.00 93.38 368 LYS A C 1
ATOM 2962 O O . LYS A 1 368 ? -23.701 12.115 13.551 1.00 93.38 368 LYS A O 1
ATOM 2967 N N . ASP A 1 369 ? -22.859 13.918 14.592 1.00 92.62 369 ASP A N 1
ATOM 2968 C CA . ASP A 1 369 ? -23.647 14.883 13.816 1.00 92.62 369 ASP A CA 1
ATOM 2969 C C . ASP A 1 369 ? -23.289 14.829 12.320 1.00 92.62 369 ASP A C 1
ATOM 2971 O O . ASP A 1 369 ? -24.169 14.918 11.462 1.00 92.62 369 ASP A O 1
ATOM 2975 N N . LEU A 1 370 ? -22.001 14.669 11.973 1.00 91.56 370 LEU A N 1
ATOM 2976 C CA . LEU A 1 370 ? -21.606 14.519 10.568 1.00 91.56 370 LEU A CA 1
ATOM 2977 C C . LEU A 1 370 ? -22.063 13.168 10.018 1.00 91.56 370 LEU A C 1
ATOM 2979 O O . LEU A 1 370 ? -22.566 13.106 8.898 1.00 91.56 370 LEU A O 1
ATOM 2983 N N . GLN A 1 371 ? -21.947 12.103 10.812 1.00 93.38 371 GLN A N 1
ATOM 2984 C CA . GLN A 1 371 ? -22.431 10.783 10.418 1.00 93.38 371 GLN A CA 1
ATOM 2985 C C . GLN A 1 371 ? -23.945 10.792 10.133 1.00 93.38 371 GLN A C 1
ATOM 2987 O O . GLN A 1 371 ? -24.384 10.212 9.140 1.00 93.38 371 GLN A O 1
ATOM 2992 N N . GLU A 1 372 ? -24.746 11.488 10.942 1.00 94.56 372 GLU A N 1
ATOM 2993 C CA . GLU A 1 372 ? -26.185 11.654 10.708 1.00 94.56 372 GLU A CA 1
ATOM 2994 C C . GLU A 1 372 ? -26.473 12.456 9.431 1.00 94.56 372 GLU A C 1
ATOM 2996 O O . GLU A 1 372 ? -27.356 12.093 8.651 1.00 94.56 372 GLU A O 1
ATOM 3001 N N . LYS A 1 373 ? -25.695 13.511 9.157 1.00 93.56 373 LYS A N 1
ATOM 3002 C CA . LYS A 1 373 ? -25.798 14.254 7.890 1.00 93.56 373 LYS A CA 1
ATOM 3003 C C . LYS A 1 373 ? -25.507 13.369 6.681 1.00 93.56 373 LYS A C 1
ATOM 3005 O O . LYS A 1 373 ? -26.231 13.461 5.696 1.00 93.56 373 LYS A O 1
ATOM 3010 N N . VAL A 1 374 ? -24.490 12.507 6.757 1.00 92.50 374 VAL A N 1
ATOM 3011 C CA . VAL A 1 374 ? -24.151 11.560 5.681 1.00 92.50 374 VAL A CA 1
ATOM 3012 C C . VAL A 1 374 ? -25.287 10.562 5.447 1.00 92.50 374 VAL A C 1
ATOM 3014 O O . VAL A 1 374 ? -25.628 10.299 4.299 1.00 92.50 374 VAL A O 1
ATOM 3017 N N . LEU A 1 375 ? -25.920 10.049 6.507 1.00 93.88 375 LEU A N 1
ATOM 3018 C CA . LEU A 1 375 ? -27.061 9.128 6.386 1.00 93.88 375 LEU A CA 1
ATOM 3019 C C . LEU A 1 375 ? -28.297 9.779 5.748 1.00 93.88 375 LEU A C 1
ATOM 3021 O O . LEU A 1 375 ? -29.061 9.101 5.066 1.00 93.88 375 LEU A O 1
ATOM 3025 N N . ASN A 1 376 ? -28.486 11.081 5.962 1.00 95.44 376 ASN A N 1
ATOM 3026 C CA . ASN A 1 376 ? -29.611 11.846 5.424 1.00 95.44 376 ASN A CA 1
ATOM 3027 C C . ASN A 1 376 ? -29.305 12.528 4.079 1.00 95.44 376 ASN A C 1
ATOM 3029 O O . ASN A 1 376 ? -30.176 13.206 3.522 1.00 95.44 376 ASN A O 1
ATOM 3033 N N . ALA A 1 377 ? -28.085 12.381 3.557 1.00 93.88 377 ALA A N 1
ATOM 3034 C CA . ALA A 1 377 ? -27.699 12.948 2.276 1.00 93.88 377 ALA A CA 1
ATOM 3035 C C . ALA A 1 377 ? -28.495 12.286 1.141 1.00 93.88 377 ALA A C 1
ATOM 3037 O O . ALA A 1 377 ? -28.624 11.064 1.072 1.00 93.88 377 ALA A O 1
ATOM 3038 N N . LYS A 1 378 ? -29.028 13.109 0.236 1.00 90.00 378 LYS A N 1
ATOM 3039 C CA . LYS A 1 378 ? -29.668 12.658 -1.002 1.00 90.00 378 LYS A CA 1
ATOM 3040 C C . LYS A 1 378 ? -28.699 12.935 -2.142 1.00 90.00 378 LYS A C 1
ATOM 3042 O O . LYS A 1 378 ? -28.325 14.092 -2.331 1.00 90.00 378 LYS A O 1
ATOM 3047 N N . PHE A 1 379 ? -28.285 11.877 -2.830 1.00 66.12 379 PHE A N 1
ATOM 3048 C CA . PHE A 1 379 ? -27.416 11.935 -4.003 1.00 66.12 379 PHE A CA 1
ATOM 3049 C C . PHE A 1 379 ? -28.235 11.842 -5.284 1.00 66.12 379 PHE A C 1
ATOM 3051 O O . PHE A 1 379 ? -29.234 11.082 -5.277 1.00 66.12 379 PHE A O 1
#

pLDDT: mean 75.32, std 18.68, range [24.69, 97.31]

Secondary structure (DSSP, 8-state):
-GGGGT-TT--HHHHHTT--HHHHHHHHHHHH-TTS------S---HHHHHHS--S-----S--HHHHHHHHHHHHHHHHTSSSPP-EEEEP---SS-EEEEEE--------EE-------SSSEEEE--TT------TT-EEEEES-BS-GGGTTSPPEE-EEEETTEEEES--TTSPPP-B--EEEEE-PPPP-----HHHHTTS--EEES-GGGSSS-S------S----STTHHHHHHHHHHHHHHHHHHHHSSPPPTT-HHHHHHHHHHHHHHHHHSSS-----HHHHHHHHHHTT---HHHHHHHHHHHHHHHHHHHH--SPPP-SEEEE--GGGS-SS---GGGG---SSTTHHHHHHH-HHHHHHHHT---

Sequence (379 aa):
MNDLSSQFYLKESDIKNHRTRASACVDQLQELNRHVTVTNIGKELSPRLLQESDFQVVVLVNYPLEDQIKYGSICYELGINSLPPRGWAFLFFFIIHLTTCFFLVPFFFFVENNKNGIHGSASPAVVQVHEDQRHGLETGDWVRFEEIKGMTELNNRDAVQIKFLTPFTFEIDDTSSFSEYKGEGLYFQVKKPKRIAFSRLQDQLKTPSFLMSDFTKDCGQRHIFYQVHNFFFPLCYLIKTKDLSFFALCAFRQKNGRFPHPTSEEDANAVVQKAKEIENAEEGKSSLNEKILFGLARCSSAVINPMAAFLGGVVGQEVLKACTGKFSPIHQILYFDAFEALPSADVPLTQYAPLHCRYDDNIAVFGKDLQEKVLNAKF